Protein 6A9T (pdb70)

Solvent-accessible surface area: 17846 Å² total

GO terms:
  GO:0005634 nucleus (C, IDA)
  GO:0005739 mitochondrion (C, IDA)
  GO:0004177 aminopeptidase activity (F, IDA)
  GO:0016485 protein processing (P, IGI)
  GO:0005739 mitochondrion (C, HDA)
  GO:0004177 aminopeptidase activity (F, IMP)
  GO:0016485 protein processing (P, IMP)
  GO:0050821 protein stabilization (P, IMP)
  GO:0005743 mitochondrial inner membrane (C, EXP)

Secondary structure (DSSP, 8-state):
--EEETTEEHHHHHHHHHHHHTTS-SSEEEEEEPP-----PPP---HHHHHHH----SS-EEEEEE-SS-GGG-EEEEEE----HHHHHH----HHHHHHHTS--SEEEEGGGHHHHHHHHHHT-SEEE--S----HHHHHHHHHH--EE--HHHHHHHHTS--HHHHHHHHHHHHHHHHHHHHHHTS--SBHHHHHHHHHHHHHHHT-SEESS--EEEEGGGGG-TT-----PBP-TTSEEEEE--EEETTEE---EEEEETTSS--HHHHHHHHHHHHHHHHHHHT-BGGG--BHHHHHHHHHHHHHHHHHHTT-S--TT--HHHHS-S-S--B-SSSSS--TTS-TTSBP-TT-EEEE--EEEE-S-TTS-TTTTTEEEE-BEEEEEBSSSEEETTTTS--SHHHHHHHHHH--

CATH classification: 3.90.230.10

Nearest PDB structures (foldseek):
  6a9t-assembly1_A  TM=1.002E+00  e=1.272E-88  Saccharomyces cerevisiae S288C
  6a9v-assembly1_A  TM=9.992E-01  e=2.237E-77  Saccharomyces cerevisiae S288C
  6a9u-assembly1_A  TM=9.750E-01  e=1.141E-74  Saccharomyces cerevisiae S288C
  5x49-assembly1_B  TM=9.338E-01  e=5.862E-43  Homo sapiens
  5wze-assembly1_A  TM=8.970E-01  e=6.207E-39  Pseudomonas aeruginosa PAO1

Radius of gyration: 23.92 Å; Cα contacts (8 Å, |Δi|>4): 901; chains: 1; bounding box: 66×60×61 Å

Structure (mmCIF, N/CA/C/O backbone):
data_6A9T
#
_entry.id   6A9T
#
_cell.length_a   141.163
_cell.length_b   141.163
_cell.length_c   118.381
_cell.angle_alpha   90.00
_cell.angle_beta   90.00
_cell.angle_gamma   90.00
#
_symmetry.space_group_name_H-M   'I 4 2 2'
#
loop_
_entity.id
_entity.type
_entity.pdbx_description
1 polymer 'Intermediate cleaving peptidase 55'
2 non-polymer 'MANGANESE (II) ION'
3 non-polymer GLYCINE
4 non-polymer "O-(O-(2-AMINOPROPYL)-O'-(2-METHOXYETHYL)POLYPROPYLENE GLYCOL 500)"
5 water water
#
loop_
_atom_site.group_PDB
_atom_site.id
_atom_site.type_symbol
_atom_site.label_atom_id
_atom_site.label_alt_id
_atom_site.label_comp_id
_atom_site.label_asym_id
_atom_site.label_entity_id
_atom_site.label_seq_id
_atom_site.pdbx_PDB_ins_code
_atom_site.Cartn_x
_atom_site.Cartn_y
_atom_site.Cartn_z
_atom_site.occupancy
_atom_site.B_iso_or_equiv
_atom_site.auth_seq_id
_atom_site.auth_comp_id
_atom_site.auth_asym_id
_atom_site.auth_atom_id
_atom_site.pdbx_PDB_model_num
ATOM 1 N N . SE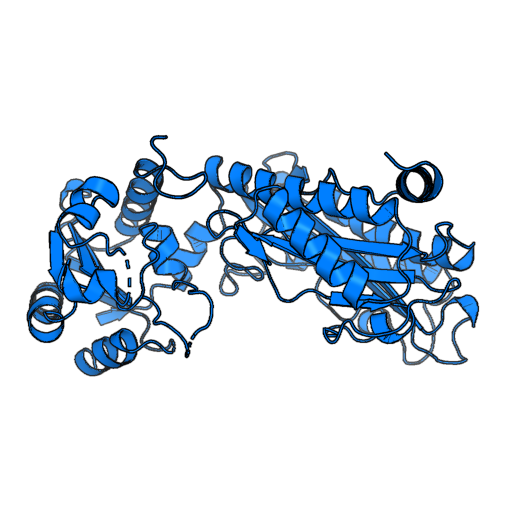R A 1 2 ? -27.238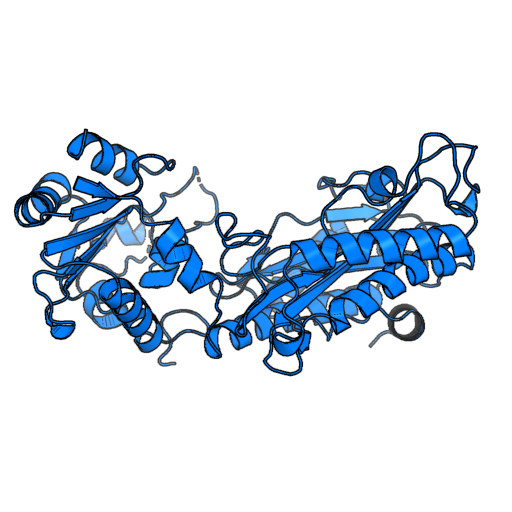 -23.637 -0.945 1.00 66.49 58 SER A N 1
ATOM 2 C CA . SER A 1 2 ? -28.494 -24.092 -0.361 1.00 68.63 58 SER A CA 1
ATOM 3 C C . SER A 1 2 ? -29.351 -24.783 -1.413 1.00 69.37 58 SER A C 1
ATOM 4 O O . SER A 1 2 ? -29.326 -24.415 -2.587 1.00 68.32 58 SER A O 1
ATOM 7 N N . GLY A 1 3 ? -30.111 -25.790 -0.984 1.00 74.86 59 GLY A N 1
ATOM 8 C CA . GLY A 1 3 ? -30.845 -26.635 -1.898 1.00 74.21 59 GLY A CA 1
ATOM 9 C C . GLY A 1 3 ? -30.003 -27.629 -2.662 1.00 71.48 59 GLY A C 1
ATOM 10 O O . GLY A 1 3 ? -30.563 -28.539 -3.285 1.00 72.46 59 GLY A O 1
ATOM 11 N N . GLU A 1 4 ? -28.680 -27.485 -2.646 1.00 68.16 60 GLU A N 1
ATOM 12 C CA . GLU A 1 4 ? -27.796 -28.434 -3.301 1.00 62.11 60 GLU A CA 1
ATOM 13 C C . GLU A 1 4 ? -27.648 -29.691 -2.457 1.00 60.35 60 GLU A C 1
ATOM 14 O O . GLU A 1 4 ? -27.808 -29.668 -1.233 1.00 63.24 60 GLU A O 1
ATOM 20 N N . LEU A 1 5 ? -27.344 -30.799 -3.128 1.00 50.87 61 LEU A N 1
ATOM 21 C CA . LEU A 1 5 ? -26.957 -32.018 -2.432 1.00 44.59 61 LEU A CA 1
ATOM 22 C C . LEU A 1 5 ? -25.440 -32.142 -2.350 1.00 41.53 61 LEU A C 1
ATOM 23 O O . LEU A 1 5 ? -24.891 -32.424 -1.281 1.00 37.45 61 LEU A O 1
ATOM 28 N N . THR A 1 6 ? -24.762 -31.931 -3.468 1.00 42.72 62 THR A N 1
ATOM 29 C CA . THR A 1 6 ? -23.318 -31.799 -3.565 1.00 42.27 62 THR A CA 1
ATOM 30 C C . THR A 1 6 ? -23.028 -30.485 -4.272 1.00 40.49 62 THR A C 1
ATOM 31 O O . THR A 1 6 ? -23.921 -29.911 -4.905 1.00 42.50 62 THR A O 1
ATOM 35 N N . PRO A 1 7 ? -21.790 -29.957 -4.162 1.00 38.46 63 PRO A N 1
ATOM 36 C CA . PRO A 1 7 ? -21.482 -28.664 -4.796 1.00 39.27 63 PRO A CA 1
ATOM 37 C C . PRO A 1 7 ? -21.862 -28.584 -6.267 1.00 39.55 63 PRO A C 1
ATOM 38 O O . PRO A 1 7 ? -21.315 -29.309 -7.104 1.00 39.70 63 PRO A O 1
ATOM 42 N N . GLY A 1 8 ? -22.809 -27.700 -6.586 1.00 40.76 64 GLY A N 1
ATOM 43 C CA . GLY A 1 8 ? -23.224 -27.458 -7.948 1.00 39.64 64 GLY A CA 1
ATOM 44 C C . GLY A 1 8 ? -24.399 -28.286 -8.426 1.00 40.21 64 GLY A C 1
ATOM 45 O O . GLY A 1 8 ? -25.009 -27.938 -9.442 1.00 39.45 64 GLY A O 1
ATOM 46 N N . ILE A 1 9 ? -24.736 -29.367 -7.727 1.00 39.27 65 ILE A N 1
ATOM 47 C CA . ILE A 1 9 ? -25.760 -30.309 -8.168 1.00 36.12 65 ILE A CA 1
ATOM 48 C C . ILE A 1 9 ? -26.823 -30.410 -7.082 1.00 37.99 65 ILE A C 1
ATOM 49 O O . ILE A 1 9 ? -26.508 -30.709 -5.924 1.00 39.10 65 ILE A O 1
ATOM 54 N N . SER A 1 10 ? -28.075 -30.166 -7.457 1.00 40.48 66 SER A N 1
ATOM 55 C CA . SER A 1 10 ? -29.179 -30.316 -6.524 1.00 41.13 66 SER A CA 1
ATOM 56 C C . SER A 1 10 ? -29.619 -31.775 -6.453 1.00 42.98 66 SER A C 1
ATOM 57 O O . SER A 1 10 ? -29.307 -32.591 -7.326 1.00 40.03 66 SER A O 1
ATOM 60 N N . ALA A 1 11 ? -30.363 -32.097 -5.393 1.00 37.07 67 ALA A N 1
ATOM 61 C CA . ALA A 1 11 ? -30.901 -33.445 -5.251 1.00 45.32 67 ALA A CA 1
ATOM 62 C C . ALA A 1 11 ? -31.899 -33.781 -6.349 1.00 46.45 67 ALA A C 1
ATOM 63 O O . ALA A 1 11 ? -32.168 -34.964 -6.587 1.00 43.53 67 ALA A O 1
ATOM 65 N N . LEU A 1 12 ? -32.453 -32.770 -7.021 1.00 47.61 68 LEU A N 1
ATOM 66 C CA . LEU A 1 12 ? -33.393 -33.037 -8.104 1.00 47.46 68 LEU A CA 1
ATOM 67 C C . LEU A 1 12 ? -32.676 -33.583 -9.332 1.00 43.09 68 LEU A C 1
ATOM 68 O O . LEU A 1 12 ? -33.194 -34.478 -10.010 1.00 42.88 68 LEU A O 1
ATOM 73 N N . GLU A 1 13 ? -31.483 -33.063 -9.634 1.00 41.44 69 GLU A N 1
ATOM 74 C CA . GLU A 1 13 ? -30.729 -33.580 -10.772 1.00 38.54 69 GLU A CA 1
ATOM 75 C C . GLU A 1 13 ? -30.287 -35.018 -10.532 1.00 38.66 69 GLU A C 1
ATOM 76 O O . GLU A 1 13 ? -30.333 -35.846 -11.449 1.00 40.25 69 GLU A O 1
ATOM 82 N N . TYR A 1 14 ? -29.852 -35.334 -9.308 1.00 37.80 70 TYR A N 1
ATOM 83 C CA . TYR A 1 14 ? -29.516 -36.715 -8.977 1.00 37.18 70 TYR A CA 1
ATOM 84 C C . TYR A 1 14 ? -30.715 -37.633 -9.173 1.00 37.54 70 TYR A C 1
ATOM 85 O O . TYR A 1 14 ? -30.574 -38.755 -9.673 1.00 35.30 70 TYR A O 1
ATOM 94 N N . TYR A 1 15 ? -31.905 -37.170 -8.783 1.00 39.94 71 TYR A N 1
ATOM 95 C CA . TYR A 1 15 ? -33.119 -37.942 -9.024 1.00 41.03 71 TYR A CA 1
ATOM 96 C C . TYR A 1 15 ? -33.369 -38.119 -10.516 1.00 39.23 71 TYR A C 1
ATOM 97 O O . TYR A 1 15 ? -33.717 -39.215 -10.970 1.00 37.92 71 TYR A O 1
ATOM 106 N N . GLU A 1 16 ? -33.186 -37.051 -11.296 1.00 38.17 72 GLU A N 1
ATOM 107 C CA . GLU A 1 16 ? -33.425 -37.134 -12.732 1.00 37.72 72 GLU A CA 1
ATOM 108 C C . GLU A 1 16 ? -32.406 -38.031 -13.423 1.00 37.61 72 GLU A C 1
ATOM 109 O O . GLU A 1 16 ? -32.718 -38.640 -14.453 1.00 38.06 72 GLU A O 1
ATOM 115 N N . ARG A 1 17 ? -31.190 -38.125 -12.880 1.00 33.88 73 ARG A N 1
ATOM 116 C CA . ARG A 1 17 ? -30.215 -39.066 -13.423 1.00 32.05 73 ARG A CA 1
ATOM 117 C C . ARG A 1 17 ? -30.667 -40.505 -13.211 1.00 33.12 73 ARG A C 1
ATOM 118 O O . ARG A 1 17 ? -30.523 -41.346 -14.107 1.00 30.93 73 ARG A O 1
ATOM 126 N N . ARG A 1 18 ? -31.211 -40.808 -12.029 1.00 33.88 74 ARG A N 1
ATOM 127 C CA . ARG A 1 18 ? -31.727 -42.148 -11.774 1.00 36.89 74 ARG A CA 1
ATOM 128 C C . ARG A 1 18 ? -32.925 -42.451 -12.663 1.00 36.89 74 ARG A C 1
ATOM 129 O O . ARG A 1 18 ? -33.099 -43.587 -13.121 1.00 34.69 74 ARG A O 1
ATOM 137 N N . ILE A 1 19 ? -33.761 -41.443 -12.924 1.00 39.34 75 ILE A N 1
ATOM 138 C CA . ILE A 1 19 ? -34.896 -41.629 -13.822 1.00 39.95 75 ILE A CA 1
ATOM 139 C C . ILE A 1 19 ? -34.414 -41.922 -15.236 1.00 38.92 75 ILE A C 1
ATOM 140 O O . ILE A 1 19 ? -34.944 -42.809 -15.917 1.00 37.04 75 ILE A O 1
ATOM 145 N N . ARG A 1 20 ? -33.397 -41.187 -15.699 1.00 38.97 76 ARG A N 1
ATOM 146 C CA . ARG A 1 20 ? -32.883 -41.401 -17.049 1.00 34.31 76 ARG A CA 1
ATOM 147 C C . ARG A 1 20 ? -32.298 -42.799 -17.205 1.00 33.79 76 ARG A C 1
ATOM 148 O O . ARG A 1 20 ? -32.475 -43.440 -18.247 1.00 36.31 76 ARG A O 1
ATOM 156 N N . LEU A 1 21 ? -31.600 -43.291 -16.178 1.00 33.93 77 LEU A N 1
ATOM 157 C CA . LEU A 1 21 ? -31.098 -44.661 -16.227 1.00 35.86 77 LEU A CA 1
ATOM 158 C C . LEU A 1 21 ? -32.241 -45.669 -16.213 1.00 36.31 77 LEU A C 1
ATOM 159 O O . LEU A 1 21 ? -32.225 -46.647 -16.970 1.00 36.32 77 LEU A O 1
ATOM 164 N N . ALA A 1 22 ? -33.245 -45.446 -15.359 1.00 38.24 78 ALA A N 1
ATOM 165 C CA . ALA A 1 22 ? -34.399 -46.337 -15.315 1.00 38.41 78 ALA A CA 1
ATOM 166 C C . ALA A 1 22 ? -35.192 -46.313 -16.615 1.00 40.14 78 ALA A C 1
ATOM 167 O O . ALA A 1 22 ? -35.893 -47.284 -16.924 1.00 42.00 78 ALA A O 1
ATOM 169 N N . GLU A 1 23 ? -35.089 -45.231 -17.389 1.00 39.39 79 GLU A N 1
ATOM 170 C CA . GLU A 1 23 ? -35.741 -45.167 -18.691 1.00 43.17 79 GLU A CA 1
ATOM 171 C C . GLU A 1 23 ? -35.136 -46.131 -19.702 1.00 35.43 79 GLU A C 1
ATOM 172 O O . GLU A 1 23 ? -35.728 -46.332 -20.768 1.00 34.52 79 GLU A O 1
ATOM 178 N N . THR A 1 24 ? -33.981 -46.722 -19.403 1.00 33.15 80 THR A N 1
ATOM 179 C CA . THR A 1 24 ? -33.324 -47.664 -20.299 1.00 32.36 80 THR A CA 1
ATOM 180 C C . THR A 1 24 ? -33.362 -49.093 -19.772 1.00 32.82 80 THR A C 1
ATOM 181 O O . THR A 1 24 ? -32.763 -49.984 -20.383 1.00 32.50 80 THR A O 1
ATOM 185 N N . LEU A 1 25 ? -34.054 -49.334 -18.654 1.00 33.45 81 LEU A N 1
ATOM 186 C CA . LEU A 1 25 ? -34.051 -50.637 -18.009 1.00 38.78 81 LEU A CA 1
ATOM 187 C C . LEU A 1 25 ? -35.362 -51.376 -18.250 1.00 36.68 81 LEU A C 1
ATOM 188 O O . LEU A 1 25 ? -36.436 -50.763 -18.219 1.00 38.04 81 LEU A O 1
ATOM 193 N N . PRO A 1 26 ? -35.306 -52.682 -18.489 1.00 36.31 82 PRO A N 1
ATOM 194 C CA . PRO A 1 26 ? -36.532 -53.464 -18.663 1.00 38.26 82 PRO A CA 1
ATOM 195 C C . PRO A 1 26 ? -37.249 -53.655 -17.339 1.00 40.30 82 PRO A C 1
ATOM 196 O O . PRO A 1 26 ? -36.675 -53.391 -16.271 1.00 41.52 82 PRO A O 1
ATOM 200 N N . PRO A 1 27 ? -38.509 -54.093 -17.363 1.00 42.04 83 PRO A N 1
ATOM 201 C CA . PRO A 1 27 ? -39.212 -54.365 -16.105 1.00 43.53 83 PRO A CA 1
A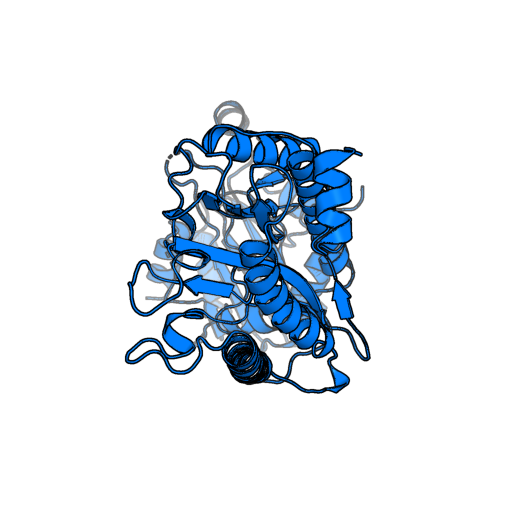TOM 202 C C . PRO A 1 27 ? -38.536 -55.485 -15.329 1.00 45.06 83 PRO A C 1
ATOM 203 O O . PRO A 1 27 ? -37.931 -56.392 -15.905 1.00 43.21 83 PRO A O 1
ATOM 207 N N . LYS A 1 28 ? -38.649 -55.406 -14.001 1.00 45.39 84 LYS A N 1
ATOM 208 C CA . LYS A 1 28 ? -38.015 -56.357 -13.085 1.00 44.58 84 LYS A CA 1
ATOM 209 C C . LYS A 1 28 ? -36.496 -56.343 -13.244 1.00 45.03 84 LYS A C 1
ATOM 210 O O . LYS A 1 28 ? -35.855 -57.377 -13.444 1.00 46.71 84 LYS A O 1
ATOM 212 N N . SER A 1 29 ? -35.920 -55.147 -13.155 1.00 42.90 85 SER A N 1
ATOM 213 C CA . SER A 1 29 ? -34.479 -54.957 -13.179 1.00 41.30 85 SER A CA 1
ATOM 214 C C . SER A 1 29 ? -34.032 -54.286 -11.888 1.00 42.64 85 SER A C 1
ATOM 215 O O . SER A 1 29 ? -34.797 -53.554 -11.252 1.00 44.59 85 SER A O 1
ATOM 218 N N . CYS A 1 30 ? -32.787 -54.546 -11.499 1.00 42.76 86 CYS A N 1
ATOM 219 C CA . CYS A 1 30 ? -32.184 -53.858 -10.366 1.00 44.42 86 CYS A CA 1
ATOM 220 C C . CYS A 1 30 ? -30.715 -53.606 -10.662 1.00 44.56 86 CYS A C 1
ATOM 221 O O . CYS A 1 30 ? -29.983 -54.526 -11.040 1.00 44.78 86 CYS A O 1
ATOM 224 N N . VAL A 1 31 ? -30.298 -52.355 -10.511 1.00 43.63 87 VAL A N 1
ATOM 225 C CA . VAL A 1 31 ? -28.901 -51.973 -10.663 1.00 42.24 87 VAL A CA 1
ATOM 226 C C . VAL A 1 31 ? -28.251 -51.989 -9.288 1.00 42.29 87 VAL A C 1
ATOM 227 O O . VAL A 1 31 ? -28.765 -51.383 -8.342 1.00 40.19 87 VAL A O 1
ATOM 231 N N . ILE A 1 32 ? -27.124 -52.685 -9.171 1.00 41.72 88 ILE A N 1
ATOM 232 C CA . ILE A 1 32 ? -26.406 -52.817 -7.909 1.00 40.09 88 ILE A CA 1
ATOM 233 C C . ILE A 1 32 ? -25.044 -52.156 -8.068 1.00 41.96 88 ILE A C 1
ATOM 234 O O . ILE A 1 32 ? -24.243 -52.570 -8.916 1.00 41.25 88 ILE A O 1
ATOM 239 N N . LEU A 1 33 ? -24.786 -51.132 -7.258 1.00 36.61 89 LEU A N 1
ATOM 240 C CA . LEU A 1 33 ? -23.522 -50.405 -7.270 1.00 39.89 89 LEU A CA 1
ATOM 241 C C . LEU A 1 33 ? -22.900 -50.476 -5.884 1.00 45.47 89 LEU A C 1
ATOM 242 O O . LEU A 1 33 ? -23.501 -50.020 -4.905 1.00 46.50 89 LEU 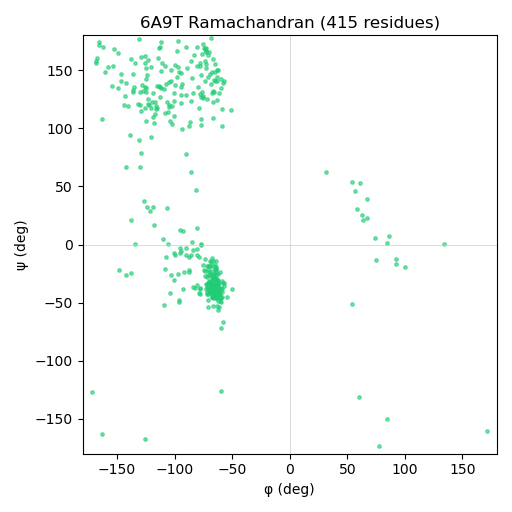A O 1
ATOM 247 N N . ALA A 1 34 ? -21.701 -51.046 -5.803 1.00 44.95 90 ALA A N 1
ATOM 248 C CA . ALA A 1 34 ? -20.970 -51.138 -4.547 1.00 45.92 90 ALA A CA 1
ATOM 249 C C . ALA A 1 34 ? -20.021 -49.951 -4.433 1.00 46.62 90 ALA A C 1
ATOM 250 O O . ALA A 1 34 ? -19.166 -49.748 -5.302 1.00 44.77 90 ALA A O 1
ATOM 252 N N . GLY A 1 35 ? -20.177 -49.168 -3.370 1.00 48.32 91 GLY A N 1
ATOM 253 C CA . GLY A 1 35 ? -19.306 -48.034 -3.146 1.00 48.00 91 GLY A CA 1
ATOM 254 C C . GLY A 1 35 ? -17.915 -48.459 -2.718 1.00 50.48 91 GLY A C 1
ATOM 255 O O . GLY A 1 35 ? -17.648 -49.617 -2.396 1.00 52.32 91 GLY A O 1
ATOM 256 N N . ASN A 1 36 ? -17.005 -47.488 -2.718 1.00 51.79 92 ASN A N 1
ATOM 257 C CA . ASN A 1 36 ? -15.632 -47.749 -2.317 1.00 52.57 92 ASN A CA 1
ATOM 258 C C . ASN A 1 36 ? -15.503 -47.764 -0.794 1.00 53.18 92 ASN A C 1
ATOM 259 O O . ASN A 1 36 ? -16.424 -47.405 -0.056 1.00 54.80 92 ASN A O 1
ATOM 264 N N . ASP A 1 37 ? -14.334 -48.194 -0.330 1.00 56.06 93 ASP A N 1
ATOM 265 C CA . ASP A 1 37 ? -13.989 -48.220 1.083 1.00 58.91 93 ASP A CA 1
ATOM 266 C C . ASP A 1 37 ? -12.860 -47.239 1.365 1.00 59.37 93 ASP A C 1
ATOM 267 O O . ASP A 1 37 ? -12.233 -46.686 0.457 1.00 55.20 93 ASP A O 1
ATOM 272 N N . ILE A 1 38 ? -12.620 -47.015 2.655 1.00 66.53 94 ILE A N 1
ATOM 273 C CA . ILE A 1 38 ? -11.447 -46.263 3.074 1.00 67.35 94 ILE A CA 1
ATOM 274 C C . ILE A 1 38 ? -10.207 -47.065 2.721 1.00 68.86 94 ILE A C 1
ATOM 275 O O . ILE A 1 38 ? -10.128 -48.267 3.003 1.00 69.77 94 ILE A O 1
ATOM 280 N N . GLN A 1 39 ? -9.244 -46.414 2.081 1.00 71.03 95 GLN A N 1
ATOM 281 C CA . GLN A 1 39 ? -7.972 -47.039 1.739 1.00 75.51 95 GLN A CA 1
ATOM 282 C C . GLN A 1 39 ? -6.923 -46.606 2.756 1.00 80.23 95 GLN A C 1
ATOM 283 O O . GLN A 1 39 ? -6.509 -45.444 2.770 1.00 80.48 95 GLN A O 1
ATOM 285 N N . PHE A 1 40 ? -6.486 -47.543 3.590 1.00 83.87 96 PHE A N 1
ATOM 286 C CA . PHE A 1 40 ? -5.522 -47.245 4.647 1.00 84.73 96 PHE A CA 1
ATOM 287 C C . PHE A 1 40 ? -4.093 -47.278 4.120 1.00 86.00 96 PHE A C 1
ATOM 288 O O . PHE A 1 40 ? -3.870 -47.411 2.918 1.00 85.43 96 PHE A O 1
ATOM 290 N N . PHE A 1 46 ? -4.754 -43.431 6.430 1.00 93.66 102 PHE A N 1
ATOM 291 C CA . PHE A 1 46 ? -5.964 -43.457 5.616 1.00 92.90 102 PHE A CA 1
ATOM 292 C C . PHE A 1 46 ? -5.962 -42.327 4.592 1.00 90.50 102 PHE A C 1
ATOM 293 O O . PHE A 1 46 ? -5.782 -41.160 4.940 1.00 91.36 102 PHE A O 1
ATOM 295 N N . TYR A 1 47 ? -6.163 -42.685 3.329 1.00 87.76 103 TYR A N 1
ATOM 296 C CA . TYR A 1 47 ? -6.182 -41.715 2.248 1.00 85.80 103 TYR A CA 1
ATOM 297 C C . TYR A 1 47 ? -7.518 -40.977 2.211 1.00 82.88 103 TYR A C 1
ATOM 298 O O . TYR A 1 47 ? -8.529 -41.478 2.712 1.00 84.59 103 TYR A O 1
ATOM 300 N N . PRO A 1 48 ? -7.546 -39.772 1.640 1.00 77.70 104 PRO A N 1
ATOM 301 C CA . PRO A 1 48 ? -8.826 -39.072 1.465 1.00 74.44 104 PRO A CA 1
ATOM 302 C C . PRO A 1 48 ? -9.761 -39.872 0.569 1.00 68.02 104 PRO A C 1
ATOM 303 O O . PRO A 1 48 ? -9.382 -40.311 -0.519 1.00 66.65 104 PRO A O 1
ATOM 307 N N . PHE A 1 49 ? -10.993 -40.054 1.038 1.00 62.77 105 PHE A N 1
ATOM 308 C CA . PHE A 1 49 ? -11.907 -41.006 0.420 1.00 56.79 105 PHE A CA 1
ATOM 309 C C . PHE A 1 49 ? -12.299 -40.571 -0.987 1.00 53.14 105 PHE A C 1
ATOM 310 O O . PHE A 1 49 ? -12.663 -39.414 -1.218 1.00 51.24 105 PHE A O 1
ATOM 318 N N . GLN A 1 50 ? -12.222 -41.512 -1.927 1.00 53.04 106 GLN A N 1
ATOM 319 C CA . GLN A 1 50 ? -12.691 -41.327 -3.296 1.00 48.08 106 GLN A CA 1
ATOM 320 C C . GLN A 1 50 ? -13.825 -42.316 -3.532 1.00 47.17 106 GLN A C 1
ATOM 321 O O . GLN A 1 50 ? -13.600 -43.530 -3.564 1.00 49.84 106 GLN A O 1
ATOM 327 N N . GLN A 1 51 ? -15.039 -41.798 -3.689 1.00 43.30 107 GLN A N 1
ATOM 328 C CA . GLN A 1 51 ? -16.197 -42.654 -3.892 1.00 40.20 107 GLN A CA 1
ATOM 329 C C . GLN A 1 51 ? -16.175 -43.267 -5.289 1.00 40.18 107 GLN A C 1
ATOM 330 O O . GLN A 1 51 ? -15.614 -42.702 -6.232 1.00 41.98 107 GLN A O 1
ATOM 336 N N . GLU A 1 52 ? -16.775 -44.450 -5.409 1.00 39.82 108 GLU A N 1
ATOM 337 C CA . GLU A 1 52 ? -17.027 -45.028 -6.722 1.00 38.27 108 GLU A CA 1
ATOM 338 C C . GLU A 1 52 ? -17.904 -44.074 -7.526 1.00 33.53 108 GLU A C 1
ATOM 339 O O . GLU A 1 52 ? -19.048 -43.802 -7.149 1.00 33.95 108 GLU A O 1
ATOM 345 N N . ASN A 1 53 ? -17.358 -43.558 -8.631 1.00 32.74 109 ASN A N 1
ATOM 346 C CA . ASN A 1 53 ? -17.960 -42.403 -9.290 1.00 33.39 109 ASN A CA 1
ATOM 347 C C . ASN A 1 53 ? -19.289 -42.716 -9.964 1.00 31.76 109 ASN A C 1
ATOM 348 O O . ASN A 1 53 ? -20.094 -41.798 -10.157 1.00 30.51 109 ASN A O 1
ATOM 353 N N . ASP A 1 54 ? -19.545 -43.973 -10.330 1.00 34.61 110 ASP A N 1
ATOM 354 C CA . ASP A 1 54 ? -20.866 -44.313 -10.851 1.00 36.19 110 ASP A CA 1
ATOM 355 C C . ASP A 1 54 ? -21.924 -44.204 -9.761 1.00 35.17 110 ASP A C 1
ATOM 356 O O . ASP A 1 54 ? -23.028 -43.703 -10.006 1.00 34.65 110 ASP A O 1
ATOM 361 N N . LEU A 1 55 ? -21.602 -44.660 -8.547 1.00 34.94 111 LEU A N 1
ATOM 362 C CA . LEU A 1 55 ? -22.527 -44.503 -7.429 1.00 36.38 111 LEU A CA 1
ATOM 363 C C . LEU A 1 55 ? -22.684 -43.036 -7.052 1.00 36.37 111 LEU A C 1
ATOM 364 O O . LEU A 1 55 ? -23.795 -42.582 -6.752 1.00 34.77 111 LEU A O 1
ATOM 369 N N . PHE A 1 56 ? -21.582 -42.283 -7.052 1.00 35.42 112 PHE A N 1
ATOM 370 C CA . PHE A 1 56 ? -21.651 -40.865 -6.714 1.00 34.65 112 PHE A CA 1
ATOM 371 C C . PHE A 1 56 ? -22.454 -40.092 -7.751 1.00 34.35 112 PHE A C 1
ATOM 372 O O . PHE A 1 56 ? -23.196 -39.164 -7.407 1.00 36.96 112 PHE A O 1
ATOM 380 N N . TYR A 1 57 ? -22.320 -40.462 -9.027 1.00 31.71 113 TYR A N 1
ATOM 381 C CA . TYR A 1 57 ? -23.051 -39.774 -10.086 1.00 32.16 113 TYR A CA 1
ATOM 382 C C . TYR A 1 57 ? -24.557 -39.935 -9.930 1.00 34.33 113 TYR A C 1
ATOM 383 O O . TYR A 1 57 ? -25.315 -39.011 -10.241 1.00 33.92 113 TYR A O 1
ATOM 392 N N . LEU A 1 58 ? -25.009 -41.089 -9.441 1.00 34.11 114 LEU A N 1
ATOM 393 C CA . LEU A 1 58 ? -26.431 -41.381 -9.329 1.00 37.12 114 LEU A CA 1
ATOM 394 C C . LEU A 1 58 ? -27.014 -41.064 -7.958 1.00 39.32 114 LEU A C 1
ATOM 395 O O . LEU A 1 58 ? -28.233 -41.175 -7.785 1.00 39.97 114 LEU A O 1
ATOM 400 N N . SER A 1 59 ? -26.192 -40.674 -6.986 1.00 31.94 115 SER A N 1
ATOM 401 C CA . SER A 1 59 ? -26.696 -40.447 -5.634 1.00 37.94 115 SER A CA 1
ATOM 402 C C . SER A 1 59 ? -26.068 -39.261 -4.914 1.00 40.48 115 SER A C 1
ATOM 403 O O . SER A 1 59 ? -26.720 -38.694 -4.032 1.00 36.86 115 SER A O 1
ATOM 406 N N . GLY A 1 60 ? -24.844 -38.858 -5.246 1.00 39.73 116 GLY A N 1
ATOM 407 C CA . GLY A 1 60 ? -24.163 -37.853 -4.457 1.00 38.93 116 GLY A CA 1
ATOM 408 C C . GLY A 1 60 ? -23.648 -38.349 -3.128 1.00 40.07 116 GLY A C 1
ATOM 409 O O . GLY A 1 60 ? -23.140 -37.549 -2.336 1.00 42.55 116 GLY A O 1
ATOM 410 N N . TRP A 1 61 ? -23.761 -39.648 -2.864 1.00 40.81 117 TRP A N 1
ATOM 411 C CA . TRP A 1 61 ? -23.341 -40.223 -1.595 1.00 40.40 117 TRP A CA 1
ATOM 412 C C . TRP A 1 61 ? -21.825 -40.380 -1.568 1.00 38.98 117 TRP A C 1
ATOM 413 O O . TRP A 1 61 ? -21.235 -40.950 -2.491 1.00 36.88 117 TRP A O 1
ATOM 424 N N . ASN A 1 62 ? -21.196 -39.880 -0.506 1.00 42.90 118 ASN A N 1
ATOM 425 C CA . ASN A 1 62 ? -19.741 -39.842 -0.405 1.00 44.16 118 ASN A CA 1
ATOM 426 C C . ASN A 1 62 ? -19.263 -40.496 0.885 1.00 47.93 118 ASN A C 1
ATOM 427 O O . ASN A 1 62 ? -18.301 -40.044 1.514 1.00 44.87 118 ASN A O 1
ATOM 432 N N . GLU A 1 63 ? -19.925 -41.573 1.305 1.00 50.56 119 GLU A N 1
ATOM 433 C CA . GLU A 1 63 ? -19.441 -42.310 2.463 1.00 53.04 119 GLU A CA 1
ATOM 434 C C . GLU A 1 63 ? -18.940 -43.689 2.043 1.00 52.18 119 GLU A C 1
ATOM 435 O O . GLU A 1 63 ? -19.443 -44.271 1.078 1.00 50.14 119 GLU A O 1
ATOM 441 N N . PRO A 1 64 ? -17.949 -44.235 2.742 1.00 53.92 120 PRO A N 1
ATOM 442 C CA . PRO A 1 64 ? -17.457 -45.574 2.405 1.00 53.17 120 PRO A CA 1
ATOM 443 C C . PRO A 1 64 ? -18.418 -46.653 2.879 1.00 51.72 120 PRO A C 1
ATOM 444 O O . PRO A 1 64 ? -19.397 -46.397 3.583 1.00 52.26 120 PRO A O 1
ATOM 448 N N . ASN A 1 65 ? -18.118 -47.883 2.464 1.00 53.32 121 ASN A N 1
ATOM 449 C CA . ASN A 1 65 ? -18.832 -49.078 2.912 1.00 57.02 121 ASN A CA 1
ATOM 450 C C . ASN A 1 65 ? -20.338 -48.939 2.689 1.00 57.40 121 ASN A C 1
ATOM 451 O O . ASN A 1 65 ? -21.149 -49.097 3.604 1.00 58.58 121 ASN A O 1
ATOM 456 N N . SER A 1 66 ? -20.710 -48.630 1.450 1.00 54.99 122 SER A N 1
ATOM 457 C CA . SER A 1 66 ? -22.102 -48.408 1.096 1.00 52.79 122 SER A CA 1
ATOM 458 C C . SER A 1 66 ? -22.431 -49.141 -0.196 1.00 49.67 122 SER A C 1
ATOM 459 O O . SER A 1 66 ? -21.554 -49.434 -1.012 1.00 47.82 122 SER A O 1
ATOM 462 N N . VAL A 1 67 ? -23.718 -49.441 -0.366 1.00 49.55 123 VAL A N 1
ATOM 463 C CA . VAL A 1 67 ? -24.226 -50.127 -1.550 1.00 49.90 123 VAL A CA 1
ATOM 464 C C . VAL A 1 67 ? -25.504 -49.434 -1.997 1.00 48.79 123 VAL A C 1
ATOM 465 O O . VAL A 1 67 ? -26.395 -49.177 -1.181 1.00 50.48 123 VAL A O 1
ATOM 469 N N . MET A 1 68 ? -25.593 -49.129 -3.289 1.00 45.51 124 MET A N 1
ATOM 470 C CA . MET A 1 68 ? -26.784 -48.539 -3.882 1.00 44.25 124 MET A CA 1
ATOM 471 C C . MET A 1 68 ? -27.496 -49.572 -4.745 1.00 45.00 124 MET A C 1
ATOM 472 O O . MET A 1 68 ? -26.853 -50.334 -5.475 1.00 46.49 124 MET A O 1
ATOM 477 N N . ILE A 1 69 ? -28.823 -49.599 -4.653 1.00 44.01 125 ILE A N 1
ATOM 478 C CA . ILE A 1 69 ? -29.654 -50.456 -5.488 1.00 46.31 125 ILE A CA 1
ATOM 479 C C . ILE A 1 69 ? -30.757 -49.602 -6.097 1.00 46.87 125 ILE A C 1
ATOM 480 O O . ILE A 1 69 ? -31.556 -49.002 -5.366 1.00 49.13 125 ILE A O 1
ATOM 485 N N . LEU A 1 70 ? -30.796 -49.539 -7.425 1.00 42.77 126 LEU A N 1
ATOM 486 C CA . LEU A 1 70 ? -31.883 -48.903 -8.157 1.00 42.34 126 LEU A CA 1
ATOM 487 C C . LEU A 1 70 ? -32.734 -50.003 -8.778 1.00 43.56 126 LEU A C 1
ATOM 488 O O . LEU A 1 70 ? -32.266 -50.732 -9.658 1.00 40.66 126 LEU A O 1
ATOM 493 N N . GLU A 1 71 ? -33.974 -50.125 -8.315 1.00 45.38 127 GLU A N 1
ATOM 494 C CA . GLU A 1 71 ? -34.860 -51.210 -8.708 1.00 44.46 127 GLU A CA 1
ATOM 495 C C . GLU A 1 71 ? -36.018 -50.666 -9.532 1.00 43.42 127 GLU A C 1
ATOM 496 O O . GLU A 1 71 ? -36.613 -49.644 -9.181 1.00 43.53 127 GLU A O 1
ATOM 502 N N . LYS A 1 72 ? -36.331 -51.353 -10.632 1.00 43.01 128 LYS A N 1
ATOM 503 C CA . LYS A 1 72 ? -37.458 -51.013 -11.500 1.00 44.06 128 LYS A CA 1
ATOM 504 C C . LYS A 1 72 ? -38.400 -52.210 -11.541 1.00 46.89 128 LYS A C 1
ATOM 505 O O . LYS A 1 72 ? -38.236 -53.117 -12.373 1.00 44.38 128 LYS A O 1
ATOM 511 N N . PRO A 1 73 ? -39.403 -52.256 -10.660 1.00 51.02 129 PRO A N 1
ATOM 512 C CA . PRO A 1 73 ? -40.263 -53.449 -10.598 1.00 54.26 129 PRO A CA 1
ATOM 513 C C . PRO A 1 73 ? -41.202 -53.589 -11.783 1.00 55.72 129 PRO A C 1
ATOM 514 O O . PRO A 1 73 ? -41.490 -54.719 -12.194 1.00 57.32 129 PRO A O 1
ATOM 518 N N . THR A 1 74 ? -41.698 -52.485 -12.340 1.00 56.76 130 THR A N 1
ATOM 519 C CA . THR A 1 74 ? -42.618 -52.556 -13.470 1.00 57.54 130 THR A CA 1
ATOM 520 C C . THR A 1 74 ? -42.111 -51.716 -14.634 1.00 59.49 130 THR A C 1
ATOM 521 O O . THR A 1 74 ? -40.955 -51.283 -14.638 1.00 58.40 130 THR A O 1
ATOM 525 N N . ASP A 1 75 ? -42.968 -51.485 -15.627 1.00 60.45 131 ASP A N 1
ATOM 526 C CA . ASP A 1 75 ? -42.631 -50.603 -16.737 1.00 59.42 131 ASP A CA 1
ATOM 527 C C . ASP A 1 75 ? -42.904 -49.138 -16.426 1.00 60.61 131 ASP A C 1
ATOM 528 O O . ASP A 1 75 ? -42.694 -48.286 -17.296 1.00 60.04 131 ASP A O 1
ATOM 533 N N . SER A 1 76 ? -43.363 -48.828 -15.217 1.00 64.77 132 SER A N 1
ATOM 534 C CA . SER A 1 76 ? -43.655 -47.458 -14.823 1.00 65.32 132 SER A CA 1
ATOM 535 C C . SER A 1 76 ? -42.453 -46.843 -14.121 1.00 62.48 132 SER A C 1
ATOM 536 O O . SER A 1 76 ? -41.798 -47.492 -13.300 1.00 63.39 132 SER A O 1
ATOM 539 N N . LEU A 1 77 ? -42.167 -45.581 -14.451 1.00 61.26 133 LEU A N 1
ATOM 540 C CA . LEU A 1 77 ? -41.039 -44.886 -13.841 1.00 60.36 133 LEU A CA 1
ATOM 541 C C . LEU A 1 77 ? -41.321 -44.452 -12.409 1.00 61.84 133 LEU A C 1
ATOM 542 O O . LEU A 1 77 ? -40.377 -44.149 -11.672 1.00 63.15 133 LEU A O 1
ATOM 547 N N . SER A 1 78 ? -42.589 -44.407 -12.000 1.00 62.33 134 SER A N 1
ATOM 548 C CA . SER A 1 78 ? -42.947 -43.997 -10.649 1.00 64.28 134 SER A CA 1
ATOM 549 C C . SER A 1 78 ? -42.899 -45.140 -9.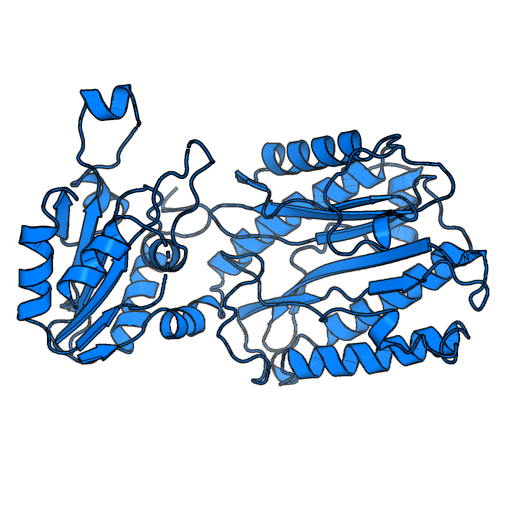643 1.00 67.00 134 SER A C 1
ATOM 550 O O . SER A 1 78 ? -43.021 -44.888 -8.439 1.00 68.00 134 SER A O 1
ATOM 553 N N . ASP A 1 79 ? -42.730 -46.379 -10.098 1.00 67.97 135 ASP A N 1
ATOM 554 C CA . ASP A 1 79 ? -42.573 -47.520 -9.206 1.00 67.33 135 ASP A CA 1
ATOM 555 C C . ASP A 1 79 ? -41.120 -47.788 -8.841 1.00 60.36 135 ASP A C 1
ATOM 556 O O . ASP A 1 79 ? -40.855 -48.695 -8.045 1.00 58.79 135 ASP A O 1
ATOM 561 N N . THR A 1 80 ? -40.180 -47.027 -9.399 1.00 57.48 136 THR A N 1
ATOM 562 C CA . THR A 1 80 ? -38.766 -47.262 -9.142 1.00 58.48 136 THR A CA 1
ATOM 563 C C . THR A 1 80 ? -38.434 -47.011 -7.676 1.00 56.51 136 THR A C 1
ATOM 564 O O . THR A 1 80 ? -38.945 -46.072 -7.059 1.00 59.49 136 THR A O 1
ATOM 568 N N . ILE A 1 81 ? -37.571 -47.858 -7.121 1.00 53.76 137 ILE A N 1
ATOM 569 C CA . ILE A 1 81 ? -37.184 -47.791 -5.717 1.00 52.33 137 ILE A CA 1
ATOM 570 C C . ILE A 1 81 ? -35.684 -47.546 -5.637 1.00 54.33 137 ILE A C 1
ATOM 571 O O . ILE A 1 81 ? -34.899 -48.246 -6.287 1.00 53.15 137 ILE A O 1
ATOM 576 N N . PHE A 1 82 ? -35.293 -46.558 -4.837 1.00 55.63 138 PHE A N 1
ATOM 577 C CA . PHE A 1 82 ? -33.896 -46.188 -4.637 1.00 51.85 138 PHE A CA 1
ATOM 578 C C . PHE A 1 82 ? -33.459 -46.715 -3.273 1.00 53.04 138 PHE A C 1
ATOM 579 O O . PHE A 1 82 ? -33.849 -46.171 -2.235 1.00 55.03 138 PHE A O 1
ATOM 587 N N . HIS A 1 83 ? -32.652 -47.774 -3.278 1.00 52.42 139 HIS A N 1
ATOM 588 C CA . HIS A 1 83 ? -32.162 -48.395 -2.056 1.00 53.58 139 HIS A CA 1
ATOM 589 C C . HIS A 1 83 ? -30.758 -47.896 -1.738 1.00 55.60 139 HIS A C 1
ATOM 590 O O . HIS A 1 83 ? -29.951 -47.660 -2.641 1.00 51.35 139 HIS A O 1
ATOM 597 N N . MET A 1 84 ? -30.473 -47.744 -0.445 1.00 58.03 140 MET A N 1
ATOM 598 C CA . MET A 1 84 ? -29.152 -47.345 0.029 1.00 55.68 140 MET A CA 1
ATOM 599 C C . MET A 1 84 ? -28.860 -48.076 1.329 1.00 58.22 140 MET A C 1
ATOM 600 O O . MET A 1 84 ? -29.595 -47.918 2.307 1.00 62.89 140 MET A O 1
ATOM 605 N N . LEU A 1 85 ? -27.796 -48.872 1.341 1.00 58.68 141 LEU A N 1
ATOM 606 C CA . LEU A 1 85 ? -27.305 -49.515 2.554 1.00 63.34 141 LEU A CA 1
ATOM 607 C C . LEU A 1 85 ? -26.051 -48.781 3.007 1.00 64.23 141 LEU A C 1
ATOM 608 O O . LEU A 1 85 ? -25.053 -48.743 2.282 1.00 61.74 141 LEU A O 1
ATOM 613 N N . VAL A 1 86 ? -26.106 -48.199 4.202 1.00 64.03 142 VAL A N 1
ATOM 614 C CA . VAL A 1 86 ? -25.079 -47.267 4.656 1.00 64.00 142 VAL A CA 1
ATOM 615 C C . VAL A 1 86 ? -24.602 -47.693 6.043 1.00 66.67 142 VAL A C 1
ATOM 616 O O . VAL A 1 86 ? -25.277 -48.469 6.734 1.00 65.53 142 VAL A O 1
ATOM 620 N N . PRO A 1 87 ? -23.430 -47.218 6.459 1.00 67.73 143 PRO A N 1
ATOM 621 C CA . PRO A 1 87 ? -23.022 -47.383 7.857 1.00 72.15 143 PRO A CA 1
ATOM 622 C C . PRO A 1 87 ? -24.037 -46.751 8.791 1.00 75.02 143 PRO A C 1
ATOM 623 O O . PRO A 1 87 ? -24.550 -45.656 8.516 1.00 75.92 143 PRO A O 1
ATOM 627 N N . PRO A 1 88 ? -24.343 -47.408 9.906 1.00 79.83 144 PRO A N 1
ATOM 628 C CA . PRO A 1 88 ? -25.462 -46.968 10.747 1.00 82.72 144 PRO A CA 1
ATOM 629 C C . PRO A 1 88 ? -25.131 -45.753 11.599 1.00 84.85 144 PRO A C 1
ATOM 630 O O . PRO A 1 88 ? -24.005 -45.572 12.064 1.00 81.13 144 PRO A O 1
ATOM 634 N N . LYS A 1 89 ? -26.152 -44.918 11.803 1.00 88.24 145 LYS A N 1
ATOM 635 C CA . LYS A 1 89 ? -26.077 -43.781 12.713 1.00 89.26 145 LYS A CA 1
ATOM 636 C C . LYS A 1 89 ? -25.742 -44.266 14.119 1.00 93.95 145 LYS A C 1
ATOM 637 O O . LYS A 1 89 ? -26.617 -44.778 14.825 1.00 96.25 145 LYS A O 1
ATOM 643 N N . ASP A 1 90 ? -24.482 -44.115 14.532 1.00 96.11 146 ASP A N 1
ATOM 644 C CA . ASP A 1 90 ? -23.992 -44.631 15.808 1.00 102.19 146 ASP A CA 1
ATOM 645 C C . ASP A 1 90 ? -23.228 -43.525 16.521 1.00 103.05 146 ASP A C 1
ATOM 646 O O . ASP A 1 90 ? -22.229 -43.024 15.997 1.00 101.45 146 ASP A O 1
ATOM 651 N N . ALA A 1 91 ? -23.688 -43.163 17.723 1.00 105.03 147 ALA A N 1
ATOM 652 C CA . ALA A 1 91 ? -23.046 -42.087 18.472 1.00 105.12 147 ALA A CA 1
ATOM 653 C C . ALA A 1 91 ? -21.596 -42.424 18.801 1.00 103.26 147 ALA A C 1
ATOM 654 O O . ALA A 1 91 ? -20.705 -41.580 18.652 1.00 100.26 147 ALA A O 1
ATOM 656 N N . PHE A 1 92 ? -21.337 -43.657 19.239 1.00 104.57 148 PHE A N 1
ATOM 657 C CA . PHE A 1 92 ? -19.970 -44.038 19.577 1.00 103.35 148 PHE A CA 1
ATOM 658 C C . PHE A 1 92 ? -19.107 -44.159 18.327 1.00 98.79 148 PHE A C 1
ATOM 659 O O . PHE A 1 92 ? -17.958 -43.700 18.310 1.00 95.83 148 PHE A O 1
ATOM 661 N N . ALA A 1 93 ? -19.648 -44.757 17.265 1.00 98.35 149 ALA A N 1
ATOM 662 C CA . ALA A 1 93 ? -18.864 -44.922 16.046 1.00 96.72 149 ALA A CA 1
ATOM 663 C C . ALA A 1 93 ? -18.602 -43.584 15.368 1.00 95.93 149 ALA A C 1
ATOM 664 O O . ALA A 1 93 ? -17.508 -43.354 14.840 1.00 97.12 149 ALA A O 1
ATOM 666 N N . GLU A 1 94 ? -19.590 -42.686 15.370 1.00 96.01 150 GLU A N 1
ATOM 667 C CA . GLU A 1 94 ? -19.405 -41.393 14.717 1.00 94.59 150 GLU A CA 1
ATOM 668 C C . GLU A 1 94 ? -18.394 -40.531 15.460 1.00 96.54 150 GLU A C 1
ATOM 669 O O . GLU A 1 94 ? -17.624 -39.793 14.834 1.00 93.70 150 GLU A O 1
ATOM 675 N N . LYS A 1 95 ? -18.384 -40.605 16.792 1.00 99.08 151 LYS A N 1
ATOM 676 C CA . LYS A 1 95 ? -17.438 -39.810 17.569 1.00 100.46 151 LYS A CA 1
ATOM 677 C C . LYS A 1 95 ? -16.000 -40.214 17.271 1.00 100.93 151 LYS A C 1
ATOM 678 O O . LYS A 1 95 ? -15.119 -39.356 17.152 1.00 100.23 151 LYS A O 1
ATOM 680 N N . TRP A 1 96 ? -15.743 -41.518 17.146 1.00 101.86 152 TRP A N 1
ATOM 681 C CA . TRP A 1 96 ? -14.394 -41.984 16.846 1.00 101.32 152 TRP A CA 1
ATOM 682 C C . TRP A 1 96 ? -14.106 -41.953 15.351 1.00 96.31 152 TRP A C 1
ATOM 683 O O . TRP A 1 96 ? -12.981 -41.647 14.941 1.00 95.22 152 TRP A O 1
ATOM 685 N N . GLU A 1 97 ? -15.100 -42.262 14.526 1.00 93.23 153 GLU A N 1
ATOM 686 C CA . GLU A 1 97 ? -14.904 -42.283 13.077 1.00 89.07 153 GLU A CA 1
ATOM 687 C C . GLU A 1 97 ? -15.629 -41.126 12.394 1.00 87.54 153 GLU A C 1
ATOM 688 O O . GLU A 1 97 ? -15.566 -40.977 11.172 1.00 85.58 153 GLU A O 1
ATOM 690 N N . PHE A 1 99 ? -18.981 -38.236 11.159 1.00 89.09 155 PHE A N 1
ATOM 691 C CA . PHE A 1 99 ? -20.419 -38.004 11.222 1.00 88.43 155 PHE A CA 1
ATOM 692 C C . PHE A 1 99 ? -21.142 -38.706 10.078 1.00 84.15 155 PHE A C 1
ATOM 693 O O . PHE A 1 99 ? -21.091 -38.258 8.936 1.00 82.78 155 PHE A O 1
ATOM 695 N N . ARG A 1 100 ? -21.816 -39.808 10.396 1.00 82.32 156 ARG A N 1
ATOM 696 C CA . ARG A 1 100 ? -22.556 -40.563 9.395 1.00 77.88 156 ARG A CA 1
ATOM 697 C C . ARG A 1 100 ? -23.944 -39.966 9.204 1.00 74.32 156 ARG A C 1
ATOM 698 O O . ARG A 1 100 ? -24.573 -39.503 10.159 1.00 73.11 156 ARG A O 1
ATOM 706 N N . SER A 1 101 ? -24.420 -39.977 7.957 1.00 69.50 157 SER A N 1
ATOM 707 C CA . SER A 1 101 ? -25.750 -39.455 7.671 1.00 68.99 157 SER A CA 1
ATOM 708 C C . SER A 1 101 ? -26.852 -40.385 8.162 1.00 70.64 157 SER A C 1
ATOM 709 O O . SER A 1 101 ? -27.980 -39.929 8.378 1.00 71.13 157 SER A O 1
ATOM 712 N N . GLY A 1 102 ? -26.556 -41.669 8.343 1.00 69.15 158 GLY A N 1
ATOM 713 C CA . GLY A 1 102 ? -27.532 -42.599 8.869 1.00 70.88 158 GLY A CA 1
ATOM 714 C C . GLY A 1 102 ? -28.556 -43.037 7.837 1.00 72.11 158 GLY A C 1
ATOM 715 O O . GLY A 1 102 ? -28.477 -42.726 6.645 1.00 73.90 158 GLY A O 1
ATOM 716 N N . VAL A 1 103 ? -29.549 -43.781 8.327 1.00 72.98 159 VAL A N 1
ATOM 717 C CA . VAL A 1 103 ? -30.585 -44.321 7.453 1.00 76.07 159 VAL A CA 1
ATOM 718 C C . VAL A 1 103 ? -31.752 -43.361 7.250 1.00 81.10 159 VAL A C 1
ATOM 719 O O . VAL A 1 103 ? -32.485 -43.496 6.262 1.00 77.84 159 VAL A O 1
ATOM 723 N N . TYR A 1 104 ? -31.952 -42.403 8.156 1.00 87.24 160 TYR A N 1
ATOM 724 C CA . TYR A 1 104 ? -32.988 -41.396 7.981 1.00 86.54 160 TYR A CA 1
ATOM 725 C C . TYR A 1 104 ? -32.476 -40.149 7.277 1.00 82.05 160 TYR A C 1
ATOM 726 O O . TYR A 1 104 ? -33.273 -39.418 6.679 1.00 81.49 160 TYR A O 1
ATOM 728 N N . GLY A 1 105 ? -31.172 -39.895 7.333 1.00 73.79 161 GLY A N 1
ATOM 729 C CA . GLY A 1 105 ? -30.586 -38.789 6.604 1.00 67.70 161 GLY A CA 1
ATOM 730 C C . GLY A 1 105 ? -30.423 -39.106 5.133 1.00 62.83 161 GLY A C 1
ATOM 731 O O . GLY A 1 105 ? -30.622 -38.238 4.280 1.00 56.18 161 GLY A O 1
ATOM 732 N N . VAL A 1 106 ? -30.069 -40.354 4.820 1.00 60.67 162 VAL A N 1
ATOM 733 C CA . VAL A 1 106 ? -29.937 -40.767 3.428 1.00 61.36 162 VAL A CA 1
ATOM 734 C C . VAL A 1 106 ? -31.276 -40.715 2.704 1.00 63.04 162 VAL A C 1
ATOM 735 O O . VAL A 1 106 ? -31.313 -40.627 1.471 1.00 65.08 162 VAL A O 1
ATOM 739 N N . GLN A 1 107 ? -32.385 -40.755 3.442 1.00 63.44 163 GLN A N 1
ATOM 740 C CA . GLN A 1 107 ? -33.709 -40.642 2.843 1.00 63.72 163 GLN A CA 1
ATOM 741 C C . GLN A 1 107 ? -34.209 -39.203 2.826 1.00 65.38 163 GLN A C 1
ATOM 742 O O . GLN A 1 107 ? -34.845 -38.780 1.855 1.00 67.94 163 GLN A O 1
ATOM 748 N N . GLU A 1 108 ? -33.932 -38.437 3.883 1.00 65.65 164 GLU A N 1
ATOM 749 C CA . GLU A 1 108 ? -34.390 -37.053 3.928 1.00 66.28 164 GLU A CA 1
ATOM 750 C C . GLU A 1 108 ? -33.477 -36.129 3.131 1.00 64.09 164 GLU A C 1
ATOM 751 O O . GLU A 1 108 ? -33.952 -35.169 2.514 1.00 66.22 164 GLU A O 1
ATOM 757 N N . ILE A 1 109 ? -32.177 -36.399 3.122 1.00 58.90 165 ILE A N 1
ATOM 758 C CA . ILE A 1 109 ? -31.213 -35.568 2.407 1.00 54.81 165 ILE A CA 1
ATOM 759 C C . ILE A 1 109 ? -30.900 -36.130 1.025 1.00 51.67 165 ILE A C 1
ATOM 760 O O . ILE A 1 109 ? -30.948 -35.407 0.030 1.00 57.45 165 ILE A O 1
ATOM 765 N N . PHE A 1 110 ? -30.582 -37.421 0.940 1.00 48.31 166 PHE A N 1
ATOM 766 C CA . PHE A 1 110 ? -30.181 -38.039 -0.319 1.00 50.09 166 PHE A CA 1
ATOM 767 C C . PHE A 1 110 ? -31.335 -38.716 -1.053 1.00 53.68 166 PHE A C 1
ATOM 768 O O . PHE A 1 110 ? -31.123 -39.245 -2.150 1.00 52.07 166 PHE A O 1
ATOM 776 N N . ASN A 1 111 ? -32.536 -38.723 -0.469 1.00 54.27 167 ASN A N 1
ATOM 777 C CA . ASN A 1 111 ? -33.767 -39.136 -1.152 1.00 52.60 167 ASN A CA 1
ATOM 778 C C . ASN A 1 111 ? -33.775 -40.623 -1.504 1.00 52.69 167 ASN A C 1
ATOM 779 O O . ASN A 1 111 ? -34.256 -41.015 -2.567 1.00 56.89 167 ASN A O 1
ATOM 784 N N . ALA A 1 112 ? -33.260 -41.458 -0.608 1.00 52.92 168 ALA A N 1
ATOM 785 C CA . ALA A 1 112 ? -33.385 -42.900 -0.771 1.00 51.84 168 ALA A CA 1
ATOM 786 C C . ALA A 1 112 ? -34.786 -43.327 -0.348 1.00 60.67 168 ALA A C 1
ATOM 787 O O . ALA A 1 112 ? -35.173 -43.138 0.810 1.00 63.77 168 ALA A O 1
ATOM 789 N N . ASP A 1 113 ? -35.554 -43.885 -1.290 1.00 61.86 169 ASP A N 1
ATOM 790 C CA . ASP A 1 113 ? -36.900 -44.350 -0.966 1.00 60.49 169 ASP A CA 1
ATOM 791 C C . ASP A 1 113 ? -36.880 -45.385 0.148 1.00 65.38 169 ASP A C 1
ATOM 792 O O . ASP A 1 113 ? -37.812 -45.446 0.959 1.00 69.58 169 ASP A O 1
ATOM 797 N N . GLU A 1 114 ? -35.828 -46.196 0.209 1.00 65.50 170 GLU A N 1
ATOM 798 C CA . GLU A 1 114 ? -35.713 -47.258 1.194 1.00 67.80 170 GLU A CA 1
ATOM 799 C C . GLU A 1 114 ? -34.245 -47.414 1.562 1.00 65.12 170 GLU A C 1
ATOM 800 O O . GLU A 1 114 ? -33.371 -47.315 0.698 1.00 63.67 170 GLU A O 1
ATOM 806 N N . SER A 1 115 ? -33.978 -47.645 2.845 1.00 66.10 171 SER A N 1
ATOM 807 C CA . SER A 1 115 ? -32.605 -47.740 3.319 1.00 67.05 171 SER A CA 1
ATOM 808 C C . SER A 1 115 ? -32.542 -48.689 4.506 1.00 70.00 171 SER A C 1
ATOM 809 O O . SER A 1 115 ? -33.558 -49.028 5.117 1.00 73.40 171 SER A O 1
ATOM 812 N N . ALA A 1 116 ? -31.322 -49.107 4.828 1.00 67.99 172 ALA A N 1
ATOM 813 C CA . ALA A 1 116 ? -31.052 -49.989 5.956 1.00 68.98 172 ALA A CA 1
ATOM 814 C C . ALA A 1 116 ? -29.555 -49.952 6.228 1.00 69.74 172 ALA A C 1
ATOM 815 O O . ALA A 1 116 ? -28.779 -49.375 5.460 1.00 69.97 172 ALA A O 1
ATOM 817 N N . SER A 1 117 ? -29.159 -50.573 7.334 1.00 70.88 173 SER A N 1
ATOM 818 C CA . SER A 1 117 ? -27.748 -50.659 7.680 1.00 68.21 173 SER A CA 1
ATOM 819 C C . SER A 1 117 ? -27.011 -51.571 6.707 1.00 65.81 173 SER A C 1
ATOM 820 O O . SER A 1 117 ? -27.559 -52.559 6.209 1.00 65.72 173 SER A O 1
ATOM 823 N N . ILE A 1 118 ? -25.747 -51.231 6.441 1.00 68.20 174 ILE A N 1
ATOM 824 C CA . ILE A 1 118 ? -24.918 -52.047 5.560 1.00 68.71 174 ILE A CA 1
ATOM 825 C C . ILE A 1 118 ? -24.675 -53.428 6.155 1.00 74.86 174 ILE A C 1
ATOM 826 O O . ILE A 1 118 ? -24.361 -54.374 5.425 1.00 73.72 174 ILE A O 1
ATOM 831 N N . ASN A 1 119 ? -24.830 -53.570 7.475 1.00 81.21 175 ASN A N 1
ATOM 832 C CA . ASN A 1 119 ? -24.676 -54.877 8.104 1.00 85.20 175 ASN A CA 1
ATOM 833 C C . ASN A 1 119 ? -25.735 -55.859 7.618 1.00 86.10 175 ASN A C 1
ATOM 834 O O . ASN A 1 119 ? -25.487 -57.070 7.576 1.00 87.60 175 ASN A O 1
ATOM 836 N N . ASP A 1 120 ? -26.909 -55.360 7.236 1.00 85.49 176 ASP A N 1
ATOM 837 C CA . ASP A 1 120 ? -28.010 -56.203 6.789 1.00 84.37 176 ASP A CA 1
ATOM 838 C C . ASP A 1 120 ? -27.877 -56.644 5.337 1.00 82.75 176 ASP A C 1
ATOM 839 O O . ASP A 1 120 ? -28.862 -57.139 4.783 1.00 83.93 176 ASP A O 1
ATOM 844 N N . LEU A 1 121 ? -26.699 -56.492 4.722 1.00 79.39 177 LEU A N 1
ATOM 845 C CA . LEU A 1 121 ? -26.578 -56.702 3.282 1.00 76.70 177 LEU A CA 1
ATOM 846 C C . LEU A 1 121 ? -26.923 -58.132 2.883 1.00 77.18 177 LEU A C 1
ATOM 847 O O . LEU A 1 121 ? -27.632 -58.353 1.895 1.00 76.43 177 LEU A O 1
ATOM 852 N N . SER A 1 122 ? -26.429 -59.119 3.634 1.00 76.70 178 SER A N 1
ATOM 853 C CA . SER A 1 122 ? -26.650 -60.513 3.262 1.00 76.26 178 SER A CA 1
ATOM 854 C C . SER A 1 122 ? -28.107 -60.933 3.400 1.00 75.30 178 SER A C 1
ATOM 855 O O . SER A 1 122 ? -28.523 -61.898 2.751 1.00 75.43 178 SER A O 1
ATOM 858 N N . LYS A 1 123 ? -28.889 -60.238 4.225 1.00 76.92 179 LYS A N 1
ATOM 859 C CA . LYS A 1 123 ? -30.308 -60.529 4.382 1.00 80.55 179 LYS A CA 1
ATOM 860 C C . LYS A 1 123 ? -31.201 -59.577 3.598 1.00 79.97 179 LYS A C 1
ATOM 861 O O . LYS A 1 123 ? -32.413 -59.806 3.526 1.00 82.75 179 LYS A O 1
ATOM 863 N N . TYR A 1 124 ? -30.633 -58.530 3.005 1.00 78.01 180 TYR A N 1
ATOM 864 C CA . TYR A 1 124 ? -31.378 -57.500 2.291 1.00 74.68 180 TYR A CA 1
ATOM 865 C C . TYR A 1 124 ? -31.280 -57.639 0.778 1.00 72.53 180 TYR A C 1
ATOM 866 O O . TYR A 1 124 ? -32.283 -57.466 0.078 1.00 68.50 180 TYR A O 1
ATOM 875 N N . LEU A 1 125 ? -30.088 -57.955 0.260 1.00 74.15 181 LEU A N 1
ATOM 876 C CA . LEU A 1 125 ? -29.899 -57.989 -1.190 1.00 72.51 181 LEU A CA 1
ATOM 877 C C . LEU A 1 125 ? -30.610 -59.162 -1.857 1.00 72.89 181 LEU A C 1
ATOM 878 O O . LEU A 1 125 ? -31.282 -58.941 -2.880 1.00 69.95 181 LEU A O 1
ATOM 883 N N . PRO A 1 126 ? -30.503 -60.409 -1.374 1.00 75.56 182 PRO A N 1
ATOM 884 C CA . PRO A 1 126 ? -31.129 -61.521 -2.112 1.00 75.18 182 PRO A CA 1
ATOM 885 C C . PRO A 1 126 ? -32.629 -61.376 -2.295 1.00 71.54 182 PRO A C 1
ATOM 886 O O . PRO A 1 126 ? -33.163 -61.841 -3.309 1.00 70.47 182 PRO A O 1
ATOM 890 N N . LYS A 1 127 ? -33.329 -60.746 -1.347 1.00 70.32 183 LYS A N 1
ATOM 891 C CA . LYS A 1 127 ? -34.761 -60.526 -1.518 1.00 69.44 183 LYS A CA 1
ATOM 892 C C . LYS A 1 127 ? -35.048 -59.624 -2.713 1.00 67.62 183 LYS A C 1
ATOM 893 O O . LYS A 1 127 ? -36.081 -59.778 -3.373 1.00 66.74 183 LYS A O 1
ATOM 895 N N . ILE A 1 128 ? -34.148 -58.686 -3.008 1.00 65.07 184 ILE A N 1
ATOM 896 C CA . ILE A 1 128 ? -34.295 -57.866 -4.206 1.00 62.57 184 ILE A CA 1
ATOM 897 C C . ILE A 1 128 ? -33.870 -58.646 -5.444 1.00 61.13 184 ILE A C 1
ATOM 898 O O . ILE A 1 128 ? -34.492 -58.534 -6.506 1.00 63.74 184 ILE A O 1
ATOM 903 N N . ILE A 1 129 ? -32.809 -59.446 -5.326 1.00 60.00 185 ILE A N 1
ATOM 904 C CA . ILE A 1 129 ? -32.316 -60.210 -6.468 1.00 58.08 185 ILE A CA 1
ATOM 905 C C . ILE A 1 129 ? -33.329 -61.270 -6.886 1.00 62.17 185 ILE A C 1
ATOM 906 O O . ILE A 1 129 ? -33.563 -61.486 -8.082 1.00 61.11 185 ILE A O 1
ATOM 911 N N . ASN A 1 130 ? -33.950 -61.941 -5.912 1.00 63.97 186 ASN A N 1
ATOM 912 C CA . ASN A 1 130 ? -34.855 -63.042 -6.229 1.00 69.69 186 ASN A CA 1
ATOM 913 C C . ASN A 1 130 ? -36.102 -62.567 -6.966 1.00 67.01 186 ASN A C 1
ATOM 914 O O . ASN A 1 130 ? -36.666 -63.318 -7.769 1.00 69.93 186 ASN A O 1
ATOM 919 N N . ARG A 1 131 ? -36.545 -61.337 -6.714 1.00 61.69 187 ARG A N 1
ATOM 920 C CA . ARG A 1 131 ? -37.759 -60.815 -7.327 1.00 61.10 187 ARG A CA 1
ATOM 921 C C . ARG A 1 131 ? -37.492 -60.045 -8.617 1.00 60.17 187 ARG A C 1
ATOM 922 O O . ARG A 1 131 ? -38.400 -59.378 -9.123 1.00 57.96 187 ARG A O 1
ATOM 930 N N . ASN A 1 132 ? -36.280 -60.127 -9.160 1.00 58.99 188 ASN A N 1
ATOM 931 C CA . ASN A 1 132 ? -35.941 -59.463 -10.409 1.00 58.47 188 ASN A CA 1
ATOM 932 C C . ASN A 1 132 ? -35.381 -60.478 -11.396 1.00 57.95 188 ASN A C 1
ATOM 933 O O . ASN A 1 132 ? -34.857 -61.528 -11.015 1.00 58.03 188 ASN A O 1
ATOM 938 N N . GLU A 1 133 ? -35.501 -60.145 -12.680 1.00 55.06 189 GLU A N 1
ATOM 939 C CA . GLU A 1 133 ? -35.037 -61.012 -13.755 1.00 54.12 189 GLU A CA 1
ATOM 940 C C . GLU A 1 133 ? -33.722 -60.558 -14.369 1.00 53.56 189 GLU A C 1
ATOM 941 O O . GLU A 1 133 ? -32.987 -61.390 -14.913 1.00 54.91 189 GLU A O 1
ATOM 947 N N . PHE A 1 134 ? -33.410 -59.266 -14.302 1.00 49.55 190 PHE A N 1
ATOM 948 C CA . PHE A 1 134 ? -32.193 -58.713 -14.881 1.00 45.20 190 PHE A CA 1
ATOM 949 C C . PHE A 1 134 ? -31.414 -58.007 -13.783 1.00 46.09 190 PHE A C 1
ATOM 950 O O . PHE A 1 134 ? -31.926 -57.074 -13.155 1.00 46.11 190 PHE A O 1
ATOM 958 N N . ILE A 1 135 ? -30.183 -58.453 -13.552 1.00 46.89 191 ILE A N 1
ATOM 959 C CA . ILE A 1 135 ? -29.325 -57.920 -12.501 1.00 45.62 191 ILE A CA 1
ATOM 960 C C . ILE A 1 135 ? -28.222 -57.116 -13.175 1.00 44.79 191 ILE A C 1
ATOM 961 O O . ILE A 1 135 ? -27.373 -57.677 -13.879 1.00 48.36 191 ILE A O 1
ATOM 966 N N . TYR A 1 136 ? -28.228 -55.803 -12.961 1.00 42.16 192 TYR A N 1
ATOM 967 C CA . TYR A 1 136 ? -27.232 -54.916 -13.558 1.00 40.52 192 TYR A CA 1
ATOM 968 C C . TYR A 1 136 ? -26.091 -54.732 -12.566 1.00 41.45 192 TYR A C 1
ATOM 969 O O . TYR A 1 136 ? -26.183 -53.935 -11.629 1.00 40.21 192 TYR A O 1
ATOM 978 N N . PHE A 1 137 ? -25.010 -55.478 -12.780 1.00 42.54 193 PHE A N 1
ATOM 979 C CA . PHE A 1 137 ? -23.851 -55.463 -11.901 1.00 41.92 193 PHE A CA 1
ATOM 980 C C . PHE A 1 137 ? -22.631 -55.867 -12.713 1.00 43.38 193 PHE A C 1
ATOM 981 O O . PHE A 1 137 ? -22.695 -56.804 -13.514 1.00 45.09 193 PHE A O 1
ATOM 989 N N . ASP A 1 138 ? -21.528 -55.151 -12.510 1.00 41.05 194 ASP A N 1
ATOM 990 C 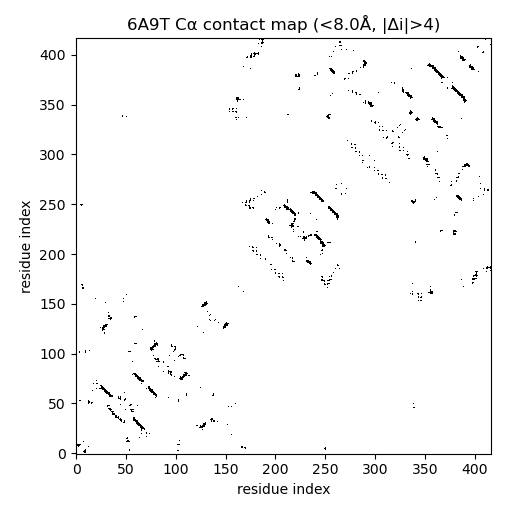CA . ASP A 1 138 ? -20.286 -55.413 -13.233 1.00 43.96 194 ASP A CA 1
ATOM 991 C C . ASP A 1 138 ? -19.494 -56.461 -12.462 1.00 49.64 194 ASP A C 1
ATOM 992 O O . ASP A 1 138 ? -18.851 -56.155 -11.455 1.00 47.81 194 ASP A O 1
ATOM 997 N N . MET A 1 139 ? -19.538 -57.706 -12.942 1.00 54.98 195 MET A N 1
ATOM 998 C CA . MET A 1 139 ? -18.831 -58.800 -12.284 1.00 60.88 195 MET A CA 1
ATOM 999 C C . MET A 1 139 ? -17.319 -58.617 -12.295 1.00 65.73 195 MET A C 1
ATOM 1000 O O . MET A 1 139 ? -16.623 -59.322 -11.556 1.00 70.69 195 MET A O 1
ATOM 1005 N N . LEU A 1 140 ? -16.798 -57.703 -13.110 1.00 67.31 196 LEU A N 1
ATOM 1006 C CA . LEU A 1 140 ? -15.382 -57.358 -13.117 1.00 71.46 196 LEU A CA 1
ATOM 1007 C C . LEU A 1 140 ? -15.248 -55.904 -12.690 1.00 73.81 196 LEU A C 1
ATOM 1008 O O . LEU A 1 140 ? -15.741 -55.005 -13.381 1.00 73.50 196 LEU A O 1
ATOM 1013 N N . SER A 1 141 ? -14.593 -55.678 -11.555 1.00 77.78 197 SER A N 1
ATOM 1014 C CA . SER A 1 141 ? -14.447 -54.337 -10.996 1.00 78.48 197 SER A CA 1
ATOM 1015 C C . SER A 1 141 ? -13.716 -53.401 -11.955 1.00 76.62 197 SER A C 1
ATOM 1016 O O . SER A 1 141 ? -12.592 -52.978 -11.688 1.00 77.54 197 SER A O 1
ATOM 1019 N N . SER A 1 146 ? -10.266 -53.393 -5.224 1.00 82.80 202 SER A N 1
ATOM 1020 C CA . SER A 1 146 ? -11.714 -53.554 -5.283 1.00 81.83 202 SER A CA 1
ATOM 1021 C C . SER A 1 146 ? -12.334 -53.403 -3.898 1.00 80.92 202 SER A C 1
ATOM 1022 O O . SER A 1 146 ? -11.672 -53.619 -2.884 1.00 81.38 202 SER A O 1
ATOM 1025 N N . SER A 1 147 ? -13.614 -53.040 -3.866 1.00 78.76 203 SER A N 1
ATOM 1026 C CA . SER A 1 147 ? -14.299 -52.790 -2.609 1.00 77.88 203 SER A CA 1
ATOM 1027 C C . SER A 1 147 ? -14.568 -54.099 -1.866 1.00 78.97 203 SER A C 1
ATOM 1028 O O . SER A 1 147 ? -14.454 -55.200 -2.414 1.00 80.37 203 SER A O 1
ATOM 1031 N N . SER A 1 148 ? -14.932 -53.963 -0.589 1.00 78.05 204 SER A N 1
ATOM 1032 C CA . SER A 1 148 ? -15.313 -55.125 0.206 1.00 79.57 204 SER A CA 1
ATOM 1033 C C . SER A 1 148 ? -16.737 -55.567 -0.107 1.00 77.55 204 SER A C 1
ATOM 1034 O O . SER A 1 148 ? -17.008 -56.768 -0.215 1.00 76.70 204 SER A O 1
ATOM 1037 N N . ASN A 1 149 ? -17.658 -54.610 -0.251 1.00 74.73 205 ASN A N 1
ATOM 1038 C CA . ASN A 1 149 ? -19.017 -54.952 -0.653 1.00 71.42 205 ASN A CA 1
ATOM 1039 C C . ASN A 1 149 ? -19.056 -55.517 -2.066 1.00 67.72 205 ASN A C 1
ATOM 1040 O O . ASN A 1 149 ? -19.924 -56.340 -2.377 1.00 64.93 205 ASN A O 1
ATOM 1045 N N . PHE A 1 150 ? -18.132 -55.096 -2.932 1.00 66.31 206 PHE A N 1
ATOM 1046 C CA . PHE A 1 150 ? -18.058 -55.676 -4.269 1.00 67.34 206 PHE A CA 1
ATOM 1047 C C . PHE A 1 150 ? -17.712 -57.157 -4.200 1.00 71.10 206 PHE A C 1
ATOM 1048 O O . PHE A 1 150 ? -18.406 -57.996 -4.786 1.00 71.92 206 PHE A O 1
ATOM 1056 N N . LYS A 1 151 ? -16.625 -57.495 -3.496 1.00 71.47 207 LYS A N 1
ATOM 1057 C CA . LYS A 1 151 ? -16.258 -58.896 -3.314 1.00 71.32 207 LYS A CA 1
ATOM 1058 C C . LYS A 1 151 ? -17.391 -59.673 -2.658 1.00 71.51 207 LYS A C 1
ATOM 1059 O O . LYS A 1 151 ? -17.612 -60.849 -2.968 1.00 72.88 207 LYS A O 1
ATOM 1061 N N . HIS A 1 152 ? -18.116 -59.027 -1.745 1.00 71.47 208 HIS A N 1
ATOM 1062 C CA . HIS A 1 152 ? -19.338 -59.585 -1.183 1.00 72.55 208 HIS A CA 1
ATOM 1063 C C . HIS A 1 152 ? -20.343 -59.836 -2.299 1.00 70.38 208 HIS A C 1
ATOM 1064 O O . HIS A 1 152 ? -20.563 -60.986 -2.688 1.00 69.07 208 HIS A O 1
ATOM 1071 N N . ILE A 1 153 ? -20.908 -58.753 -2.846 1.00 67.56 209 ILE A N 1
ATOM 1072 C CA . ILE A 1 153 ? -22.001 -58.841 -3.819 1.00 61.68 209 ILE A CA 1
ATOM 1073 C C . ILE A 1 153 ? -21.671 -59.816 -4.943 1.00 56.35 209 ILE A C 1
ATOM 1074 O O . IL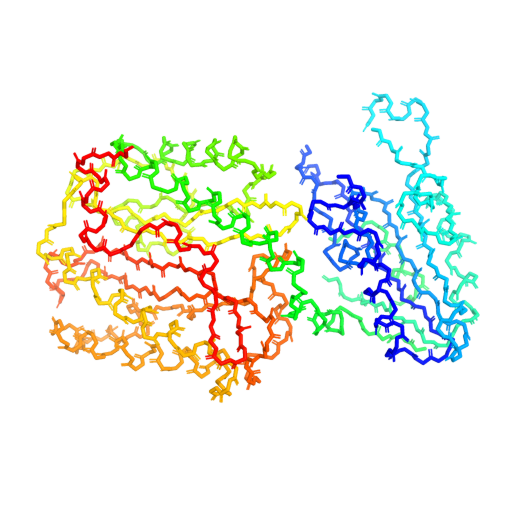E A 1 153 ? -22.534 -60.576 -5.400 1.00 56.03 209 ILE A O 1
ATOM 1079 N N . LYS A 1 154 ? -20.412 -59.834 -5.387 1.00 54.20 210 LYS A N 1
ATOM 1080 C CA . LYS A 1 154 ? -20.033 -60.729 -6.476 1.00 57.14 210 LYS A CA 1
ATOM 1081 C C . LYS A 1 154 ? -20.180 -62.193 -6.075 1.00 63.90 210 LYS A C 1
ATOM 1082 O O . LYS A 1 154 ? -20.653 -63.014 -6.869 1.00 64.37 210 LYS A O 1
ATOM 1088 N N . SER A 1 155 ? -19.780 -62.539 -4.847 1.00 68.17 211 SER A N 1
ATOM 1089 C CA . SER A 1 155 ? -19.870 -63.928 -4.405 1.00 73.23 211 SER A CA 1
ATOM 1090 C C . SER A 1 155 ? -21.313 -64.409 -4.346 1.00 73.33 211 SER A C 1
ATOM 1091 O O . SER A 1 155 ? -21.577 -65.603 -4.532 1.00 74.27 211 SER A O 1
ATOM 1094 N N . LEU A 1 156 ? -22.259 -63.504 -4.087 1.00 73.58 212 LEU A N 1
ATOM 1095 C CA . LEU A 1 156 ? -23.664 -63.895 -4.083 1.00 78.02 212 LEU A CA 1
ATOM 1096 C C . LEU A 1 156 ? -24.131 -64.280 -5.481 1.00 78.71 212 LEU A C 1
ATOM 1097 O O . LEU A 1 156 ? -24.859 -65.264 -5.647 1.00 82.26 212 LEU A O 1
ATOM 1102 N N . LEU A 1 157 ? -23.719 -63.518 -6.496 1.00 76.32 213 LEU A N 1
ATOM 1103 C CA . LEU A 1 157 ? -24.086 -63.789 -7.881 1.00 74.90 213 LEU A CA 1
ATOM 1104 C C . LEU A 1 157 ? -23.234 -64.874 -8.525 1.00 80.75 213 LEU A C 1
ATOM 1105 O O . LEU A 1 157 ? -23.502 -65.242 -9.673 1.00 83.18 213 LEU A O 1
ATOM 1110 N N . ASP A 1 158 ? -22.226 -65.382 -7.819 1.00 83.39 214 ASP A N 1
ATOM 1111 C CA . ASP A 1 158 ? -21.329 -66.425 -8.325 1.00 86.10 214 ASP A CA 1
ATOM 1112 C C . ASP A 1 158 ? -20.691 -66.041 -9.656 1.00 85.06 214 ASP A C 1
ATOM 1113 O O . ASP A 1 158 ? -19.480 -65.833 -9.731 1.00 85.14 214 ASP A O 1
ATOM 1115 N N . THR A 1 174 ? -30.354 -63.077 -15.413 1.00 65.65 230 THR A N 1
ATOM 1116 C CA . THR A 1 174 ? -29.293 -62.585 -16.283 1.00 61.22 230 THR A CA 1
ATOM 1117 C C . THR A 1 174 ? -28.534 -61.436 -15.628 1.00 57.76 230 THR A C 1
ATOM 1118 O O . THR A 1 174 ? -29.137 -60.481 -15.136 1.00 59.07 230 THR A O 1
ATOM 1122 N N . ILE A 1 175 ? -27.208 -61.537 -15.621 1.00 55.32 231 ILE A N 1
ATOM 1123 C CA . ILE A 1 175 ? -26.337 -60.513 -15.058 1.00 53.37 231 ILE A CA 1
ATOM 1124 C C . ILE A 1 175 ? -25.780 -59.683 -16.207 1.00 50.60 231 ILE A C 1
ATOM 1125 O O . ILE A 1 175 ? -25.152 -60.223 -17.126 1.00 53.35 231 ILE A O 1
ATOM 1130 N N . LYS A 1 176 ? -26.003 -58.370 -16.155 1.00 38.31 232 LYS A N 1
ATOM 1131 C CA . LYS A 1 176 ? -25.615 -57.484 -17.237 1.00 42.66 232 LYS A CA 1
ATOM 1132 C C . LYS A 1 176 ? -24.727 -56.358 -16.719 1.00 42.55 232 LYS A C 1
ATOM 1133 O O . LYS A 1 176 ? -24.948 -55.853 -15.613 1.00 42.04 232 LYS A O 1
ATOM 1139 N N . PRO A 1 177 ? -23.716 -55.951 -17.484 1.00 43.09 233 PRO A N 1
ATOM 1140 C CA . PRO A 1 177 ? -22.887 -54.813 -17.070 1.00 39.43 233 PRO A CA 1
ATOM 1141 C C . PRO A 1 177 ? -23.690 -53.521 -17.069 1.00 39.89 233 PRO A C 1
ATOM 1142 O O . PRO A 1 177 ? -24.735 -53.404 -17.713 1.00 35.62 233 PRO A O 1
ATOM 1146 N N . ILE A 1 178 ? -23.185 -52.534 -16.327 1.00 35.93 234 ILE A N 1
ATOM 1147 C CA . ILE A 1 178 ? -23.938 -51.301 -16.125 1.00 37.01 234 ILE A CA 1
ATOM 1148 C C . ILE A 1 178 ? -23.036 -50.075 -16.228 1.00 38.54 234 ILE A C 1
ATOM 1149 O O . ILE A 1 178 ? -23.503 -48.979 -16.559 1.00 39.70 234 ILE A O 1
ATOM 1154 N N . SER A 1 179 ? -21.738 -50.248 -15.967 1.00 35.93 235 SER A N 1
ATOM 1155 C CA . SER A 1 179 ? -20.846 -49.093 -15.886 1.00 37.96 235 SER A CA 1
ATOM 1156 C C . SER A 1 179 ? -20.760 -48.349 -17.216 1.00 36.67 235 SER A C 1
ATOM 1157 O O . SER A 1 179 ? -20.795 -47.113 -17.245 1.00 33.68 235 SER A O 1
ATOM 1160 N N . LYS A 1 180 ? -20.644 -49.081 -18.327 1.00 32.78 236 LYS A N 1
ATOM 1161 C CA . LYS A 1 180 ? -20.570 -48.418 -19.625 1.00 32.78 236 LYS A CA 1
ATOM 1162 C C . LYS A 1 180 ? -21.886 -47.738 -19.979 1.00 31.39 236 LYS A C 1
ATOM 1163 O O . LYS A 1 180 ? -21.885 -46.671 -20.605 1.00 28.82 236 LYS A O 1
ATOM 1169 N N . ARG A 1 181 ? -23.014 -48.334 -19.588 1.00 31.64 237 ARG A N 1
ATOM 1170 C CA . ARG A 1 181 ? -24.301 -47.689 -19.822 1.00 32.07 237 ARG A CA 1
ATOM 1171 C C . ARG A 1 181 ? -24.407 -46.383 -19.045 1.00 31.53 237 ARG A C 1
ATOM 1172 O O . ARG A 1 181 ? -24.972 -45.399 -19.538 1.00 33.52 237 ARG A O 1
ATOM 1180 N N . ILE A 1 182 ? -23.858 -46.352 -17.828 1.00 28.98 238 ILE A N 1
ATOM 1181 C CA . ILE A 1 182 ? -23.814 -45.110 -17.064 1.00 27.69 238 ILE A CA 1
ATOM 1182 C C . ILE A 1 182 ? -22.841 -44.127 -17.701 1.00 27.78 238 ILE A C 1
ATOM 1183 O O . ILE A 1 182 ? -23.062 -42.910 -17.663 1.00 32.12 238 ILE A O 1
ATOM 1188 N N . ALA A 1 183 ? -21.762 -44.632 -18.306 1.00 29.08 239 ALA A N 1
ATOM 1189 C CA . ALA A 1 183 ? -20.773 -43.754 -18.922 1.00 29.23 239 ALA A CA 1
ATOM 1190 C C . ALA A 1 183 ? -21.368 -42.944 -20.067 1.00 30.24 239 ALA A C 1
ATOM 1191 O O . ALA A 1 183 ? -20.973 -41.791 -20.279 1.00 27.84 239 ALA A O 1
ATOM 1193 N N . GLU A 1 184 ? -22.316 -43.521 -20.810 1.00 29.60 240 GLU A N 1
ATOM 1194 C CA . GLU A 1 184 ? -22.951 -42.781 -21.896 1.00 29.67 240 GLU A CA 1
ATOM 1195 C C . GLU A 1 184 ? -23.755 -41.597 -21.375 1.00 28.82 240 GLU A C 1
ATOM 1196 O O . GLU A 1 184 ? -23.910 -40.596 -22.083 1.00 27.69 240 GLU A O 1
ATOM 1202 N N . PHE A 1 185 ? -24.272 -41.689 -20.148 1.00 27.84 241 PHE A N 1
ATOM 1203 C CA . PHE A 1 185 ? -24.908 -40.533 -19.527 1.00 28.00 241 PHE A CA 1
ATOM 1204 C C . PHE A 1 185 ? -23.874 -39.552 -18.989 1.00 29.27 241 PHE A C 1
ATOM 1205 O O . PHE A 1 185 ? -24.024 -38.336 -19.154 1.00 32.31 241 PHE A O 1
ATOM 1213 N N . ARG A 1 186 ? -22.820 -40.064 -18.346 1.00 27.48 242 ARG A N 1
ATOM 1214 C CA . ARG A 1 186 ? -21.839 -39.191 -17.709 1.00 27.46 242 ARG A CA 1
ATOM 1215 C C . ARG A 1 186 ? -21.054 -38.373 -18.726 1.00 29.78 242 ARG A C 1
ATOM 1216 O O . ARG A 1 186 ? -20.576 -37.280 -18.401 1.00 28.67 242 ARG A O 1
ATOM 1224 N N . LYS A 1 187 ? -20.901 -38.877 -19.953 1.00 30.95 243 LYS A N 1
ATOM 1225 C CA . LYS A 1 187 ? -20.136 -38.140 -20.951 1.00 29.30 243 LYS A CA 1
ATOM 1226 C C . LYS A 1 187 ? -20.867 -36.893 -21.430 1.00 28.39 243 LYS A C 1
ATOM 1227 O O . LYS A 1 187 ? -20.229 -35.995 -21.989 1.00 30.32 243 LYS A O 1
ATOM 1233 N N . ILE A 1 188 ? -22.177 -36.813 -21.220 1.00 27.26 244 ILE A N 1
ATOM 1234 C CA . ILE A 1 188 ? -22.970 -35.645 -21.585 1.00 25.34 244 ILE A CA 1
ATOM 1235 C C . ILE A 1 188 ? -23.230 -34.870 -20.298 1.00 28.75 244 ILE A C 1
ATOM 1236 O O . ILE A 1 188 ? -24.072 -35.257 -19.483 1.00 28.10 244 ILE A O 1
ATOM 1241 N N . LYS A 1 189 ? -22.505 -33.771 -20.108 1.00 27.03 245 LYS A N 1
ATOM 1242 C CA . LYS A 1 189 ? -22.643 -32.977 -18.896 1.00 29.12 245 LYS A CA 1
ATOM 1243 C C . LYS A 1 189 ? -23.876 -32.089 -18.978 1.00 34.25 245 LYS A C 1
ATOM 1244 O O . LYS A 1 189 ? -24.137 -31.462 -20.009 1.00 32.56 245 LYS A O 1
ATOM 1250 N N . SER A 1 190 ? -24.633 -32.038 -17.887 1.00 34.15 246 SER A N 1
ATOM 1251 C CA . SER A 1 190 ? -25.767 -31.140 -17.788 1.00 32.65 246 SER A CA 1
ATOM 1252 C C . SER A 1 190 ? -25.266 -29.701 -17.685 1.00 34.93 246 SER A C 1
ATOM 1253 O O . SER A 1 190 ? -24.080 -29.461 -17.441 1.00 32.03 246 SER A O 1
ATOM 1256 N N . PRO A 1 191 ? -26.146 -28.714 -17.886 1.00 37.43 247 PRO A N 1
ATOM 1257 C CA . PRO A 1 191 ? -25.722 -27.321 -17.673 1.00 36.25 247 PRO A CA 1
ATOM 1258 C C . PRO A 1 191 ? -25.194 -27.062 -16.274 1.00 36.50 247 PRO A C 1
ATOM 1259 O O . PRO A 1 191 ? -24.288 -26.235 -16.106 1.00 38.91 247 PRO A O 1
ATOM 1263 N N . GLN A 1 192 ? -25.729 -27.747 -15.262 1.00 36.36 248 GLN A N 1
ATOM 1264 C CA . GLN A 1 192 ? -25.225 -27.570 -13.904 1.00 37.17 248 GLN A CA 1
ATOM 1265 C C . GLN A 1 192 ? -23.845 -28.193 -13.747 1.00 35.15 248 GLN A C 1
ATOM 1266 O O . GLN A 1 192 ? -22.981 -27.638 -13.057 1.00 36.68 248 GLN A O 1
ATOM 1272 N N . GLU A 1 193 ? -23.621 -29.350 -14.377 1.00 31.81 249 GLU A N 1
ATOM 1273 C CA . GLU A 1 193 ? -22.295 -29.959 -14.356 1.00 33.19 249 GLU A CA 1
ATOM 1274 C C . GLU A 1 193 ? -21.272 -29.072 -15.053 1.00 34.93 249 GLU A C 1
ATOM 1275 O O . GLU A 1 193 ? -20.136 -28.936 -14.584 1.00 36.88 249 GLU A O 1
ATOM 1281 N N . LEU A 1 194 ? -21.658 -28.459 -16.174 1.00 34.27 250 LEU A N 1
ATOM 1282 C CA . LEU A 1 194 ? -20.742 -27.576 -16.889 1.00 33.07 250 LEU A CA 1
ATOM 1283 C C . LEU A 1 194 ? -20.337 -26.384 -16.032 1.00 31.82 250 LEU A C 1
ATOM 1284 O O . LEU A 1 194 ? -19.191 -25.924 -16.098 1.00 32.33 250 LEU A O 1
ATOM 1289 N N . ARG A 1 195 ? -21.263 -25.871 -15.219 1.00 30.69 251 ARG A N 1
ATOM 1290 C CA . ARG A 1 195 ? -20.973 -24.694 -14.407 1.00 38.38 251 ARG A CA 1
ATOM 1291 C C . ARG A 1 195 ? -20.022 -25.021 -13.264 1.00 36.42 251 ARG A C 1
ATOM 1292 O O . ARG A 1 195 ? -19.107 -24.242 -12.974 1.00 39.13 251 ARG A O 1
ATOM 1300 N N . ILE A 1 196 ? -20.228 -26.158 -12.593 1.00 32.60 252 ILE A N 1
ATOM 1301 C CA . ILE A 1 196 ? -19.337 -26.512 -11.493 1.00 34.74 252 ILE A CA 1
ATOM 1302 C C . ILE A 1 196 ? -17.956 -26.876 -12.025 1.00 31.70 252 ILE A C 1
ATOM 1303 O O . ILE A 1 196 ? -16.943 -26.635 -11.358 1.00 32.69 252 ILE A O 1
ATOM 1308 N N . MET A 1 197 ? -17.885 -27.440 -13.235 1.00 30.16 253 MET A N 1
ATOM 1309 C CA . MET A 1 197 ? -16.589 -27.640 -13.874 1.00 30.28 253 MET A CA 1
ATOM 1310 C C . MET A 1 197 ? -15.996 -26.310 -14.318 1.00 29.44 253 MET A C 1
ATOM 1311 O O . MET A 1 197 ? -14.779 -26.107 -14.232 1.00 30.05 253 MET A O 1
ATOM 1316 N N . ARG A 1 198 ? -16.843 -25.391 -14.790 1.00 29.47 254 ARG A N 1
ATOM 1317 C CA . ARG A 1 198 ? -16.377 -24.042 -15.097 1.00 30.33 254 ARG A CA 1
ATOM 1318 C C . ARG A 1 198 ? -15.823 -23.362 -13.852 1.00 35.05 254 ARG A C 1
ATOM 1319 O O . ARG A 1 198 ? -14.819 -22.643 -13.921 1.00 32.01 254 ARG A O 1
ATOM 1327 N N . ARG A 1 199 ? -16.463 -23.583 -12.702 1.00 32.98 255 ARG A N 1
ATOM 1328 C CA . ARG A 1 199 ? -15.964 -23.014 -11.454 1.00 33.69 255 ARG A CA 1
ATOM 1329 C C . ARG A 1 199 ? -14.598 -23.590 -11.102 1.00 29.05 255 ARG A C 1
ATOM 1330 O O . ARG A 1 199 ? -13.677 -22.853 -10.728 1.00 27.54 255 ARG A O 1
ATOM 1338 N N . ALA A 1 200 ? -14.446 -24.911 -11.223 1.00 28.86 256 ALA A N 1
ATOM 1339 C CA . ALA A 1 200 ? -13.161 -25.538 -10.934 1.00 30.87 256 ALA A CA 1
ATOM 1340 C C . ALA A 1 200 ? -12.084 -25.067 -11.905 1.00 30.50 256 ALA A C 1
ATOM 1341 O O . ALA A 1 200 ? -10.937 -24.833 -11.505 1.00 27.12 256 ALA A O 1
ATOM 1343 N N . GLY A 1 201 ? -12.434 -24.926 -13.185 1.00 30.75 257 GLY A N 1
ATOM 1344 C CA . GLY A 1 201 ? -11.466 -24.440 -14.155 1.00 25.52 257 GLY A CA 1
ATOM 1345 C C . GLY A 1 201 ? -11.093 -22.987 -13.931 1.00 27.24 257 GLY A C 1
ATOM 1346 O O . GLY A 1 201 ? -9.937 -22.597 -14.118 1.00 27.16 257 GLY A O 1
ATOM 1347 N N . GLN A 1 202 ? -12.065 -22.166 -13.526 1.00 26.70 258 GLN A N 1
ATOM 1348 C CA . GLN A 1 202 ? -11.785 -20.757 -13.270 1.00 30.71 258 GLN A CA 1
ATOM 1349 C C . GLN A 1 202 ? -10.913 -20.583 -12.032 1.00 33.22 258 GLN A C 1
ATOM 1350 O O . GLN A 1 202 ? -9.987 -19.762 -12.030 1.00 31.91 258 GLN A O 1
ATOM 1356 N N . ILE A 1 203 ? -11.192 -21.343 -10.971 1.00 32.45 259 ILE A N 1
ATOM 1357 C CA . ILE A 1 203 ? -10.368 -21.274 -9.766 1.00 31.48 259 ILE A CA 1
ATOM 1358 C C . ILE A 1 203 ? -8.951 -21.741 -10.071 1.00 28.48 259 ILE A C 1
ATOM 1359 O O . ILE A 1 203 ? -7.967 -21.096 -9.686 1.00 27.67 259 ILE A O 1
ATOM 1364 N N . SER A 1 204 ? -8.826 -22.868 -10.776 1.00 26.32 260 SER A N 1
ATOM 1365 C CA . SER A 1 204 ? -7.506 -23.375 -11.130 1.00 30.35 260 SER A CA 1
ATOM 1366 C C . SER A 1 204 ? -6.784 -22.419 -12.072 1.00 32.40 260 SER A C 1
ATOM 1367 O O . SER A 1 204 ? -5.572 -22.210 -11.946 1.00 33.01 260 SER A O 1
ATOM 1370 N N . GLY A 1 205 ? -7.516 -21.826 -13.018 1.00 31.08 261 GLY A N 1
ATOM 1371 C CA . GLY A 1 205 ? -6.888 -20.922 -13.968 1.00 28.95 261 GLY A CA 1
ATOM 1372 C C . GLY A 1 205 ? -6.344 -19.666 -13.316 1.00 27.97 261 GLY A C 1
ATOM 1373 O O . GLY A 1 205 ? -5.240 -19.217 -13.639 1.00 32.89 261 GLY A O 1
ATOM 1374 N N . ARG A 1 206 ? -7.108 -19.080 -12.391 1.00 29.98 262 ARG A N 1
ATOM 1375 C CA . ARG A 1 206 ? -6.629 -17.897 -11.686 1.00 29.47 262 ARG A CA 1
ATOM 1376 C C . ARG A 1 206 ? -5.435 -18.222 -10.798 1.00 32.74 262 ARG A C 1
ATOM 1377 O O . ARG A 1 206 ? -4.603 -17.346 -10.536 1.00 32.32 262 ARG A O 1
ATOM 1379 N N . SER A 1 207 ? -5.336 -19.467 -10.326 1.00 30.53 263 SER A N 1
ATOM 1380 C CA . SER A 1 207 ? -4.176 -19.868 -9.538 1.00 32.16 263 SER A CA 1
ATOM 1381 C C . SER A 1 207 ? -2.911 -19.878 -10.387 1.00 32.77 263 SER A C 1
ATOM 1382 O O . SER A 1 207 ? -1.840 -19.475 -9.918 1.00 30.75 263 SER A O 1
ATOM 1385 N N . PHE A 1 208 ? -3.013 -20.344 -11.635 1.00 29.58 264 PHE A N 1
ATOM 1386 C CA . PHE A 1 208 ? -1.867 -20.310 -12.538 1.00 30.17 264 PHE A CA 1
ATOM 1387 C C . PHE A 1 208 ? -1.398 -18.881 -12.783 1.00 31.20 264 PHE A C 1
ATOM 1388 O O . PHE A 1 208 ? -0.191 -18.615 -12.825 1.00 33.91 264 PHE A O 1
ATOM 1396 N N . ASN A 1 209 ? -2.341 -17.949 -12.954 1.00 30.66 265 ASN A N 1
ATOM 1397 C CA . ASN A 1 209 ? -1.975 -16.555 -13.184 1.00 33.11 265 ASN A CA 1
ATOM 1398 C C . ASN A 1 209 ? -1.195 -15.987 -12.005 1.00 35.41 265 ASN A C 1
ATOM 1399 O O . ASN A 1 209 ? -0.224 -15.245 -12.194 1.00 29.14 265 ASN A O 1
ATOM 1404 N N . GLN A 1 210 ? -1.606 -16.322 -10.780 1.00 36.59 266 GLN A N 1
ATOM 1405 C CA . GLN A 1 210 ? -0.863 -15.870 -9.609 1.00 36.39 266 GLN A CA 1
ATOM 1406 C C . GLN A 1 210 ? 0.532 -16.481 -9.563 1.00 33.74 266 GLN A C 1
ATOM 1407 O O . GLN A 1 210 ? 1.477 -15.835 -9.097 1.00 34.12 266 GLN A O 1
ATOM 1413 N N . ALA A 1 211 ? 0.681 -17.717 -10.046 1.00 32.25 267 ALA A N 1
ATOM 1414 C CA . ALA A 1 211 ? 2.001 -18.335 -10.104 1.00 32.90 267 ALA A CA 1
ATOM 1415 C C . ALA A 1 211 ? 2.874 -17.691 -11.173 1.00 35.26 267 ALA A C 1
ATOM 1416 O O . ALA A 1 211 ? 4.095 -17.599 -10.998 1.00 36.53 267 ALA A O 1
ATOM 1418 N N . PHE A 1 212 ? 2.271 -17.242 -12.279 1.00 31.93 268 PHE A N 1
ATOM 1419 C CA . PHE A 1 212 ? 3.035 -16.576 -13.331 1.00 32.21 268 PHE A CA 1
ATOM 1420 C C . PHE A 1 212 ? 3.743 -15.336 -12.801 1.00 34.13 268 PHE A C 1
ATOM 1421 O O . PHE A 1 212 ? 4.882 -15.048 -13.187 1.00 37.47 268 PHE A O 1
ATOM 1429 N N . ALA A 1 213 ? 3.087 -14.594 -11.911 1.00 37.48 269 ALA A N 1
ATOM 1430 C CA . ALA A 1 213 ? 3.605 -13.324 -11.420 1.00 38.14 269 ALA A CA 1
ATOM 1431 C C . ALA A 1 213 ? 4.716 -13.478 -10.390 1.00 40.56 269 ALA A C 1
ATOM 1432 O O . ALA A 1 213 ? 5.231 -12.463 -9.910 1.00 42.23 269 ALA A O 1
ATOM 1434 N N . LYS A 1 214 ? 5.102 -14.702 -10.041 1.00 42.06 270 LYS A N 1
ATOM 1435 C CA . LYS A 1 214 ? 6.092 -14.940 -9.002 1.00 46.34 270 LYS A CA 1
ATOM 1436 C C . LYS A 1 214 ? 7.255 -15.757 -9.548 1.00 47.64 270 LYS A C 1
ATOM 1437 O O . LYS A 1 214 ? 7.139 -16.446 -10.566 1.00 48.42 270 LYS A O 1
ATOM 1443 N N . ARG A 1 215 ? 8.386 -15.665 -8.855 1.00 49.89 271 ARG A N 1
ATOM 1444 C CA . ARG A 1 215 ? 9.577 -16.437 -9.176 1.00 49.38 271 ARG A CA 1
ATOM 1445 C C . ARG A 1 215 ? 9.676 -17.639 -8.248 1.00 45.25 271 ARG A C 1
ATOM 1446 O O . ARG A 1 215 ? 9.438 -17.527 -7.041 1.00 40.50 271 ARG A O 1
ATOM 1454 N N . PHE A 1 216 ? 10.032 -18.789 -8.815 1.00 44.33 272 PHE A N 1
ATOM 1455 C CA . PHE A 1 216 ? 10.190 -20.021 -8.055 1.00 42.26 272 PHE A CA 1
ATOM 1456 C C . PHE A 1 216 ? 11.556 -20.619 -8.348 1.00 40.24 272 PHE A C 1
ATOM 1457 O O . PHE A 1 216 ? 11.952 -20.733 -9.513 1.00 41.77 272 PHE A O 1
ATOM 1465 N N . ARG A 1 217 ? 12.271 -20.998 -7.290 1.00 38.75 273 ARG A N 1
ATOM 1466 C CA . ARG A 1 217 ? 13.591 -21.597 -7.417 1.00 41.19 273 ARG A CA 1
ATOM 1467 C C . ARG A 1 217 ? 13.573 -23.115 -7.306 1.00 37.69 273 ARG A C 1
ATOM 1468 O O . ARG A 1 217 ? 14.603 -23.750 -7.556 1.00 40.01 273 ARG A O 1
ATOM 1470 N N . ASN A 1 218 ? 12.441 -23.710 -6.939 1.00 34.22 274 ASN A N 1
ATOM 1471 C CA . ASN A 1 218 ? 12.346 -25.155 -6.810 1.00 35.23 274 ASN A CA 1
ATOM 1472 C C . ASN A 1 218 ? 10.943 -25.595 -7.197 1.00 36.60 274 ASN A C 1
ATOM 1473 O O . ASN A 1 218 ? 9.967 -24.877 -6.964 1.00 36.01 274 ASN A O 1
ATOM 1478 N N . GLU A 1 219 ? 10.857 -26.789 -7.790 1.00 37.09 275 GLU A N 1
ATOM 1479 C CA . GLU A 1 219 ? 9.568 -27.309 -8.233 1.00 34.30 275 GLU A CA 1
ATOM 1480 C C . GLU A 1 219 ? 8.599 -27.496 -7.072 1.00 33.14 275 GLU A C 1
ATOM 1481 O O . GLU A 1 219 ? 7.387 -27.327 -7.246 1.00 30.14 275 GLU A O 1
ATOM 1487 N N . ARG A 1 220 ? 9.107 -27.845 -5.886 1.00 35.73 276 ARG A N 1
ATOM 1488 C CA . ARG A 1 220 ? 8.214 -28.116 -4.763 1.00 37.70 276 ARG A CA 1
ATOM 1489 C C . ARG A 1 220 ? 7.538 -26.848 -4.258 1.00 37.78 276 ARG A C 1
ATOM 1490 O O . ARG A 1 220 ? 6.392 -26.904 -3.795 1.00 40.58 276 ARG A O 1
ATOM 1498 N N . THR A 1 221 ? 8.218 -25.702 -4.339 1.00 35.40 277 THR A N 1
ATOM 1499 C CA . THR A 1 221 ? 7.597 -24.449 -3.920 1.00 34.90 277 THR A CA 1
ATOM 1500 C C . THR A 1 221 ? 6.455 -24.072 -4.854 1.00 31.94 277 THR A C 1
ATOM 1501 O O . THR A 1 221 ? 5.374 -23.682 -4.399 1.00 31.14 277 THR A O 1
ATOM 1505 N N . LEU A 1 222 ? 6.679 -24.190 -6.165 1.00 31.21 278 LEU A N 1
ATOM 1506 C CA . LEU A 1 222 ? 5.608 -23.967 -7.131 1.00 32.34 278 LEU A CA 1
ATOM 1507 C C . LEU A 1 222 ? 4.495 -24.993 -6.960 1.00 31.96 278 LEU A C 1
ATOM 1508 O O . LEU A 1 222 ? 3.310 -24.667 -7.105 1.00 31.84 278 LEU A O 1
ATOM 1513 N N . ASP A 1 223 ? 4.857 -26.237 -6.639 1.00 34.37 279 ASP A N 1
ATOM 1514 C CA . ASP A 1 223 ? 3.855 -27.275 -6.414 1.00 31.22 279 ASP A CA 1
ATOM 1515 C C . ASP A 1 223 ? 2.952 -26.917 -5.239 1.00 33.50 279 ASP A C 1
ATOM 1516 O O . ASP A 1 223 ? 1.722 -26.898 -5.368 1.00 32.53 279 ASP A O 1
ATOM 1521 N N . SER A 1 224 ? 3.548 -26.626 -4.079 1.00 31.36 280 SER A N 1
ATOM 1522 C CA . SER A 1 224 ? 2.749 -26.333 -2.894 1.00 33.25 280 SER A CA 1
ATOM 1523 C C . SER A 1 224 ? 2.009 -25.007 -3.018 1.00 34.07 280 SER A C 1
ATOM 1524 O O . SER A 1 224 ? 0.970 -24.821 -2.375 1.00 36.24 280 SER A O 1
ATOM 1527 N N . PHE A 1 225 ? 2.525 -24.074 -3.821 1.00 32.86 281 PHE A N 1
ATOM 1528 C CA . PHE A 1 225 ? 1.825 -22.810 -4.026 1.00 33.88 281 PHE A CA 1
ATOM 1529 C C . PHE A 1 225 ? 0.510 -23.027 -4.767 1.00 33.28 281 PHE A C 1
ATOM 1530 O O . PHE A 1 225 ? -0.551 -22.576 -4.319 1.00 35.58 281 PHE A O 1
ATOM 1538 N N . LEU A 1 226 ? 0.566 -23.711 -5.912 1.00 29.58 282 LEU A N 1
ATOM 1539 C CA . LEU A 1 226 ? -0.644 -23.961 -6.689 1.00 30.88 282 LEU A CA 1
ATOM 1540 C C . LEU A 1 226 ? -1.656 -24.778 -5.896 1.00 32.00 282 LEU A C 1
ATOM 1541 O O . LEU A 1 226 ? -2.866 -24.542 -5.993 1.00 33.35 282 LEU A O 1
ATOM 1546 N N . HIS A 1 227 ? -1.180 -25.746 -5.108 1.00 31.37 283 HIS A N 1
ATOM 1547 C CA . HIS A 1 227 ? -2.088 -26.542 -4.288 1.00 30.22 283 HIS A CA 1
ATOM 1548 C C . HIS A 1 227 ? -2.830 -25.671 -3.283 1.00 29.89 283 HIS A C 1
ATOM 1549 O O . HIS A 1 227 ? -4.043 -25.823 -3.094 1.00 33.42 283 HIS A O 1
ATOM 1556 N N . TYR A 1 228 ? -2.118 -24.748 -2.631 1.00 29.61 284 TYR A N 1
ATOM 1557 C CA . TYR A 1 228 ? -2.772 -23.847 -1.688 1.00 30.58 284 TYR A CA 1
ATOM 1558 C C . TYR A 1 228 ? -3.758 -22.923 -2.393 1.00 33.65 284 TYR A C 1
ATOM 1559 O O . TYR A 1 228 ? -4.845 -22.654 -1.869 1.00 31.77 284 TYR A O 1
ATOM 1568 N N . LYS A 1 229 ? -3.399 -22.427 -3.579 1.00 34.39 285 LYS A N 1
ATOM 1569 C CA . LYS A 1 229 ? -4.298 -21.533 -4.303 1.00 34.37 285 LYS A CA 1
ATOM 1570 C C . LYS A 1 229 ? -5.545 -22.263 -4.790 1.00 34.00 285 LYS A C 1
ATOM 1571 O O . LYS A 1 229 ? -6.633 -21.677 -4.828 1.00 37.93 285 LYS A O 1
ATOM 1577 N N . PHE A 1 230 ? -5.409 -23.537 -5.167 1.00 30.15 286 PHE A N 1
ATOM 1578 C CA . PHE A 1 230 ? -6.579 -24.333 -5.534 1.00 30.06 286 PHE A CA 1
ATOM 1579 C C . PHE A 1 230 ? -7.551 -24.445 -4.366 1.00 32.82 286 PHE A C 1
ATOM 1580 O O . PHE A 1 230 ? -8.757 -24.218 -4.518 1.00 31.61 286 PHE A O 1
ATOM 1588 N N . ILE A 1 231 ? -7.037 -24.800 -3.186 1.00 33.60 287 ILE A N 1
ATOM 1589 C CA . ILE A 1 231 ? -7.895 -25.042 -2.028 1.00 31.80 287 ILE A CA 1
ATOM 1590 C C . ILE A 1 231 ? -8.488 -23.735 -1.517 1.00 34.94 287 ILE A C 1
ATOM 1591 O O . ILE A 1 231 ? -9.708 -23.606 -1.365 1.00 37.63 287 ILE A O 1
ATOM 1596 N N . SER A 1 232 ? -7.633 -22.747 -1.234 1.00 33.35 288 SER A N 1
ATOM 1597 C CA . SER A 1 232 ? -8.127 -21.466 -0.740 1.00 35.68 288 SER A CA 1
ATOM 1598 C C . SER A 1 232 ? -8.992 -20.759 -1.776 1.00 35.45 288 SER A C 1
ATOM 1599 O O . SER A 1 232 ? -9.848 -19.943 -1.416 1.00 36.32 288 SER A O 1
ATOM 1602 N N . GLY A 1 233 ? -8.787 -21.058 -3.061 1.00 34.61 289 GLY A N 1
ATOM 1603 C CA . GLY A 1 233 ? -9.635 -20.503 -4.101 1.00 34.10 289 GLY A CA 1
ATOM 1604 C C . GLY A 1 233 ? -11.038 -21.072 -4.119 1.00 38.01 289 GLY A C 1
ATOM 1605 O O . GLY A 1 233 ? -11.946 -20.434 -4.661 1.00 38.35 289 GLY A O 1
ATOM 1606 N N . GLY A 1 234 ? -11.235 -22.258 -3.547 1.00 35.56 290 GLY A N 1
ATOM 1607 C CA . GLY A 1 234 ? -12.566 -22.820 -3.436 1.00 33.00 290 GLY A CA 1
ATOM 1608 C C . GLY A 1 234 ? -12.689 -24.279 -3.830 1.00 35.82 290 GLY A C 1
ATOM 1609 O O . GLY A 1 234 ? -13.786 -24.842 -3.777 1.00 37.14 290 GLY A O 1
ATOM 1610 N N . CYS A 1 235 ? -11.584 -24.905 -4.227 1.00 33.60 291 CYS A N 1
ATOM 1611 C CA . CYS A 1 235 ? -11.628 -26.306 -4.619 1.00 33.32 291 CYS A CA 1
ATOM 1612 C C . CYS A 1 235 ? -11.478 -27.214 -3.401 1.00 33.59 291 CYS A C 1
ATOM 1613 O O . CYS A 1 235 ? -10.968 -26.815 -2.350 1.00 31.75 291 CYS A O 1
ATOM 1616 N N . ASP A 1 236 ? -11.943 -28.456 -3.555 1.00 38.06 292 ASP A N 1
ATOM 1617 C CA . ASP A 1 236 ? -11.904 -29.413 -2.453 1.00 42.04 292 ASP A CA 1
ATOM 1618 C C . ASP A 1 236 ? -10.537 -30.075 -2.328 1.00 41.17 292 ASP A C 1
ATOM 1619 O O . ASP A 1 236 ? -10.067 -30.326 -1.212 1.00 45.10 292 ASP A O 1
ATOM 1624 N N . LYS A 1 237 ? -9.890 -30.363 -3.453 1.00 38.74 293 LYS A N 1
ATOM 1625 C CA . LYS A 1 237 ? -8.663 -31.148 -3.467 1.00 36.31 293 LYS A CA 1
ATOM 1626 C C . LYS A 1 237 ? -8.017 -30.985 -4.835 1.00 34.46 293 LYS A C 1
ATOM 1627 O O . LYS A 1 237 ? -8.581 -30.365 -5.739 1.00 32.50 293 LYS A O 1
ATOM 1633 N N . ASP A 1 238 ? -6.821 -31.553 -4.974 1.00 31.19 294 ASP A N 1
ATOM 1634 C CA . ASP A 1 238 ? -6.224 -31.681 -6.294 1.00 29.45 294 ASP A CA 1
ATOM 1635 C C . ASP A 1 238 ? -7.065 -32.629 -7.139 1.00 31.13 294 ASP A C 1
ATOM 1636 O O . ASP A 1 238 ? -7.601 -33.621 -6.638 1.00 30.53 294 ASP A O 1
ATOM 1641 N N . ALA A 1 239 ? -7.200 -32.308 -8.426 1.00 31.19 295 ALA A N 1
ATOM 1642 C CA . ALA A 1 239 ? -7.907 -33.216 -9.321 1.00 32.91 295 ALA A CA 1
ATOM 1643 C C . ALA A 1 239 ? -7.066 -34.445 -9.639 1.00 32.85 295 ALA A C 1
ATOM 1644 O O . ALA A 1 239 ? -7.614 -35.519 -9.908 1.00 33.69 295 ALA A O 1
ATOM 1646 N N . TYR A 1 240 ? -5.744 -34.311 -9.590 1.00 30.76 296 TYR A N 1
ATOM 1647 C CA . TYR A 1 240 ? -4.830 -35.397 -9.914 1.00 29.15 296 TYR A CA 1
ATOM 1648 C C . TYR A 1 240 ? -3.466 -35.056 -9.332 1.00 31.92 296 TYR A C 1
ATOM 1649 O O . TYR A 1 240 ? -3.233 -33.940 -8.861 1.00 29.71 296 TYR A O 1
ATOM 1658 N N . ILE A 1 241 ? -2.567 -36.035 -9.362 1.00 32.07 297 ILE A N 1
ATOM 1659 C CA . ILE A 1 241 ? -1.194 -35.825 -8.909 1.00 29.17 297 ILE A CA 1
ATOM 1660 C C . ILE A 1 241 ? -0.524 -34.856 -9.876 1.00 29.40 297 ILE A C 1
ATOM 1661 O O . ILE A 1 241 ? -0.477 -35.119 -11.087 1.00 31.41 297 ILE A O 1
ATOM 1666 N N . PRO A 1 242 ? -0.004 -33.731 -9.396 1.00 30.63 298 PRO A N 1
ATOM 1667 C CA . PRO A 1 242 ? 0.447 -32.676 -10.306 1.00 32.09 298 PRO A CA 1
ATOM 1668 C C . PRO A 1 242 ? 1.827 -32.938 -10.887 1.00 35.40 298 PRO A C 1
ATOM 1669 O O . PRO A 1 242 ? 2.669 -33.621 -10.297 1.00 37.74 298 PRO A O 1
ATOM 1673 N N . VAL A 1 243 ? 2.044 -32.370 -12.069 1.00 32.46 299 VAL A N 1
ATOM 1674 C CA . VAL A 1 243 ? 3.340 -32.382 -12.734 1.00 32.78 299 VAL A CA 1
ATOM 1675 C C . VAL A 1 243 ? 3.932 -30.986 -12.625 1.00 31.05 299 VAL A C 1
ATOM 1676 O O . VAL A 1 243 ? 3.305 -30.006 -13.044 1.00 34.27 299 VAL A O 1
ATOM 1680 N N . VAL A 1 244 ? 5.124 -30.888 -12.043 1.00 32.00 300 VAL A N 1
ATOM 1681 C CA . VAL A 1 244 ? 5.885 -29.640 -11.989 1.00 31.53 300 VAL A CA 1
ATOM 1682 C C . VAL A 1 244 ? 7.294 -29.997 -12.453 1.00 31.83 300 VAL A C 1
ATOM 1683 O O . VAL A 1 244 ? 8.157 -30.361 -11.649 1.00 30.81 300 VAL A O 1
ATOM 1687 N N . ALA A 1 245 ? 7.531 -29.907 -13.760 1.00 32.36 301 ALA A N 1
ATOM 1688 C CA . ALA A 1 245 ? 8.761 -30.390 -14.381 1.00 32.61 301 ALA A CA 1
ATOM 1689 C C . ALA A 1 245 ? 9.479 -29.223 -15.047 1.00 31.87 301 ALA A C 1
ATOM 1690 O O . ALA A 1 245 ? 9.017 -28.707 -16.071 1.00 31.63 301 ALA A O 1
ATOM 1692 N N . THR A 1 246 ? 10.610 -28.820 -14.475 1.00 32.95 302 THR A N 1
ATOM 1693 C CA . THR A 1 246 ? 11.405 -27.736 -15.029 1.00 36.40 302 THR A CA 1
ATOM 1694 C C . THR A 1 246 ? 12.522 -28.287 -15.907 1.00 36.30 302 THR A C 1
ATOM 1695 O O . THR A 1 246 ? 13.038 -29.384 -15.677 1.00 34.93 302 THR A O 1
ATOM 1699 N N . GLY A 1 247 ? 12.876 -27.515 -16.931 1.00 37.54 303 GLY A N 1
ATOM 1700 C CA . GLY A 1 247 ? 14.010 -27.870 -17.770 1.00 38.38 303 GLY A CA 1
ATOM 1701 C C . GLY A 1 247 ? 13.830 -29.216 -18.442 1.00 36.05 303 GLY A C 1
ATOM 1702 O O . GLY A 1 247 ? 12.786 -29.509 -19.037 1.00 34.13 303 GLY A O 1
ATOM 1703 N N . SER A 1 248 ? 14.863 -30.055 -18.339 1.00 37.75 304 SER A N 1
ATOM 1704 C CA . SER A 1 248 ? 14.844 -31.365 -18.981 1.00 40.90 304 SER A CA 1
ATOM 1705 C C . SER A 1 248 ? 13.846 -32.320 -18.338 1.00 41.63 304 SER A C 1
ATOM 1706 O O . SER A 1 248 ? 13.478 -33.320 -18.965 1.00 41.50 304 SER A O 1
ATOM 1709 N N . ASN A 1 249 ? 13.404 -32.042 -17.108 1.00 39.89 305 ASN A N 1
ATOM 1710 C CA . ASN A 1 249 ? 12.376 -32.868 -16.482 1.00 38.83 305 ASN A CA 1
ATOM 1711 C C . ASN A 1 249 ? 11.077 -32.869 -17.276 1.00 37.22 305 ASN A C 1
ATOM 1712 O O . ASN A 1 249 ? 10.288 -33.813 -17.153 1.00 36.48 305 ASN A O 1
ATOM 1717 N N . SER A 1 250 ? 10.838 -31.836 -18.087 1.00 35.81 306 SER A N 1
ATOM 1718 C CA . SER A 1 250 ? 9.617 -31.764 -18.882 1.00 37.44 306 SER A CA 1
ATOM 1719 C C . SER A 1 250 ? 9.556 -32.841 -19.958 1.00 34.94 306 SER A C 1
ATOM 1720 O O . SER A 1 250 ? 8.469 -33.119 -20.474 1.00 34.43 306 SER A O 1
ATOM 1723 N N . LEU A 1 251 ? 10.692 -33.449 -20.313 1.00 38.50 307 LEU A N 1
ATOM 1724 C CA . LEU A 1 251 ? 10.663 -34.543 -21.278 1.00 43.46 307 LEU A CA 1
ATOM 1725 C C . LEU A 1 251 ? 10.045 -35.801 -20.682 1.00 45.20 307 LEU A C 1
ATOM 1726 O O . LEU A 1 251 ? 9.511 -36.636 -21.421 1.00 45.75 307 LEU A O 1
ATOM 1731 N N . CYS A 1 252 ? 10.113 -35.960 -19.362 1.00 41.89 308 CYS A N 1
ATOM 1732 C CA . CYS A 1 252 ? 9.488 -37.092 -18.685 1.00 40.72 308 CYS A CA 1
ATOM 1733 C C . CYS A 1 252 ? 7.988 -36.836 -18.598 1.00 38.44 308 CYS A C 1
ATOM 1734 O O . CYS A 1 252 ? 7.539 -35.984 -17.824 1.00 38.22 308 CYS A O 1
ATOM 1737 N N . ILE A 1 253 ? 7.213 -37.575 -19.394 1.00 37.00 309 ILE A N 1
ATOM 1738 C CA . ILE A 1 253 ? 5.785 -37.300 -19.522 1.00 39.18 309 ILE A CA 1
ATOM 1739 C C . ILE A 1 253 ? 5.064 -37.520 -18.196 1.00 38.14 309 ILE A C 1
ATOM 1740 O O . ILE A 1 253 ? 4.114 -36.800 -17.865 1.00 34.89 309 ILE A O 1
ATOM 1745 N N . HIS A 1 254 ? 5.508 -38.502 -17.411 1.00 39.63 310 HIS A N 1
ATOM 1746 C CA . HIS A 1 254 ? 4.867 -38.857 -16.149 1.00 46.54 310 HIS A CA 1
ATOM 1747 C C . HIS A 1 254 ? 5.680 -38.398 -14.940 1.00 41.17 310 HIS A C 1
ATOM 1748 O O . HIS A 1 254 ? 5.650 -39.036 -13.886 1.00 42.50 310 HIS A O 1
ATOM 1755 N N . TYR A 1 255 ? 6.402 -37.288 -15.079 1.00 38.72 311 TYR A N 1
ATOM 1756 C CA . TYR A 1 255 ? 7.221 -36.775 -13.987 1.00 37.33 311 TYR A CA 1
ATOM 1757 C C . TYR A 1 255 ? 6.337 -36.191 -12.890 1.00 36.54 311 TYR A C 1
ATOM 1758 O O . TYR A 1 255 ? 5.504 -35.319 -13.150 1.00 36.04 311 TYR A O 1
ATOM 1767 N N . THR A 1 256 ? 6.519 -36.676 -11.657 1.00 39.73 312 THR A N 1
ATOM 1768 C CA . THR A 1 256 ? 5.751 -36.190 -10.518 1.00 40.25 312 THR A CA 1
ATOM 1769 C C . THR A 1 256 ? 6.590 -35.903 -9.279 1.00 41.36 312 THR A C 1
ATOM 1770 O O . THR A 1 256 ? 6.023 -35.507 -8.254 1.00 39.55 312 THR A O 1
ATOM 1774 N N . ARG A 1 257 ? 7.912 -36.095 -9.334 1.00 43.45 313 ARG A N 1
ATOM 1775 C CA . ARG A 1 257 ? 8.743 -35.879 -8.151 1.00 45.39 313 ARG A CA 1
ATOM 1776 C C . ARG A 1 257 ? 8.639 -34.442 -7.655 1.00 40.69 313 ARG A C 1
ATOM 1777 O O . ARG A 1 257 ? 8.484 -34.204 -6.452 1.00 39.85 313 ARG A O 1
ATOM 1785 N N . ASN A 1 258 ? 8.736 -33.474 -8.568 1.00 36.79 314 ASN A N 1
ATOM 1786 C CA . ASN A 1 258 ? 8.475 -32.065 -8.270 1.00 34.77 314 ASN A CA 1
ATOM 1787 C C . ASN A 1 258 ? 9.354 -31.554 -7.128 1.00 38.34 314 ASN A C 1
ATOM 1788 O O . ASN A 1 258 ? 8.885 -30.878 -6.211 1.00 40.18 314 ASN A O 1
ATOM 1793 N N . ASP A 1 259 ? 10.649 -31.882 -7.186 1.00 38.82 315 ASP A N 1
ATOM 1794 C CA . ASP A 1 259 ? 11.557 -31.457 -6.127 1.00 40.37 315 ASP A CA 1
ATOM 1795 C C . ASP A 1 259 ? 12.895 -30.953 -6.661 1.00 41.50 315 ASP A C 1
ATOM 1796 O O . ASP A 1 259 ? 13.878 -30.923 -5.911 1.00 44.69 315 ASP A O 1
ATOM 1801 N N . ASP A 1 260 ? 12.962 -30.553 -7.926 1.00 41.37 316 ASP A N 1
ATOM 1802 C CA . ASP A 1 260 ? 14.216 -30.157 -8.546 1.00 43.01 316 ASP A CA 1
ATOM 1803 C C . ASP A 1 260 ? 14.381 -28.642 -8.512 1.00 38.88 316 ASP A C 1
ATOM 1804 O O . ASP A 1 260 ? 13.403 -27.891 -8.492 1.00 37.93 316 ASP A O 1
ATOM 1809 N N . VAL A 1 261 ? 15.640 -28.203 -8.506 1.00 40.06 317 VAL A N 1
ATOM 1810 C CA . VAL A 1 261 ? 15.942 -26.778 -8.567 1.00 39.99 317 VAL A CA 1
ATOM 1811 C C . VAL A 1 261 ? 15.549 -26.234 -9.934 1.00 39.55 317 VAL A C 1
ATOM 1812 O O . VAL A 1 261 ? 15.777 -26.874 -10.970 1.00 43.19 317 VAL A O 1
ATOM 1816 N N . MET A 1 262 ? 14.944 -25.049 -9.944 1.00 38.62 318 MET A N 1
ATOM 1817 C CA . MET A 1 262 ? 14.536 -24.385 -11.174 1.00 39.01 318 MET A CA 1
ATOM 1818 C C . MET A 1 262 ? 15.554 -23.311 -11.534 1.00 42.99 318 MET A C 1
ATOM 1819 O O . MET A 1 262 ? 15.927 -22.493 -10.686 1.00 47.18 318 MET A O 1
ATOM 1824 N N . PHE A 1 263 ? 16.002 -23.318 -12.785 1.00 41.38 319 PHE A N 1
ATOM 1825 C CA . PHE A 1 263 ? 17.064 -22.435 -13.240 1.00 44.93 319 PHE A CA 1
ATOM 1826 C C . PHE A 1 263 ? 16.523 -21.387 -14.205 1.00 45.69 319 PHE A C 1
ATOM 1827 O O . PHE A 1 263 ? 15.497 -21.579 -14.861 1.00 42.13 319 PHE A O 1
ATOM 1835 N N . ASP A 1 264 ? 17.248 -20.267 -14.283 1.00 50.10 320 ASP A N 1
ATOM 1836 C CA . ASP A 1 264 ? 16.775 -19.078 -14.986 1.00 56.30 320 ASP A CA 1
ATOM 1837 C C . ASP A 1 264 ? 16.624 -19.287 -16.487 1.00 57.54 320 ASP A C 1
ATOM 1838 O O . ASP A 1 264 ? 15.831 -18.584 -17.121 1.00 62.69 320 ASP A O 1
ATOM 1843 N N . ASP A 1 265 ? 17.356 -20.229 -17.067 1.00 52.23 321 ASP A N 1
ATOM 1844 C CA . ASP A 1 265 ? 17.428 -20.358 -18.515 1.00 56.61 321 ASP A CA 1
ATOM 1845 C C . ASP A 1 265 ? 16.370 -21.282 -19.104 1.00 50.84 321 ASP A C 1
ATOM 1846 O O . ASP A 1 265 ? 16.222 -21.322 -20.331 1.00 48.62 321 ASP A O 1
ATOM 1851 N N . GLU A 1 266 ? 15.629 -22.009 -18.278 1.00 43.55 322 GLU A N 1
ATOM 1852 C CA . GLU A 1 266 ? 14.732 -23.053 -18.750 1.00 45.33 322 GLU A CA 1
ATOM 1853 C C . GLU A 1 266 ? 13.276 -22.674 -18.506 1.00 40.04 322 GLU A C 1
ATOM 1854 O O . GLU A 1 266 ? 12.962 -21.693 -17.827 1.00 39.75 322 GLU A O 1
ATOM 1860 N N . MET A 1 267 ? 12.384 -23.474 -19.085 1.00 34.21 323 MET A N 1
ATOM 1861 C CA . MET A 1 267 ? 10.950 -23.350 -18.882 1.00 36.31 323 MET A CA 1
ATOM 1862 C C . MET A 1 267 ? 10.452 -24.510 -18.032 1.00 36.40 323 MET A C 1
ATOM 1863 O O . MET A 1 267 ? 11.050 -25.589 -18.013 1.00 37.23 323 MET A O 1
ATOM 1868 N N . VAL A 1 268 ? 9.350 -24.281 -17.326 1.00 34.09 324 VAL A N 1
ATOM 1869 C CA . VAL A 1 268 ? 8.738 -25.289 -16.470 1.00 32.15 324 VAL A CA 1
ATOM 1870 C C . VAL A 1 268 ? 7.402 -25.696 -17.077 1.00 31.29 324 VAL A C 1
ATOM 1871 O O . VAL A 1 268 ? 6.625 -24.845 -17.526 1.00 29.74 324 VAL A O 1
ATOM 1875 N N . LEU A 1 269 ? 7.153 -27.002 -17.121 1.00 30.54 325 LEU A N 1
ATOM 1876 C CA . LEU A 1 269 ? 5.878 -27.551 -17.562 1.00 28.72 325 LEU A CA 1
ATOM 1877 C C . LEU A 1 269 ? 5.092 -27.958 -16.323 1.00 29.70 325 LEU A C 1
ATOM 1878 O O . LEU A 1 269 ? 5.540 -28.816 -15.555 1.00 29.77 325 LEU A O 1
ATOM 1883 N N . VAL A 1 270 ? 3.926 -27.349 -16.130 1.00 28.37 326 VAL A N 1
ATOM 1884 C CA . VAL A 1 270 ? 3.090 -27.620 -14.968 1.00 28.74 326 VAL A CA 1
ATOM 1885 C C . VAL A 1 270 ? 1.750 -28.159 -15.446 1.00 29.52 326 VAL A C 1
ATOM 1886 O O . VAL A 1 270 ? 1.052 -27.501 -16.228 1.00 29.79 326 VAL A O 1
ATOM 1890 N N . ASP A 1 271 ? 1.398 -29.355 -14.978 1.00 27.33 327 ASP A N 1
ATOM 1891 C CA . ASP A 1 271 ? 0.089 -29.955 -15.205 1.00 26.98 327 ASP A CA 1
ATOM 1892 C C . ASP A 1 271 ? -0.556 -30.139 -13.838 1.00 27.45 327 ASP A C 1
ATOM 1893 O O . ASP A 1 271 ? -0.181 -31.047 -13.088 1.00 26.21 327 ASP A O 1
ATOM 1898 N N . ALA A 1 272 ? -1.514 -29.275 -13.508 1.00 27.96 328 ALA A N 1
ATOM 1899 C CA . ALA A 1 272 ? -2.129 -29.297 -12.189 1.00 26.34 328 ALA A CA 1
ATOM 1900 C C . ALA A 1 272 ? -3.461 -28.568 -12.252 1.00 26.10 328 ALA A C 1
ATOM 1901 O O . ALA A 1 272 ? -3.629 -27.628 -13.031 1.00 26.71 328 ALA A O 1
ATOM 1903 N N . ALA A 1 273 ? -4.401 -29.009 -11.419 1.00 24.84 329 ALA A N 1
ATOM 1904 C CA . ALA A 1 273 ? -5.724 -28.402 -11.362 1.00 27.53 329 ALA A CA 1
ATOM 1905 C C . ALA A 1 273 ? -6.444 -28.906 -10.121 1.00 29.29 329 ALA A C 1
ATOM 1906 O O . ALA A 1 273 ? -6.090 -29.944 -9.554 1.00 29.02 329 ALA A O 1
ATOM 1908 N N . GLY A 1 274 ? -7.467 -28.156 -9.711 1.00 27.75 330 GLY A N 1
ATOM 1909 C CA . GLY A 1 274 ? -8.269 -28.511 -8.563 1.00 28.89 330 GLY A CA 1
ATOM 1910 C C . GLY A 1 274 ? -9.557 -29.226 -8.953 1.00 31.58 330 GLY A C 1
ATOM 1911 O O . GLY A 1 274 ? -9.969 -29.247 -10.109 1.00 32.33 330 GLY A O 1
ATOM 1912 N N . SER A 1 275 ? -10.187 -29.823 -7.945 1.00 34.10 331 SER A N 1
ATOM 1913 C CA . SER A 1 275 ? -11.460 -30.509 -8.094 1.00 32.49 331 SER A CA 1
ATOM 1914 C C . SER A 1 275 ? -12.473 -29.912 -7.127 1.00 32.91 331 SER A C 1
ATOM 1915 O O . SER A 1 275 ? -12.125 -29.495 -6.018 1.00 31.40 331 SER A O 1
ATOM 1918 N N . LEU A 1 276 ? -13.734 -29.872 -7.553 1.00 31.21 332 LEU A N 1
ATOM 1919 C CA . LEU A 1 276 ? -14.793 -29.233 -6.780 1.00 31.86 332 LEU A CA 1
ATOM 1920 C C . LEU A 1 276 ? -16.058 -30.070 -6.880 1.00 30.65 332 LEU A C 1
ATOM 1921 O O . LEU A 1 276 ? -16.589 -30.265 -7.977 1.00 27.54 332 LEU A O 1
ATOM 1926 N N . GLY A 1 277 ? -16.539 -30.555 -5.737 1.00 31.77 333 GLY A N 1
ATOM 1927 C CA . GLY A 1 277 ? -17.730 -31.387 -5.721 1.00 33.85 333 GLY A CA 1
ATOM 1928 C C . GLY A 1 277 ? -17.581 -32.686 -6.480 1.00 35.78 333 GLY A C 1
ATOM 1929 O O . GLY A 1 277 ? -18.581 -33.250 -6.937 1.00 36.38 333 GLY A O 1
ATOM 1930 N N . GLY A 1 278 ? -16.351 -33.180 -6.622 1.00 32.85 334 GLY A N 1
ATOM 1931 C CA . GLY A 1 278 ? -16.075 -34.375 -7.387 1.00 28.77 334 GLY A CA 1
ATOM 1932 C C . GLY A 1 278 ? -15.724 -34.135 -8.838 1.00 31.54 334 GLY A C 1
ATOM 1933 O O . GLY A 1 278 ? -15.235 -35.059 -9.500 1.00 31.17 334 GLY A O 1
ATOM 1934 N N . TYR A 1 279 ? -15.945 -32.927 -9.351 1.00 31.86 335 TYR A N 1
ATOM 1935 C CA . TYR A 1 279 ? -15.698 -32.622 -10.753 1.00 31.38 335 TYR A CA 1
ATOM 1936 C C . TYR A 1 279 ? -14.307 -32.027 -10.929 1.00 31.32 335 TYR A C 1
ATOM 1937 O O . TYR A 1 279 ? -13.892 -31.150 -10.163 1.00 30.28 335 TYR A O 1
ATOM 1946 N N . CYS A 1 280 ? -13.595 -32.501 -11.946 1.00 27.00 336 CYS A N 1
ATOM 1947 C CA . CYS A 1 280 ? -12.189 -32.180 -12.132 1.00 28.53 336 CYS A CA 1
ATOM 1948 C C . CYS A 1 280 ? -11.997 -31.138 -13.224 1.00 31.66 336 CYS A C 1
ATOM 1949 O O . CYS A 1 280 ? -12.684 -31.160 -14.249 1.00 32.40 336 CYS A O 1
ATOM 1952 N N . ALA A 1 281 ? -11.064 -30.222 -12.986 1.00 30.23 337 ALA A N 1
ATOM 1953 C CA . ALA A 1 281 ? -10.450 -29.430 -14.035 1.00 25.83 337 ALA A CA 1
ATOM 1954 C C . ALA A 1 281 ? -9.124 -30.087 -14.407 1.00 26.33 337 ALA A C 1
ATOM 1955 O O . ALA A 1 281 ? -8.692 -31.059 -13.783 1.00 24.78 337 ALA A O 1
ATOM 1957 N N . ASP A 1 282 ? -8.468 -29.555 -15.435 1.00 27.35 338 ASP A N 1
ATOM 1958 C CA . ASP A 1 282 ? -7.233 -30.165 -15.928 1.00 27.10 338 ASP A CA 1
ATOM 1959 C C . ASP A 1 282 ? -6.503 -29.136 -16.781 1.00 30.09 338 ASP A C 1
ATOM 1960 O O . ASP A 1 282 ? -6.936 -28.843 -17.899 1.00 28.62 338 ASP A O 1
ATOM 1965 N N . ILE A 1 283 ? -5.399 -28.599 -16.267 1.00 31.34 339 ILE A N 1
ATOM 1966 C CA . ILE A 1 283 ? -4.691 -27.504 -16.918 1.00 29.77 339 ILE A CA 1
ATOM 1967 C C . ILE A 1 283 ? -3.217 -27.858 -17.056 1.00 32.27 339 ILE A C 1
ATOM 1968 O O . ILE A 1 283 ? -2.603 -28.389 -16.124 1.00 32.65 339 ILE A O 1
ATOM 1973 N N . SER A 1 284 ? -2.651 -27.558 -18.222 1.00 28.40 340 SER A N 1
ATOM 1974 C CA . SER A 1 284 ? -1.211 -27.588 -18.432 1.00 27.78 340 SER A CA 1
ATOM 1975 C C . SER A 1 284 ? -0.770 -26.234 -18.966 1.00 27.61 340 SER A C 1
ATOM 1976 O O . SER A 1 284 ? -1.374 -25.706 -19.907 1.00 25.07 340 SER A O 1
ATOM 1979 N N . ARG A 1 285 ? 0.268 -25.672 -18.355 1.00 26.51 341 ARG A N 1
ATOM 1980 C CA . ARG A 1 285 ? 0.873 -24.435 -18.821 1.00 24.67 341 ARG A CA 1
ATOM 1981 C C . ARG A 1 285 ? 2.385 -24.583 -18.773 1.00 27.65 341 ARG A C 1
ATOM 1982 O O . ARG A 1 285 ? 2.930 -25.276 -17.910 1.00 28.22 341 ARG A O 1
ATOM 1990 N N . THR A 1 286 ? 3.057 -23.935 -19.720 1.00 28.61 342 THR A N 1
ATOM 1991 C CA . THR A 1 286 ? 4.512 -23.924 -19.784 1.00 28.00 342 THR A CA 1
ATOM 1992 C C . THR A 1 286 ? 4.971 -22.483 -19.932 1.00 27.93 342 THR A C 1
ATOM 1993 O O . THR A 1 286 ? 4.450 -21.750 -20.779 1.00 28.70 342 THR A O 1
ATOM 1997 N N . TRP A 1 287 ? 5.935 -22.072 -19.111 1.00 29.31 343 TRP A N 1
ATOM 1998 C CA . TRP A 1 287 ? 6.400 -20.695 -19.162 1.00 31.66 343 TRP A CA 1
ATOM 1999 C C . TRP A 1 287 ? 7.839 -20.619 -18.677 1.00 32.51 343 TRP A C 1
ATOM 2000 O O . TRP A 1 287 ? 8.277 -21.476 -17.898 1.00 32.45 343 TRP A O 1
ATOM 2011 N N . PRO A 1 288 ? 8.601 -19.621 -19.128 1.00 34.37 344 PRO A N 1
ATOM 2012 C CA . PRO A 1 288 ? 10.016 -19.540 -18.744 1.00 33.91 344 PRO A CA 1
ATOM 2013 C C . PRO A 1 288 ? 10.187 -19.090 -17.303 1.00 34.46 344 PRO A C 1
ATOM 2014 O O . PRO A 1 288 ? 9.478 -18.205 -16.819 1.00 34.98 344 PRO A O 1
ATOM 2018 N N . ASN A 1 289 ? 11.156 -19.708 -16.620 1.00 38.28 345 ASN A N 1
ATOM 2019 C CA . ASN A 1 289 ? 11.410 -19.369 -15.224 1.00 39.10 345 ASN A CA 1
ATOM 2020 C C . ASN A 1 289 ? 11.938 -17.947 -15.074 1.00 39.58 345 ASN A C 1
ATOM 2021 O O . ASN A 1 289 ? 11.770 -17.334 -14.013 1.00 38.38 345 ASN A O 1
ATOM 2026 N N . SER A 1 290 ? 12.574 -17.406 -16.114 1.00 40.24 346 SER A N 1
ATOM 2027 C CA . SER A 1 290 ? 13.112 -16.053 -16.054 1.00 43.40 346 SER A CA 1
ATOM 2028 C C . SER A 1 290 ? 12.055 -14.981 -16.283 1.00 42.92 346 SER A C 1
ATOM 2029 O O . SER A 1 290 ? 12.348 -13.796 -16.089 1.00 41.85 346 SER A O 1
ATOM 2032 N N . GLY A 1 291 ? 10.845 -15.361 -16.689 1.00 41.66 347 GLY A N 1
ATOM 2033 C CA . GLY A 1 291 ? 9.795 -14.398 -16.947 1.00 39.32 347 GLY A CA 1
ATOM 2034 C C . GLY A 1 291 ? 9.790 -13.806 -18.337 1.00 39.87 347 GLY A C 1
ATOM 2035 O O . GLY A 1 291 ? 9.010 -12.882 -18.594 1.00 41.70 347 GLY A O 1
ATOM 2036 N N . LYS A 1 292 ? 10.630 -14.303 -19.242 1.00 38.68 348 LYS A N 1
ATOM 2037 C CA . LYS A 1 292 ? 10.690 -13.783 -20.600 1.00 39.36 348 LYS A CA 1
ATOM 2038 C C . LYS A 1 292 ? 11.075 -14.905 -21.550 1.00 40.00 348 LYS A C 1
ATOM 2039 O O . LYS A 1 292 ? 11.998 -15.676 -21.272 1.00 42.51 348 LYS A O 1
ATOM 2041 N N . PHE A 1 293 ? 10.362 -14.988 -22.670 1.00 40.94 349 PHE A N 1
ATOM 2042 C CA . PHE A 1 293 ? 10.641 -15.993 -23.686 1.00 41.47 349 PHE A CA 1
ATOM 2043 C C . PHE A 1 293 ? 11.880 -15.615 -24.485 1.00 44.65 349 PHE A C 1
ATOM 2044 O O . PHE A 1 293 ? 12.006 -14.477 -24.950 1.00 46.50 349 PHE A O 1
ATOM 2052 N N . THR A 1 294 ? 12.792 -16.568 -24.650 1.00 44.54 350 THR A N 1
ATOM 2053 C CA . THR A 1 294 ? 13.819 -16.414 -25.665 1.00 43.84 350 THR A CA 1
ATOM 2054 C C . THR A 1 294 ? 13.207 -16.652 -27.044 1.00 42.76 350 THR A C 1
ATOM 2055 O O . THR A 1 294 ? 12.067 -17.106 -27.175 1.00 41.79 350 THR A O 1
ATOM 2059 N N . ASP A 1 295 ? 13.976 -16.333 -28.087 1.00 41.73 351 ASP A N 1
ATOM 2060 C CA . ASP A 1 295 ? 13.502 -16.593 -29.444 1.00 45.05 351 ASP A CA 1
ATOM 2061 C C . ASP A 1 295 ? 13.259 -18.080 -29.664 1.00 41.74 351 ASP A C 1
ATOM 2062 O O . ASP A 1 295 ? 12.280 -18.469 -30.312 1.00 45.27 351 ASP A O 1
ATOM 2067 N N . ALA A 1 296 ? 14.137 -18.927 -29.122 1.00 38.64 352 ALA A N 1
ATOM 2068 C CA . ALA A 1 296 ? 13.961 -20.369 -29.260 1.00 39.60 352 ALA A CA 1
ATOM 2069 C C . ALA A 1 296 ? 12.735 -20.850 -28.494 1.00 37.10 352 ALA A C 1
ATOM 2070 O O . ALA A 1 296 ? 11.940 -21.643 -29.015 1.00 36.41 352 ALA A O 1
ATOM 2072 N N . GLN A 1 297 ? 12.568 -20.384 -27.255 1.00 38.35 353 GLN A N 1
ATOM 2073 C CA . GLN A 1 297 ? 11.395 -20.765 -26.475 1.00 37.94 353 GLN A CA 1
ATOM 2074 C C . GLN A 1 297 ? 10.116 -20.250 -27.120 1.00 38.46 353 GLN A C 1
ATOM 2075 O O . GLN A 1 297 ? 9.079 -20.923 -27.087 1.00 36.08 353 GLN A O 1
ATOM 2081 N N . ARG A 1 298 ? 10.173 -19.059 -27.719 1.00 40.42 354 ARG A N 1
ATOM 2082 C CA . ARG A 1 298 ? 9.006 -18.516 -28.407 1.00 42.08 354 ARG A CA 1
ATOM 2083 C C . ARG A 1 298 ? 8.599 -19.400 -29.579 1.00 39.11 354 ARG A C 1
ATOM 2084 O O . ARG A 1 298 ? 7.424 -19.752 -29.726 1.00 39.23 354 ARG A O 1
ATOM 2092 N N . ASP A 1 299 ? 9.566 -19.779 -30.420 1.00 37.52 355 ASP A N 1
ATOM 2093 C CA . ASP A 1 299 ? 9.252 -20.563 -31.611 1.00 38.66 355 ASP A CA 1
ATOM 2094 C C . ASP A 1 299 ? 8.621 -21.903 -31.251 1.00 37.56 355 ASP A C 1
ATOM 2095 O O . ASP A 1 299 ? 7.628 -22.312 -31.863 1.00 36.64 355 ASP A O 1
ATOM 2100 N N . LEU A 1 300 ? 9.181 -22.601 -30.260 1.00 37.60 356 LEU A N 1
ATOM 2101 C CA . LEU A 1 300 ? 8.620 -23.888 -29.860 1.00 36.84 356 LEU A CA 1
ATOM 2102 C C . LEU A 1 300 ? 7.260 -23.721 -29.194 1.00 34.51 356 LEU A C 1
ATOM 2103 O O . LEU A 1 300 ? 6.340 -24.509 -29.444 1.00 34.30 356 LEU A O 1
ATOM 2108 N N . TYR A 1 301 ? 7.114 -22.703 -28.343 1.00 33.30 357 TYR A N 1
ATOM 2109 C CA . TYR A 1 301 ? 5.855 -22.515 -27.629 1.00 33.74 357 TYR A CA 1
ATOM 2110 C C . TYR A 1 301 ? 4.718 -22.185 -28.587 1.00 36.12 357 TYR A C 1
ATOM 2111 O O . TYR A 1 301 ? 3.610 -22.718 -28.453 1.00 32.46 357 TYR A O 1
ATOM 2120 N N . GLU A 1 302 ? 4.971 -21.305 -29.560 1.00 36.45 358 GLU A N 1
ATOM 2121 C CA . GLU A 1 302 ? 3.925 -20.940 -30.509 1.00 41.99 358 GLU A CA 1
ATOM 2122 C C . GLU A 1 302 ? 3.528 -22.119 -31.387 1.00 39.22 358 GLU A C 1
ATOM 2123 O O . GLU A 1 302 ? 2.379 -22.195 -31.832 1.00 37.87 358 GLU A O 1
ATOM 2129 N N . ALA A 1 303 ? 4.454 -23.048 -31.638 1.00 37.00 359 ALA A N 1
ATOM 2130 C CA . ALA A 1 303 ? 4.109 -24.245 -32.398 1.00 40.03 359 ALA A CA 1
ATOM 2131 C C . ALA A 1 303 ? 3.071 -25.082 -31.662 1.00 37.85 359 ALA A C 1
ATOM 2132 O O . ALA A 1 303 ? 2.111 -25.571 -32.270 1.00 38.38 359 ALA A O 1
ATOM 2134 N N . VAL A 1 304 ? 3.243 -25.254 -30.350 1.00 34.65 360 VAL A N 1
ATOM 2135 C CA . VAL A 1 304 ? 2.252 -25.978 -29.560 1.00 33.21 360 VAL A CA 1
ATOM 2136 C C . VAL A 1 304 ? 0.968 -25.166 -29.446 1.00 34.99 360 VAL A C 1
ATOM 2137 O O . VAL A 1 304 ? -0.139 -25.712 -29.535 1.00 36.11 360 VAL A O 1
ATOM 2141 N N . LEU A 1 305 ? 1.094 -23.850 -29.257 1.00 32.85 361 LEU A N 1
ATOM 2142 C CA . LEU A 1 305 ? -0.087 -23.003 -29.123 1.00 33.90 361 LEU A CA 1
ATOM 2143 C C . LEU A 1 305 ? -0.872 -22.933 -30.428 1.00 35.41 361 LEU A C 1
ATOM 2144 O O . LEU A 1 305 ? -2.108 -22.872 -30.410 1.00 35.74 361 LEU A O 1
ATOM 2149 N N . ASN A 1 306 ? -0.177 -22.935 -31.569 1.00 32.37 362 ASN A N 1
ATOM 2150 C CA . ASN A 1 306 ? -0.865 -22.963 -32.857 1.00 33.67 362 ASN A CA 1
ATOM 2151 C C . ASN A 1 306 ? -1.723 -24.215 -32.992 1.00 32.20 362 ASN A C 1
ATOM 2152 O O . ASN A 1 306 ? -2.886 -24.145 -33.406 1.00 31.56 362 ASN A O 1
ATOM 2157 N N . VAL A 1 307 ? -1.163 -25.375 -32.640 1.00 29.33 363 VAL A N 1
ATOM 2158 C CA . VAL A 1 307 ? -1.904 -26.627 -32.755 1.00 32.61 363 VAL A CA 1
ATOM 2159 C C . VAL A 1 307 ? -3.086 -26.642 -31.794 1.00 33.05 363 VAL A C 1
ATOM 2160 O O . VAL A 1 307 ? -4.188 -27.078 -32.151 1.00 31.68 363 VAL A O 1
ATOM 2164 N N . GLN A 1 308 ? -2.883 -26.160 -30.566 1.00 30.16 364 GLN A N 1
ATOM 2165 C CA . GLN A 1 308 ? -3.963 -26.174 -29.583 1.00 28.08 364 GLN A CA 1
ATOM 2166 C C . GLN A 1 308 ? -5.097 -25.244 -29.997 1.00 30.04 364 GLN A C 1
ATOM 2167 O O . GLN A 1 308 ? -6.274 -25.612 -29.913 1.00 32.03 364 GLN A O 1
ATOM 2173 N N . ARG A 1 309 ? -4.760 -24.032 -30.446 1.00 36.28 365 ARG A N 1
ATOM 2174 C CA . ARG A 1 309 ? -5.787 -23.084 -30.872 1.00 38.39 365 ARG A CA 1
ATOM 2175 C C . ARG A 1 309 ? -6.630 -23.655 -32.005 1.00 37.08 365 ARG A C 1
ATOM 2176 O O . ARG A 1 309 ? -7.862 -23.555 -31.987 1.00 36.51 365 ARG A O 1
ATOM 2184 N N . ASP A 1 310 ? -5.981 -24.260 -33.002 1.00 35.71 366 ASP A N 1
ATOM 2185 C CA . ASP A 1 310 ? -6.717 -24.792 -34.145 1.00 37.28 366 ASP A CA 1
ATOM 2186 C C . ASP A 1 310 ? -7.587 -25.981 -33.751 1.00 36.41 366 ASP A C 1
ATOM 2187 O O . ASP A 1 310 ? -8.688 -26.152 -34.285 1.00 41.21 366 ASP A O 1
ATOM 2192 N N . CYS A 1 311 ? -7.115 -26.812 -32.818 1.00 33.50 367 CYS A N 1
ATOM 2193 C CA . CYS A 1 311 ? -7.912 -27.954 -32.382 1.00 35.24 367 CYS A CA 1
ATOM 2194 C C . CYS A 1 311 ? -9.089 -27.524 -31.516 1.00 34.81 367 CYS A C 1
ATOM 2195 O O . CYS A 1 311 ? -10.154 -28.151 -31.566 1.00 35.92 367 CYS A O 1
ATOM 2198 N N . ILE A 1 312 ? -8.918 -26.467 -30.719 1.00 31.58 368 ILE A N 1
ATOM 2199 C CA . ILE A 1 312 ? -10.023 -25.954 -29.914 1.00 34.93 368 ILE A CA 1
ATOM 2200 C C . ILE A 1 312 ? -11.128 -25.414 -30.814 1.00 34.69 368 ILE A C 1
ATOM 2201 O O . ILE A 1 312 ? -12.321 -25.581 -30.527 1.00 36.03 368 ILE A O 1
ATOM 2206 N N . LYS A 1 313 ? -10.752 -24.778 -31.928 1.00 35.23 369 LYS A N 1
ATOM 2207 C CA . LYS A 1 313 ? -11.739 -24.217 -32.845 1.00 35.33 369 LYS A CA 1
ATOM 2208 C C . LYS A 1 313 ? -12.615 -25.285 -33.488 1.00 33.33 369 LYS A C 1
ATOM 2209 O O . LYS A 1 313 ? -13.709 -24.966 -33.967 1.00 36.57 369 LYS A O 1
ATOM 2215 N N . LEU A 1 314 ? -12.161 -26.539 -33.515 1.00 33.11 370 LEU A N 1
ATOM 2216 C CA . LEU A 1 314 ? -12.938 -27.626 -34.097 1.00 37.66 370 LEU A CA 1
ATOM 2217 C C . LEU A 1 314 ? -14.039 -28.135 -33.176 1.00 37.98 370 LEU A C 1
ATOM 2218 O O . LEU A 1 314 ? -14.892 -28.905 -33.630 1.00 41.14 370 LEU A O 1
ATOM 2223 N N . CYS A 1 315 ? -14.047 -27.724 -31.909 1.00 32.96 371 CYS A N 1
ATOM 2224 C CA . CYS A 1 315 ? -14.889 -28.358 -30.901 1.00 32.53 371 CYS A CA 1
ATOM 2225 C C . CYS A 1 315 ? -16.330 -27.858 -30.919 1.00 35.12 371 CYS A C 1
ATOM 2226 O O . CYS A 1 315 ? -16.896 -27.542 -29.868 1.00 32.22 371 CYS A O 1
ATOM 2229 N N . LYS A 1 316 ? -16.933 -27.789 -32.102 1.00 35.55 372 LYS A N 1
ATOM 2230 C CA . LYS A 1 316 ? -18.351 -27.497 -32.253 1.00 39.84 372 LYS A CA 1
ATOM 2231 C C . LYS A 1 316 ? -19.048 -28.767 -32.717 1.00 36.13 372 LYS A C 1
ATOM 2232 O O . LYS A 1 316 ? -18.558 -29.448 -33.625 1.00 31.68 372 LYS A O 1
ATOM 2238 N N . ALA A 1 317 ? -20.176 -29.095 -32.079 1.00 33.60 373 ALA A N 1
ATOM 2239 C CA . ALA A 1 317 ? -20.867 -30.338 -32.406 1.00 35.77 373 ALA A CA 1
ATOM 2240 C C . ALA A 1 317 ? -21.354 -30.361 -33.849 1.00 32.64 373 ALA A C 1
ATOM 2241 O O . ALA A 1 317 ? -21.526 -31.442 -34.423 1.00 34.88 373 ALA A O 1
ATOM 2243 N N . SER A 1 318 ? -21.587 -29.189 -34.448 1.00 30.68 374 SER A N 1
ATOM 2244 C CA . SER A 1 318 ? -21.998 -29.130 -35.846 1.00 36.44 374 SER A CA 1
ATOM 2245 C C . SER A 1 318 ? -20.915 -29.637 -36.789 1.00 37.71 374 SER A C 1
ATOM 2246 O O . SER A 1 318 ? -21.227 -30.021 -37.921 1.00 35.76 374 SER A O 1
ATOM 2249 N N . ASN A 1 319 ? -19.652 -29.649 -36.352 1.00 36.76 375 ASN A N 1
ATOM 2250 C CA . ASN A 1 319 ? -18.578 -30.179 -37.184 1.00 37.05 375 ASN A CA 1
ATOM 2251 C C . ASN A 1 319 ? -18.595 -31.700 -37.267 1.00 38.86 375 ASN A C 1
ATOM 2252 O O . ASN A 1 319 ? -18.026 -32.255 -38.210 1.00 39.56 375 ASN A O 1
ATOM 2257 N N . ASN A 1 320 ? -19.220 -32.379 -36.304 1.00 36.38 376 ASN A N 1
ATOM 2258 C CA . ASN A 1 320 ? -19.341 -33.835 -36.265 1.00 36.09 376 ASN A CA 1
ATOM 2259 C C . ASN A 1 320 ? -17.997 -34.542 -36.131 1.00 36.57 376 ASN A C 1
ATOM 2260 O O . ASN A 1 320 ? -17.883 -35.724 -36.472 1.00 36.93 376 ASN A O 1
ATOM 2265 N N . TYR A 1 321 ? -16.970 -33.852 -35.640 1.00 30.30 377 TYR A N 1
ATOM 2266 C CA . TYR A 1 321 ? -15.696 -34.510 -35.389 1.00 33.74 377 TYR A CA 1
ATOM 2267 C C . TYR A 1 321 ? -15.810 -35.455 -34.201 1.00 32.81 377 TYR A C 1
ATOM 2268 O O . TYR A 1 321 ? -16.524 -35.180 -33.232 1.00 32.68 377 TYR A O 1
ATOM 2277 N N . SER A 1 322 ? -15.101 -36.573 -34.280 1.00 28.81 378 SER A N 1
ATOM 2278 C CA . SER A 1 322 ? -14.894 -37.417 -33.117 1.00 28.08 378 SER A CA 1
ATOM 2279 C C . SER A 1 322 ? -13.625 -36.977 -32.392 1.00 32.69 378 SER A C 1
ATOM 2280 O O . SER A 1 322 ? -12.844 -36.165 -32.892 1.00 34.20 378 SER A O 1
ATOM 2283 N N . LEU A 1 323 ? -13.425 -37.519 -31.189 1.00 31.74 379 LEU A N 1
ATOM 2284 C CA . LEU A 1 323 ? -12.187 -37.238 -30.470 1.00 31.23 379 LEU A CA 1
ATOM 2285 C C . LEU A 1 323 ? -10.977 -37.699 -31.274 1.00 33.67 379 LEU A C 1
ATOM 2286 O O . LEU A 1 323 ? -9.938 -37.028 -31.290 1.00 33.16 379 LEU A O 1
ATOM 2291 N N . HIS A 1 324 ? -11.103 -38.834 -31.968 1.00 33.21 380 HIS A N 1
ATOM 2292 C CA . HIS A 1 324 ? -9.990 -39.342 -32.761 1.00 35.23 380 HIS A CA 1
ATOM 2293 C C . HIS A 1 324 ? -9.760 -38.491 -34.005 1.00 33.01 380 HIS A C 1
ATOM 2294 O O . HIS A 1 324 ? -8.613 -38.295 -34.424 1.00 33.31 380 HIS A O 1
ATOM 2301 N N . ASP A 1 325 ? -10.838 -37.991 -34.617 1.00 32.31 381 ASP A N 1
ATOM 2302 C CA . ASP A 1 325 ? -10.695 -37.066 -35.737 1.00 33.06 381 ASP A CA 1
ATOM 2303 C C . ASP A 1 325 ? -9.832 -35.873 -35.350 1.00 32.98 381 ASP A C 1
ATOM 2304 O O . ASP A 1 325 ? -8.930 -35.471 -36.093 1.00 34.65 381 ASP A O 1
ATOM 2309 N N . ILE A 1 326 ? -10.094 -35.303 -34.173 1.00 28.66 382 ILE A N 1
ATOM 2310 C CA . ILE A 1 326 ? -9.343 -34.138 -33.719 1.00 30.43 382 ILE A CA 1
ATOM 2311 C C . ILE A 1 326 ? -7.888 -34.504 -33.448 1.00 30.57 382 ILE A C 1
ATOM 2312 O O . ILE A 1 326 ? -6.976 -33.712 -33.716 1.00 33.39 382 ILE A O 1
ATOM 2317 N N . HIS A 1 327 ? -7.643 -35.706 -32.916 1.00 28.78 383 HIS A N 1
ATOM 2318 C CA . HIS A 1 327 ? -6.267 -36.128 -32.666 1.00 30.57 383 HIS A CA 1
ATOM 2319 C C . HIS A 1 327 ? -5.483 -36.242 -33.965 1.00 33.28 383 HIS A C 1
ATOM 2320 O O . HIS A 1 327 ? -4.342 -35.774 -34.058 1.00 31.69 383 HIS A O 1
ATOM 2327 N N . GLU A 1 328 ? -6.075 -36.875 -34.980 1.00 34.05 384 GLU A N 1
ATOM 2328 C CA . GLU A 1 328 ? -5.381 -37.023 -36.253 1.00 37.88 384 GLU A CA 1
ATOM 2329 C C . GLU A 1 328 ? -5.173 -35.675 -36.931 1.00 37.81 384 GLU A C 1
ATOM 2330 O O . GLU A 1 328 ? -4.154 -35.464 -37.598 1.00 38.83 384 GLU A O 1
ATOM 2336 N N . LYS A 1 329 ? -6.120 -34.747 -36.769 1.00 36.60 385 LYS A N 1
ATOM 2337 C CA . LYS A 1 329 ? -5.898 -33.390 -37.254 1.00 37.84 385 LYS A CA 1
ATOM 2338 C C . LYS A 1 329 ? -4.815 -32.683 -36.449 1.00 33.73 385 LYS A C 1
ATOM 2339 O O . LYS A 1 329 ? -4.084 -31.851 -36.997 1.00 34.28 385 LYS A O 1
ATOM 2345 N N . SER A 1 330 ? -4.688 -33.005 -35.158 1.00 31.83 386 SER A N 1
ATOM 2346 C CA . SER A 1 330 ? -3.610 -32.431 -34.359 1.00 31.50 386 SER A CA 1
ATOM 2347 C C . SER A 1 330 ? -2.250 -32.950 -34.803 1.00 31.42 386 SER A C 1
ATOM 2348 O O . SER A 1 330 ? -1.250 -32.229 -34.707 1.00 33.15 386 SER A O 1
ATOM 2351 N N . ILE A 1 331 ? -2.189 -34.196 -35.278 1.00 32.75 387 ILE A N 1
ATOM 2352 C CA . ILE A 1 331 ? -0.940 -34.730 -35.810 1.00 34.81 387 ILE A CA 1
ATOM 2353 C C . ILE A 1 331 ? -0.549 -33.989 -37.081 1.00 37.85 387 ILE A C 1
ATOM 2354 O O . ILE A 1 331 ? 0.609 -33.589 -37.256 1.00 37.95 387 ILE A O 1
ATOM 2359 N N . THR A 1 332 ? -1.511 -33.793 -37.986 1.00 35.63 388 THR A N 1
ATOM 2360 C CA . THR A 1 332 ? -1.234 -33.062 -39.218 1.00 36.61 388 THR A CA 1
ATOM 2361 C C . THR A 1 332 ? -0.803 -31.631 -38.924 1.00 39.42 388 THR A C 1
ATOM 2362 O O . THR A 1 332 ? 0.149 -31.123 -39.530 1.00 42.01 388 THR A O 1
ATOM 2366 N N . LEU A 1 333 ? -1.488 -30.968 -37.989 1.00 37.32 389 LEU A N 1
ATOM 2367 C CA . LEU A 1 333 ? -1.132 -29.596 -37.640 1.00 38.23 389 LEU A CA 1
ATOM 2368 C C . LEU A 1 333 ? 0.259 -29.525 -37.025 1.00 37.23 389 LEU A C 1
ATOM 2369 O O . LEU A 1 333 ? 1.022 -28.592 -37.304 1.00 39.81 389 LEU A O 1
ATOM 2374 N N . MET A 1 334 ? 0.608 -30.502 -36.185 1.00 33.79 390 MET A N 1
ATOM 2375 C CA . MET A 1 334 ? 1.923 -30.492 -35.552 1.00 35.48 390 MET A CA 1
ATOM 2376 C C . MET A 1 334 ? 3.032 -30.741 -36.568 1.00 35.32 390 MET A C 1
ATOM 2377 O O . MET A 1 334 ? 4.123 -30.172 -36.451 1.00 35.68 390 MET A O 1
ATOM 2382 N N . LYS A 1 335 ? 2.773 -31.583 -37.573 1.00 37.49 391 LYS A N 1
ATOM 2383 C CA . LYS A 1 335 ? 3.768 -31.821 -38.615 1.00 39.28 391 LYS A CA 1
ATOM 2384 C C . LYS A 1 335 ? 4.072 -30.545 -39.387 1.00 41.64 391 LYS A C 1
ATOM 2385 O O . LYS A 1 335 ? 5.227 -30.291 -39.749 1.00 43.36 391 LYS A O 1
ATOM 2391 N N . GLN A 1 336 ? 3.049 -29.728 -39.648 1.00 40.21 392 GLN A N 1
ATOM 2392 C CA . GLN A 1 336 ? 3.278 -28.456 -40.325 1.00 43.61 392 GLN A CA 1
ATOM 2393 C C . GLN A 1 336 ? 4.103 -27.513 -39.458 1.00 42.25 392 GLN A C 1
ATOM 2394 O O . GLN A 1 336 ? 4.991 -26.815 -39.962 1.00 44.65 392 GLN A O 1
ATOM 2400 N N . GLU A 1 337 ? 3.826 -27.480 -38.151 1.00 36.72 393 GLU A N 1
ATOM 2401 C CA . GLU A 1 337 ? 4.612 -26.644 -37.248 1.00 39.51 393 GLU A CA 1
ATOM 2402 C C . GLU A 1 337 ? 6.063 -27.106 -37.194 1.00 42.33 393 GLU A C 1
ATOM 2403 O O . GLU A 1 337 ? 6.985 -26.282 -37.179 1.00 42.23 393 GLU A O 1
ATOM 2409 N N . LEU A 1 338 ? 6.286 -28.423 -37.159 1.00 41.22 394 LEU A N 1
ATOM 2410 C CA . LEU A 1 338 ? 7.648 -28.942 -37.224 1.00 44.79 394 LEU A CA 1
ATOM 2411 C C . LEU A 1 338 ? 8.315 -28.564 -38.540 1.00 50.97 394 LEU A C 1
ATOM 2412 O O . LEU A 1 338 ? 9.515 -28.266 -38.577 1.00 41.54 394 LEU A O 1
ATOM 2417 N N . LYS A 1 339 ? 7.548 -28.567 -39.633 1.00 41.12 395 LYS A N 1
ATOM 2418 C CA . LYS A 1 339 ? 8.095 -28.168 -40.925 1.00 43.26 395 LYS A CA 1
ATOM 2419 C C . LYS A 1 339 ? 8.466 -26.690 -40.933 1.00 43.71 395 LYS A C 1
ATOM 2420 O O . LYS A 1 339 ? 9.511 -26.310 -41.476 1.00 50.90 395 LYS A O 1
ATOM 2426 N N . ASN A 1 340 ? 7.627 -25.842 -40.331 1.00 42.36 396 ASN A N 1
ATOM 2427 C CA . ASN A 1 340 ? 7.954 -24.424 -40.234 1.00 54.59 396 ASN A CA 1
ATOM 2428 C C . ASN A 1 340 ? 9.208 -24.195 -39.399 1.00 53.39 396 ASN A C 1
ATOM 2429 O O . ASN A 1 340 ? 9.975 -23.265 -39.673 1.00 53.34 396 ASN A O 1
ATOM 2434 N N . LEU A 1 341 ? 9.431 -25.025 -38.382 1.00 50.79 397 LEU A N 1
ATOM 2435 C CA . LEU A 1 341 ? 10.634 -24.941 -37.564 1.00 51.69 397 LEU A CA 1
ATOM 2436 C C . LEU A 1 341 ? 11.819 -25.674 -38.178 1.00 53.36 397 LEU A C 1
ATOM 2437 O O . LEU A 1 341 ? 12.920 -25.612 -37.621 1.00 56.65 397 LEU A O 1
ATOM 2442 N N . GLY A 1 342 ? 11.624 -26.362 -39.301 1.00 53.29 398 GLY A N 1
ATOM 2443 C CA . GLY A 1 342 ? 12.715 -27.070 -39.940 1.00 53.70 398 GLY A CA 1
ATOM 2444 C C . GLY A 1 342 ? 13.255 -28.248 -39.163 1.00 53.28 398 GLY A C 1
ATOM 2445 O O . GLY A 1 342 ? 14.402 -28.645 -39.379 1.00 54.78 398 GLY A O 1
ATOM 2446 N N . ILE A 1 343 ? 12.460 -28.821 -38.262 1.00 49.11 399 ILE A N 1
ATOM 2447 C CA . ILE A 1 343 ? 12.897 -29.952 -37.451 1.00 50.25 399 ILE A CA 1
ATOM 2448 C C . ILE A 1 343 ? 11.963 -31.131 -37.688 1.00 52.92 399 ILE A C 1
ATOM 2449 O O . ILE A 1 343 ? 11.778 -31.979 -36.808 1.00 54.43 399 ILE A O 1
ATOM 2454 N N . ASP A 1 344 ? 11.373 -31.196 -38.882 1.00 53.45 400 ASP A N 1
ATOM 2455 C CA . ASP A 1 344 ? 10.374 -32.206 -39.201 1.00 54.00 400 ASP A CA 1
ATOM 2456 C C . ASP A 1 344 ? 10.945 -33.428 -39.909 1.00 57.68 400 ASP A C 1
ATOM 2457 O O . ASP A 1 344 ? 10.211 -34.401 -40.111 1.00 58.95 400 ASP A O 1
ATOM 2462 N N . LYS A 1 345 ? 12.221 -33.409 -40.290 1.00 58.26 401 LYS A N 1
ATOM 2463 C CA . LYS A 1 345 ? 12.822 -34.510 -41.034 1.00 62.24 401 LYS A CA 1
ATOM 2464 C C . LYS A 1 345 ? 14.053 -35.069 -40.327 1.00 66.71 401 LYS A C 1
ATOM 2465 O O . LYS A 1 345 ? 14.994 -35.527 -40.976 1.00 68.84 401 LYS A O 1
ATOM 2467 N N . VAL A 1 346 ? 14.060 -35.037 -38.998 1.00 64.27 402 VAL A N 1
ATOM 2468 C CA . VAL A 1 346 ? 15.150 -35.629 -38.231 1.00 64.05 402 VAL A CA 1
ATOM 2469 C C . VAL A 1 346 ? 14.989 -37.143 -38.247 1.00 63.19 402 VAL A C 1
ATOM 2470 O O . VAL A 1 346 ? 13.928 -37.670 -37.890 1.00 62.41 402 VAL A O 1
ATOM 2474 N N . SER A 1 347 ? 16.041 -37.844 -38.665 1.00 62.81 403 SER A N 1
ATOM 2475 C CA . SER A 1 347 ? 15.973 -39.292 -38.827 1.00 62.74 403 SER A CA 1
ATOM 2476 C C . SER A 1 347 ? 15.708 -39.971 -37.490 1.00 60.00 403 SER A C 1
ATOM 2477 O O . SER A 1 347 ? 16.447 -39.771 -36.521 1.00 59.35 403 SER A O 1
ATOM 2480 N N . GLY A 1 348 ? 14.648 -40.776 -37.441 1.00 57.27 404 GLY A N 1
ATOM 2481 C CA . GLY A 1 348 ? 14.274 -41.485 -36.239 1.00 52.28 404 GLY A CA 1
ATOM 2482 C C . GLY A 1 348 ? 13.424 -40.701 -35.265 1.00 56.51 404 GLY A C 1
ATOM 2483 O O . GLY A 1 348 ? 13.081 -41.234 -34.202 1.00 57.98 404 GLY A O 1
ATOM 2484 N N . TRP A 1 349 ? 13.069 -39.455 -35.588 1.00 54.88 405 TRP A N 1
ATOM 2485 C CA . TRP A 1 349 ? 12.280 -38.602 -34.703 1.00 50.70 405 TRP A CA 1
ATOM 2486 C C . TRP A 1 349 ? 11.113 -38.011 -35.497 1.00 51.57 405 TRP A C 1
ATOM 2487 O O . TRP A 1 349 ? 11.041 -36.804 -35.735 1.00 51.12 405 TRP A O 1
ATOM 2498 N N . ASN A 1 350 ? 10.191 -38.879 -35.904 1.00 53.50 406 ASN A N 1
ATOM 2499 C CA . ASN A 1 350 ? 8.969 -38.432 -36.550 1.00 54.18 406 ASN A CA 1
ATOM 2500 C C . ASN A 1 350 ? 8.087 -37.698 -35.540 1.00 49.79 406 ASN A C 1
ATOM 2501 O O . ASN A 1 350 ? 8.410 -37.582 -34.354 1.00 44.56 406 ASN A O 1
ATOM 2506 N N . VAL A 1 351 ? 6.948 -37.195 -36.023 1.00 47.43 407 VAL A N 1
ATOM 2507 C CA . VAL A 1 351 ? 6.079 -36.381 -35.177 1.00 45.55 407 VAL A CA 1
ATOM 2508 C C . VAL A 1 351 ? 5.539 -37.188 -34.003 1.00 44.98 407 VAL A C 1
ATOM 2509 O O . VAL A 1 351 ? 5.307 -36.640 -32.918 1.00 44.17 407 VAL A O 1
ATOM 2513 N N . GLU A 1 352 ? 5.350 -38.498 -34.183 1.00 44.49 408 GLU A N 1
ATOM 2514 C CA . GLU A 1 352 ? 4.813 -39.325 -33.110 1.00 43.90 408 GLU A CA 1
ATOM 2515 C C . GLU A 1 352 ? 5.821 -39.580 -31.997 1.00 42.94 408 GLU A C 1
ATOM 2516 O O . GLU A 1 352 ? 5.428 -40.080 -30.939 1.00 42.60 408 GLU A O 1
ATOM 2522 N N . LYS A 1 353 ? 7.099 -39.264 -32.206 1.00 42.44 409 LYS A N 1
ATOM 2523 C CA . LYS A 1 353 ? 8.084 -39.349 -31.136 1.00 44.55 409 LYS A CA 1
ATOM 2524 C C . LYS A 1 353 ? 8.340 -38.011 -30.458 1.00 42.22 409 LYS A C 1
ATOM 2525 O O . LYS A 1 353 ? 8.752 -37.993 -29.293 1.00 43.03 409 LYS A O 1
ATOM 2531 N N . LEU A 1 354 ? 8.106 -36.900 -31.155 1.00 39.34 410 LEU A N 1
ATOM 2532 C CA . LEU A 1 354 ? 8.155 -35.580 -30.544 1.00 38.37 410 LEU A CA 1
ATOM 2533 C C . LEU A 1 354 ? 6.820 -35.168 -29.942 1.00 38.03 410 LEU A C 1
ATOM 2534 O O . LEU A 1 354 ? 6.790 -34.315 -29.048 1.00 37.93 410 LEU A O 1
ATOM 2539 N N . TYR A 1 355 ? 5.723 -35.753 -30.420 1.00 37.05 411 TYR A N 1
ATOM 2540 C CA . TYR A 1 355 ? 4.375 -35.516 -29.905 1.00 37.02 411 TYR A CA 1
ATOM 2541 C C . TYR A 1 355 ? 3.793 -36.899 -29.638 1.00 37.84 411 TYR A C 1
ATOM 2542 O O . TYR A 1 355 ? 2.998 -37.419 -30.432 1.00 37.63 411 TYR A O 1
ATOM 2551 N N . PRO A 1 356 ? 4.177 -37.528 -28.526 1.00 39.04 412 PRO A N 1
ATOM 2552 C CA . PRO A 1 356 ? 3.951 -38.974 -28.352 1.00 38.30 412 PRO A CA 1
ATOM 2553 C C . PRO A 1 356 ? 2.691 -39.367 -27.587 1.00 41.17 412 PRO A C 1
ATOM 2554 O O . PRO A 1 356 ? 2.581 -40.539 -27.213 1.00 48.53 412 PRO A O 1
ATOM 2558 N N . HIS A 1 357 ? 1.754 -38.454 -27.346 1.00 35.01 413 HIS A N 1
ATOM 2559 C CA . HIS A 1 357 ? 0.550 -38.785 -26.598 1.00 35.50 413 HIS A CA 1
ATOM 2560 C C . HIS A 1 357 ? -0.678 -38.282 -27.349 1.00 34.30 413 HIS A C 1
ATOM 2561 O O . HIS A 1 357 ? -0.578 -37.640 -28.399 1.00 33.32 413 HIS A O 1
ATOM 2568 N N . TYR A 1 358 ? -1.848 -38.586 -26.794 1.00 32.83 414 TYR A N 1
ATOM 2569 C CA . TYR A 1 358 ? -3.122 -38.262 -27.414 1.00 32.87 414 TYR A CA 1
ATOM 2570 C C . TYR A 1 358 ? -3.432 -36.774 -27.260 1.00 32.19 414 TYR A C 1
ATOM 2571 O O . TYR A 1 358 ? -2.833 -36.069 -26.444 1.00 33.24 414 TYR A O 1
ATOM 2580 N N . ILE A 1 359 ? -4.392 -36.301 -28.060 1.00 30.00 415 ILE A N 1
ATOM 2581 C CA . ILE A 1 359 ? -4.736 -34.882 -28.047 1.00 28.22 415 ILE A CA 1
ATOM 2582 C C . ILE A 1 359 ? -5.485 -34.510 -26.773 1.00 28.91 415 ILE A C 1
ATOM 2583 O O . ILE A 1 359 ? -5.421 -33.360 -26.322 1.00 32.03 415 ILE A O 1
ATOM 2588 N N . GLY A 1 360 ? -6.201 -35.455 -26.175 1.00 30.22 416 GLY A N 1
ATOM 2589 C CA . GLY A 1 360 ? -6.993 -35.140 -25.003 1.00 31.68 416 GLY A CA 1
ATOM 2590 C C . GLY A 1 360 ? -7.877 -36.307 -24.616 1.00 30.47 416 GLY A C 1
ATOM 2591 O O . GLY A 1 360 ? -7.638 -37.446 -25.019 1.00 29.23 416 GLY A O 1
ATOM 2592 N N . HIS A 1 361 ? -8.910 -35.996 -23.839 1.00 26.95 417 HIS A N 1
ATOM 2593 C CA . HIS A 1 361 ? -9.744 -37.015 -23.218 1.00 28.82 417 HIS A CA 1
ATOM 2594 C C . HIS A 1 361 ? -10.990 -36.348 -22.658 1.00 28.23 417 HIS A C 1
ATOM 2595 O O . HIS A 1 361 ? -11.002 -35.142 -22.396 1.00 27.20 417 HIS A O 1
ATOM 2602 N N . ASN A 1 362 ? -12.037 -37.150 -22.475 1.00 30.23 418 ASN A N 1
ATOM 2603 C CA . ASN A 1 362 ? -13.213 -36.675 -21.761 1.00 29.89 418 ASN A CA 1
ATOM 2604 C C . ASN A 1 362 ? -12.844 -36.327 -20.324 1.00 26.69 418 ASN A C 1
ATOM 2605 O O . ASN A 1 362 ? -11.927 -36.906 -19.736 1.00 27.17 418 ASN A O 1
ATOM 2610 N N . LEU A 1 363 ? -13.568 -35.364 -19.758 1.00 28.14 419 LEU A N 1
ATOM 2611 C CA . LEU A 1 363 ? -13.273 -34.850 -18.429 1.00 28.21 419 LEU A CA 1
ATOM 2612 C C . LEU A 1 363 ? -14.566 -34.718 -17.638 1.00 25.88 419 LEU A C 1
ATOM 2613 O O . LEU A 1 363 ? -15.571 -34.229 -18.161 1.00 26.21 419 LEU A O 1
ATOM 2618 N N . GLY A 1 364 ? -14.535 -35.150 -16.380 1.00 25.38 420 GLY A N 1
ATOM 2619 C CA . GLY A 1 364 ? -15.706 -35.072 -15.527 1.00 25.43 420 GLY A CA 1
ATOM 2620 C C . GLY A 1 364 ? -15.423 -35.426 -14.081 1.00 27.35 420 GLY A C 1
ATOM 2621 O O . GLY A 1 364 ? -14.522 -34.851 -13.461 1.00 28.88 420 GLY A O 1
ATOM 2622 N N . LEU A 1 365 ? -16.197 -36.365 -13.527 1.00 27.19 421 LEU A N 1
ATOM 2623 C CA . LEU A 1 365 ? -15.926 -36.839 -12.174 1.00 31.80 421 LEU A CA 1
ATOM 2624 C C . LEU A 1 365 ? -14.569 -37.522 -12.089 1.00 32.58 421 LEU A C 1
ATOM 2625 O O . LEU A 1 365 ? -13.905 -37.463 -11.047 1.00 32.13 421 LEU A O 1
ATOM 2630 N N . ASP A 1 366 ? -14.148 -38.178 -13.164 1.00 31.13 422 ASP A N 1
ATOM 2631 C CA . ASP A 1 366 ? -12.795 -38.686 -13.311 1.00 33.24 422 ASP A CA 1
ATOM 2632 C C . ASP A 1 366 ? -12.010 -37.769 -14.239 1.00 30.57 422 ASP A C 1
ATOM 2633 O O . ASP A 1 366 ? -12.574 -37.134 -15.134 1.00 28.76 422 ASP A O 1
ATOM 2638 N N . VAL A 1 367 ? -10.697 -37.695 -14.010 1.00 29.45 423 VAL A N 1
ATOM 2639 C CA . VAL A 1 367 ? -9.836 -36.897 -14.882 1.00 32.91 423 VAL A CA 1
ATOM 2640 C C . VAL A 1 367 ? -9.879 -37.449 -16.300 1.00 29.54 423 VAL A C 1
ATOM 2641 O O . VAL A 1 367 ? -10.206 -36.739 -17.258 1.00 28.87 423 VAL A O 1
ATOM 2645 N N . HIS A 1 368 ? -9.551 -38.732 -16.452 1.00 31.33 424 HIS A N 1
ATOM 2646 C CA . HIS A 1 368 ? -9.758 -39.437 -17.714 1.00 31.81 424 HIS A CA 1
ATOM 2647 C C . HIS A 1 368 ? -11.155 -40.048 -17.664 1.00 29.53 424 HIS A C 1
ATOM 2648 O O . HIS A 1 368 ? -11.351 -41.241 -17.419 1.00 29.43 424 HIS A O 1
ATOM 2655 N N . ASP A 1 369 ? -12.142 -39.188 -17.899 1.00 28.18 425 ASP A N 1
ATOM 2656 C CA . ASP A 1 369 ? -13.536 -39.540 -17.682 1.00 30.45 425 ASP A CA 1
ATOM 2657 C C . ASP A 1 369 ? -14.034 -40.503 -18.754 1.00 32.77 425 ASP A C 1
ATOM 2658 O O . ASP A 1 369 ? -13.521 -40.538 -19.876 1.00 30.26 425 ASP A O 1
ATOM 2663 N N . VAL A 1 370 ? -15.066 -41.266 -18.390 1.00 32.91 426 VAL A N 1
ATOM 2664 C CA . VAL A 1 370 ? -15.773 -42.239 -19.229 1.00 31.55 426 VAL A CA 1
ATOM 2665 C C . VAL A 1 370 ? -14.851 -42.891 -20.258 1.00 35.17 426 VAL A C 1
ATOM 2666 O O . VAL A 1 370 ? -15.076 -42.754 -21.469 1.00 34.43 426 VAL A O 1
ATOM 2670 N N . PRO A 1 371 ? -13.819 -43.627 -19.832 1.00 35.19 427 PRO A N 1
ATOM 2671 C CA . PRO A 1 371 ? -12.878 -44.195 -20.811 1.00 38.47 427 PRO A CA 1
ATOM 2672 C C . PRO A 1 371 ? -13.487 -45.263 -21.705 1.00 40.45 427 PRO A C 1
ATOM 2673 O O . PRO A 1 371 ? -12.878 -45.606 -22.725 1.00 42.18 427 PRO A O 1
ATOM 2677 N N . LYS A 1 372 ? -14.660 -45.796 -21.367 1.00 40.36 428 LYS A N 1
ATOM 2678 C CA . LYS A 1 372 ? -15.270 -46.853 -22.162 1.00 40.74 428 LYS A CA 1
ATOM 2679 C C . LYS A 1 372 ? -16.134 -46.330 -23.303 1.00 41.25 428 LYS A C 1
ATOM 2680 O O . LYS A 1 372 ? -16.546 -47.125 -24.155 1.00 41.85 428 LYS A O 1
ATOM 2686 N N . VAL A 1 373 ? -16.426 -45.027 -23.346 1.00 38.35 429 VAL A N 1
ATOM 2687 C CA . VAL A 1 373 ? -17.160 -44.492 -24.488 1.00 38.53 429 VAL A CA 1
ATOM 2688 C C . VAL A 1 373 ? -16.243 -44.437 -25.707 1.00 39.48 429 VAL A C 1
ATOM 2689 O O . VAL A 1 373 ? -15.010 -44.423 -25.602 1.00 42.34 429 VAL A O 1
ATOM 2693 N N . SER A 1 374 ? -16.861 -44.407 -26.884 1.00 35.66 430 SER A N 1
ATOM 2694 C CA . SER A 1 374 ? -16.130 -44.571 -28.133 1.00 36.70 430 SER A CA 1
ATOM 2695 C C . SER A 1 374 ? -15.352 -43.310 -28.493 1.00 36.27 430 SER A C 1
ATOM 2696 O O . SER A 1 374 ? -15.914 -42.211 -28.534 1.00 30.26 430 SER A O 1
ATOM 2699 N N . ARG A 1 375 ? -14.055 -43.480 -28.764 1.00 41.05 431 ARG A N 1
ATOM 2700 C CA . ARG A 1 375 ? -13.230 -42.390 -29.271 1.00 42.05 431 ARG A CA 1
ATOM 2701 C C . ARG A 1 375 ? -13.598 -42.001 -30.698 1.00 40.05 431 ARG A C 1
ATOM 2702 O O . ARG A 1 375 ? -13.191 -40.930 -31.160 1.00 38.11 431 ARG A O 1
ATOM 2710 N N . TYR A 1 376 ? -14.362 -42.838 -31.397 1.00 37.00 432 TYR A N 1
ATOM 2711 C CA . TYR A 1 376 ? -14.603 -42.676 -32.823 1.00 39.06 432 TYR A CA 1
ATOM 2712 C C . TYR A 1 376 ? -15.996 -42.154 -33.147 1.00 38.55 432 TYR A C 1
ATOM 2713 O O . TYR A 1 376 ? -16.319 -41.988 -34.327 1.00 41.93 432 TYR A O 1
ATOM 2722 N N . GLU A 1 377 ? -16.816 -41.896 -32.152 1.00 36.04 433 GLU A N 1
ATOM 2723 C CA . GLU A 1 377 ? -18.114 -41.331 -32.477 1.00 38.28 433 GLU A CA 1
ATOM 2724 C C . GLU A 1 377 ? -18.070 -39.809 -32.372 1.00 35.71 433 GLU A C 1
ATOM 2725 O O . GLU A 1 377 ? -17.325 -39.260 -31.553 1.00 33.60 433 GLU A O 1
ATOM 2731 N N . PRO A 1 378 ? -18.844 -39.112 -33.206 1.00 33.87 434 PRO A N 1
ATOM 2732 C CA . PRO A 1 378 ? -18.793 -37.644 -33.209 1.00 32.04 434 PRO A CA 1
ATOM 2733 C C . PRO A 1 378 ? -19.100 -37.060 -31.838 1.00 31.28 434 PRO A C 1
ATOM 2734 O O . PRO A 1 378 ? -19.967 -37.552 -31.112 1.00 32.57 434 PRO A O 1
ATOM 2738 N N . LEU A 1 379 ? -18.365 -36.006 -31.485 1.00 32.82 435 LEU A N 1
ATOM 2739 C CA . LEU A 1 379 ? -18.594 -35.327 -30.217 1.00 34.58 435 LEU A CA 1
ATOM 2740 C C . LEU A 1 379 ? -19.990 -34.723 -30.185 1.00 35.55 435 LEU A C 1
ATOM 2741 O O . LEU A 1 379 ? -20.479 -34.187 -31.184 1.00 35.63 435 LEU A O 1
ATOM 2746 N N . LYS A 1 380 ? -20.631 -34.805 -29.026 1.00 31.64 436 LYS A N 1
ATOM 2747 C CA . LYS A 1 380 ? -21.993 -34.332 -28.851 1.00 32.37 436 LYS A CA 1
ATOM 2748 C C . LYS A 1 380 ? -22.021 -33.156 -27.885 1.00 31.61 436 LYS A C 1
ATOM 2749 O O . LYS A 1 380 ? -21.090 -32.942 -27.104 1.00 31.02 436 LYS A O 1
ATOM 2755 N N . VAL A 1 381 ? -23.109 -32.384 -27.958 1.00 31.75 437 VAL A N 1
ATOM 2756 C CA . VAL A 1 381 ? -23.282 -31.241 -27.070 1.00 33.69 437 VAL A CA 1
ATOM 2757 C C . VAL A 1 381 ? -23.273 -31.715 -25.625 1.00 35.06 437 VAL A C 1
ATOM 2758 O O . VAL A 1 381 ? -23.909 -32.716 -25.272 1.00 34.89 437 VAL A O 1
ATOM 2762 N N . GLY A 1 382 ? -22.536 -30.998 -24.780 1.00 34.90 438 GLY A N 1
ATOM 2763 C CA . GLY A 1 382 ? -22.436 -31.310 -23.376 1.00 30.14 438 GLY A CA 1
ATOM 2764 C C . GLY A 1 382 ? -21.177 -32.051 -22.982 1.00 31.44 438 GLY A C 1
ATOM 2765 O O . GLY A 1 382 ? -20.824 -32.053 -21.798 1.00 31.11 438 GLY A O 1
ATOM 2766 N N . GLN A 1 383 ? -20.496 -32.682 -23.935 1.00 27.91 439 GLN A N 1
ATOM 2767 C CA . GLN A 1 383 ? -19.239 -33.345 -23.623 1.00 29.27 439 GLN A CA 1
ATOM 2768 C C . GLN A 1 383 ? -18.170 -32.320 -23.262 1.00 28.77 439 GLN A C 1
ATOM 2769 O O . GLN A 1 383 ? -18.160 -31.192 -23.762 1.00 27.71 439 GLN A O 1
ATOM 2775 N N . VAL A 1 384 ? -17.268 -32.724 -22.373 1.00 27.40 440 VAL A N 1
ATOM 2776 C CA . VAL A 1 384 ? -16.118 -31.917 -21.986 1.00 28.48 440 VAL A CA 1
ATOM 2777 C C . VAL A 1 384 ? -14.868 -32.716 -22.313 1.00 28.48 440 VAL A C 1
ATOM 2778 O O . VAL A 1 384 ? -14.655 -33.800 -21.755 1.00 28.94 440 VAL A O 1
ATOM 2782 N N . ILE A 1 385 ? -14.048 -32.190 -23.217 1.00 24.89 441 ILE A N 1
ATOM 2783 C CA . ILE A 1 385 ? -12.792 -32.829 -23.580 1.00 28.55 441 ILE A CA 1
ATOM 2784 C C . ILE A 1 385 ? -11.656 -31.839 -23.383 1.00 28.07 441 ILE A C 1
ATOM 2785 O O . ILE A 1 385 ? -11.840 -30.620 -23.469 1.00 25.09 441 ILE A O 1
ATOM 2790 N N . THR A 1 386 ? -10.474 -32.372 -23.107 1.00 27.03 442 THR A N 1
ATOM 2791 C CA . THR A 1 386 ? -9.270 -31.563 -23.042 1.00 28.82 442 THR A CA 1
ATOM 2792 C C . THR A 1 386 ? -8.621 -31.491 -24.419 1.00 30.40 442 THR A C 1
ATOM 2793 O O . THR A 1 386 ? -8.772 -32.392 -25.249 1.00 30.41 442 THR A O 1
ATOM 2797 N N . ILE A 1 387 ? -7.910 -30.394 -24.659 1.00 31.62 443 ILE A N 1
ATOM 2798 C CA . ILE A 1 387 ? -7.094 -30.212 -25.853 1.00 29.97 443 ILE A CA 1
ATOM 2799 C C . ILE A 1 387 ? -5.695 -29.876 -25.362 1.00 29.04 443 ILE A C 1
ATOM 2800 O O . ILE A 1 387 ? -5.456 -28.761 -24.881 1.00 28.72 443 ILE A O 1
ATOM 2805 N N . GLU A 1 388 ? -4.774 -30.836 -25.466 1.00 27.30 444 GLU A N 1
ATOM 2806 C CA . GLU A 1 388 ? -3.463 -30.729 -24.823 1.00 29.91 444 GLU A CA 1
ATOM 2807 C C . GLU A 1 388 ? -2.365 -31.303 -25.714 1.00 31.45 444 GLU A C 1
ATOM 2808 O O . GLU A 1 388 ? -1.735 -32.310 -25.379 1.00 31.60 444 GLU A O 1
ATOM 2814 N N . PRO A 1 389 ? -2.088 -30.666 -26.850 1.00 29.33 445 PRO A N 1
ATOM 2815 C CA . PRO A 1 389 ? -0.937 -31.086 -27.654 1.00 28.46 445 PRO A CA 1
ATOM 2816 C C . PRO A 1 389 ? 0.361 -30.704 -26.959 1.00 29.98 445 PRO A C 1
ATOM 2817 O O . PRO A 1 389 ? 0.390 -29.873 -26.049 1.00 27.98 445 PRO A O 1
ATOM 2821 N N . GLY A 1 390 ? 1.449 -31.327 -27.400 1.00 30.49 446 GLY A N 1
ATOM 2822 C CA . GLY A 1 390 ? 2.729 -31.085 -26.762 1.00 30.45 446 GLY A CA 1
ATOM 2823 C C . GLY A 1 390 ? 3.894 -31.417 -27.663 1.00 33.13 446 GLY A C 1
ATOM 2824 O O . GLY A 1 390 ? 3.791 -32.253 -28.566 1.00 33.15 446 GLY A O 1
ATOM 2825 N N . LEU A 1 391 ? 5.012 -30.736 -27.411 1.00 32.05 447 LEU A N 1
ATOM 2826 C CA . LEU A 1 391 ? 6.279 -30.996 -28.079 1.00 35.82 447 LEU A CA 1
ATOM 2827 C C . LEU A 1 391 ? 7.343 -31.267 -27.028 1.00 34.22 447 LEU A C 1
ATOM 2828 O O . LEU A 1 391 ? 7.439 -30.544 -26.032 1.00 33.30 447 LEU A O 1
ATOM 2833 N N . TYR A 1 392 ? 8.143 -32.308 -27.256 1.00 31.16 448 TYR A N 1
ATOM 2834 C CA . TYR A 1 392 ? 9.150 -32.753 -26.292 1.00 34.05 448 TYR A CA 1
ATOM 2835 C C . TYR A 1 392 ? 10.402 -33.117 -27.083 1.00 38.67 448 TYR A C 1
ATOM 2836 O O . TYR A 1 392 ? 10.526 -34.239 -27.584 1.00 35.72 448 TYR A O 1
ATOM 2845 N N . ILE A 1 393 ? 11.321 -32.164 -27.199 1.00 33.88 449 ILE A N 1
ATOM 2846 C CA . ILE A 1 393 ? 12.484 -32.293 -28.067 1.00 35.61 449 ILE A CA 1
ATOM 2847 C C . ILE A 1 393 ? 13.582 -33.021 -27.287 1.00 38.90 449 ILE A C 1
ATOM 2848 O O . ILE A 1 393 ? 13.970 -32.544 -26.210 1.00 38.05 449 ILE A O 1
ATOM 2853 N N . PRO A 1 394 ? 14.100 -34.137 -27.787 1.00 41.79 450 PRO A N 1
ATOM 2854 C CA . PRO A 1 394 ? 15.119 -34.882 -27.036 1.00 43.52 450 PRO A CA 1
ATOM 2855 C C . PRO A 1 394 ? 16.466 -34.174 -27.065 1.00 47.56 450 PRO A C 1
ATOM 2856 O O . PRO A 1 394 ? 16.704 -33.234 -27.826 1.00 47.23 450 PRO A O 1
ATOM 2860 N N . ASN A 1 395 ? 17.366 -34.656 -26.209 1.00 47.88 451 ASN A N 1
ATOM 2861 C CA . ASN A 1 395 ? 18.727 -34.127 -26.130 1.00 47.15 451 ASN A CA 1
ATOM 2862 C C . ASN A 1 395 ? 19.622 -34.825 -27.157 1.00 49.85 451 ASN A C 1
ATOM 2863 O O . ASN A 1 395 ? 20.589 -35.513 -26.832 1.00 50.64 451 ASN A O 1
ATOM 2868 N N . GLU A 1 396 ? 19.269 -34.640 -28.425 1.00 51.57 452 GLU A N 1
ATOM 2869 C CA . GLU A 1 396 ? 19.993 -35.229 -29.540 1.00 54.36 452 GLU A CA 1
ATOM 2870 C C . GLU A 1 396 ? 20.657 -34.133 -30.361 1.00 52.47 452 GLU A C 1
ATOM 2871 O O . GLU A 1 396 ? 20.045 -33.098 -30.641 1.00 53.99 452 GLU A O 1
ATOM 2877 N N . GLU A 1 397 ? 21.915 -34.369 -30.747 1.00 51.49 453 GLU A N 1
ATOM 2878 C CA . GLU A 1 397 ? 22.672 -33.372 -31.496 1.00 51.70 453 GLU A CA 1
ATOM 2879 C C . GLU A 1 397 ? 22.075 -33.095 -32.869 1.00 56.05 453 GLU A C 1
ATOM 2880 O O . GLU A 1 397 ? 22.391 -32.064 -33.472 1.00 58.96 453 GLU A O 1
ATOM 2882 N N . SER A 1 398 ? 21.222 -33.988 -33.376 1.00 54.66 454 SER A N 1
ATOM 2883 C CA . SER A 1 398 ? 20.567 -33.764 -34.659 1.00 55.98 454 SER A CA 1
ATOM 2884 C C . SER A 1 398 ? 19.557 -32.625 -34.614 1.00 53.36 454 SER A C 1
ATOM 2885 O O . SER A 1 398 ? 19.139 -32.150 -35.675 1.00 54.48 454 SER A O 1
ATOM 2888 N N . PHE A 1 399 ? 19.153 -32.181 -33.422 1.00 51.61 455 PHE A N 1
ATOM 2889 C CA . PHE A 1 399 ? 18.284 -31.037 -33.211 1.00 45.94 455 PHE A CA 1
ATOM 2890 C C . PHE A 1 399 ? 19.106 -29.810 -32.830 1.00 46.25 455 PHE A C 1
ATOM 2891 O O . PHE A 1 399 ? 20.216 -29.941 -32.305 1.00 48.21 455 PHE A O 1
ATOM 2899 N N . PRO A 1 400 ? 18.599 -28.606 -33.096 1.00 48.52 456 PRO A N 1
ATOM 2900 C CA . PRO A 1 400 ? 19.311 -27.400 -32.656 1.00 47.58 456 PRO A CA 1
ATOM 2901 C C . PRO A 1 400 ? 19.470 -27.386 -31.142 1.00 45.98 456 PRO A C 1
ATOM 2902 O O . PRO A 1 400 ? 18.582 -27.815 -30.402 1.00 45.31 456 PRO A O 1
ATOM 2906 N N . SER A 1 401 ? 20.625 -26.891 -30.687 1.00 45.63 457 SER A N 1
ATOM 2907 C CA . SER A 1 401 ? 20.936 -26.928 -29.262 1.00 45.76 457 SER A CA 1
ATOM 2908 C C . SER A 1 401 ? 19.940 -26.117 -28.445 1.00 45.37 457 SER A C 1
ATOM 2909 O O . SER A 1 401 ? 19.671 -26.452 -27.286 1.00 42.18 457 SER A O 1
ATOM 2912 N N . TYR A 1 402 ? 19.381 -25.057 -29.025 1.00 45.50 458 TYR A N 1
ATOM 2913 C CA . TYR A 1 402 ? 18.401 -24.242 -28.321 1.00 43.94 458 TYR A CA 1
ATOM 2914 C C . TYR A 1 402 ? 17.021 -24.886 -28.266 1.00 44.10 458 TYR A C 1
ATOM 2915 O O . TYR A 1 402 ? 16.101 -24.290 -27.695 1.00 43.45 458 TYR A O 1
ATOM 2924 N N . PHE A 1 403 ? 16.855 -26.082 -28.835 1.00 45.83 459 PHE A N 1
ATOM 2925 C CA . PHE A 1 403 ? 15.604 -26.820 -28.743 1.00 43.73 459 PHE A CA 1
ATOM 2926 C C . PHE A 1 403 ? 15.680 -28.041 -27.838 1.00 40.78 459 PHE A C 1
ATOM 2927 O O . PHE A 1 403 ? 14.636 -28.503 -27.369 1.00 38.82 459 PHE A O 1
ATOM 2935 N N . ARG A 1 404 ? 16.877 -28.563 -27.579 1.00 41.12 460 ARG A N 1
ATOM 2936 C CA . ARG A 1 404 ? 17.023 -29.808 -26.839 1.00 43.60 460 ARG A CA 1
ATOM 2937 C C . ARG A 1 404 ? 16.539 -29.663 -25.399 1.00 43.40 460 ARG A C 1
ATOM 2938 O O . ARG A 1 404 ? 16.631 -28.592 -24.792 1.00 41.55 460 ARG A O 1
ATOM 2946 N N . ASN A 1 405 ? 16.018 -30.767 -24.858 1.00 43.44 461 ASN A N 1
ATOM 2947 C CA . ASN A 1 405 ? 15.570 -30.854 -23.466 1.00 39.44 461 ASN A CA 1
ATOM 2948 C C . ASN A 1 405 ? 14.491 -29.826 -23.139 1.00 39.50 461 ASN A C 1
ATOM 2949 O O . ASN A 1 405 ? 14.384 -29.364 -22.000 1.00 40.34 461 ASN A O 1
ATOM 2954 N N . VAL A 1 406 ? 13.675 -29.464 -24.125 1.00 37.87 462 VAL A N 1
ATOM 2955 C CA . VAL A 1 406 ? 12.578 -28.524 -23.933 1.00 37.02 462 VAL A CA 1
ATOM 2956 C C . VAL A 1 406 ? 11.271 -29.269 -24.161 1.00 37.65 462 VAL A C 1
ATOM 2957 O O . VAL A 1 406 ? 11.014 -29.767 -25.265 1.00 38.86 462 VAL A O 1
ATOM 2961 N N . GLY A 1 407 ? 10.454 -29.349 -23.122 1.00 36.27 463 GLY A N 1
ATOM 2962 C CA . GLY A 1 407 ? 9.131 -29.948 -23.215 1.00 36.16 463 GLY A CA 1
ATOM 2963 C C . GLY A 1 407 ? 8.065 -28.903 -22.957 1.00 35.93 463 GLY A C 1
ATOM 2964 O O . GLY A 1 407 ? 8.192 -28.092 -22.038 1.00 35.43 463 GLY A O 1
ATOM 2965 N N . ILE A 1 408 ? 7.017 -28.923 -23.778 1.00 35.18 464 ILE A N 1
ATOM 2966 C CA . ILE A 1 408 ? 5.949 -27.930 -23.715 1.00 32.62 464 ILE A CA 1
ATOM 2967 C C . ILE A 1 408 ? 4.612 -28.645 -23.843 1.00 33.88 464 ILE A C 1
ATOM 2968 O O . ILE A 1 408 ? 4.444 -29.500 -24.718 1.00 33.44 464 ILE A O 1
ATOM 2973 N N . ARG A 1 409 ? 3.664 -28.300 -22.972 1.00 33.83 465 ARG A N 1
ATOM 2974 C CA . ARG A 1 409 ? 2.282 -28.727 -23.130 1.00 32.64 465 ARG A CA 1
ATOM 2975 C C . ARG A 1 409 ? 1.358 -27.593 -22.713 1.00 28.01 465 ARG A C 1
ATOM 2976 O O . ARG A 1 409 ? 1.617 -26.897 -21.726 1.00 30.11 465 ARG A O 1
ATOM 2984 N N . ILE A 1 410 ? 0.290 -27.403 -23.485 1.00 27.55 466 ILE A N 1
ATOM 2985 C CA . ILE A 1 410 ? -0.720 -26.384 -23.224 1.00 28.41 466 ILE A CA 1
ATOM 2986 C C . ILE A 1 410 ? -2.078 -27.070 -23.256 1.00 29.57 466 ILE A C 1
ATOM 2987 O O . ILE A 1 410 ? -2.499 -27.567 -24.308 1.00 27.19 466 ILE A O 1
ATOM 2992 N N . GLU A 1 411 ? -2.763 -27.095 -22.112 1.00 25.26 467 GLU A N 1
ATOM 2993 C CA . GLU A 1 411 ? -3.993 -27.860 -21.961 1.00 26.23 467 GLU A CA 1
ATOM 2994 C C . GLU A 1 411 ? -5.118 -26.968 -21.464 1.00 27.19 467 GLU A C 1
ATOM 2995 O O . GLU A 1 411 ? -4.927 -26.176 -20.535 1.00 26.26 467 GLU A O 1
ATOM 3001 N N . ASP A 1 412 ? -6.291 -27.118 -22.074 1.00 28.26 468 ASP A N 1
ATOM 3002 C CA . ASP A 1 412 ? -7.496 -26.428 -21.644 1.00 30.13 468 ASP A CA 1
ATOM 3003 C C . ASP A 1 412 ? -8.667 -27.398 -21.702 1.00 31.97 468 ASP A C 1
ATOM 3004 O O . ASP A 1 412 ? -8.623 -28.418 -22.394 1.00 31.19 468 ASP A O 1
ATOM 3009 N N . ASP A 1 413 ? -9.719 -27.069 -20.959 1.00 30.02 469 ASP A N 1
ATOM 3010 C CA . ASP A 1 413 ? -10.915 -27.896 -20.864 1.00 28.56 469 ASP A CA 1
ATOM 3011 C C . ASP A 1 413 ? -12.020 -27.252 -21.689 1.00 27.24 469 ASP A C 1
ATOM 3012 O O . ASP A 1 413 ? -12.417 -26.114 -21.418 1.00 31.18 469 ASP A O 1
ATOM 3017 N N . ILE A 1 414 ? -12.517 -27.981 -22.685 1.00 25.86 470 ILE A N 1
ATOM 3018 C CA . ILE A 1 414 ? -13.429 -27.438 -23.685 1.00 28.56 470 ILE A CA 1
ATOM 3019 C C . ILE A 1 414 ? -14.760 -28.167 -23.582 1.00 28.00 470 ILE A C 1
ATOM 3020 O O . ILE A 1 414 ? -14.813 -29.397 -23.711 1.00 28.26 470 ILE A O 1
ATOM 3025 N N . ALA A 1 415 ? -15.832 -27.411 -23.356 1.00 29.94 471 ALA A N 1
ATOM 3026 C CA . ALA A 1 415 ? -17.183 -27.951 -23.379 1.00 32.23 471 ALA A CA 1
ATOM 3027 C C . ALA A 1 415 ? -17.742 -27.844 -24.792 1.00 33.43 471 ALA A C 1
ATOM 3028 O O . ALA A 1 415 ? -17.704 -26.769 -25.400 1.00 28.90 471 ALA A O 1
ATOM 3030 N N . ILE A 1 416 ? -18.254 -28.956 -25.310 1.00 31.43 472 ILE A N 1
ATOM 3031 C CA . ILE A 1 416 ? -18.767 -28.994 -26.675 1.00 28.23 472 ILE A CA 1
ATOM 3032 C C . ILE A 1 416 ? -20.142 -28.339 -26.712 1.00 28.32 472 ILE A C 1
ATOM 3033 O O . ILE A 1 416 ? -21.039 -28.701 -25.942 1.00 33.24 472 ILE A O 1
ATOM 3038 N N . GLY A 1 417 ? -20.311 -27.371 -27.612 1.00 28.52 473 GLY A N 1
ATOM 3039 C CA . GLY A 1 417 ? -21.584 -26.727 -27.833 1.00 30.51 473 GLY A CA 1
ATOM 3040 C C . GLY A 1 417 ? -22.149 -27.074 -29.203 1.00 34.24 473 GLY A C 1
ATOM 3041 O O . GLY A 1 417 ? -21.511 -27.731 -30.024 1.00 36.37 473 GLY A O 1
ATOM 3042 N N . GLU A 1 418 ? -23.381 -26.619 -29.431 1.00 35.68 474 GLU A N 1
ATOM 3043 C CA . GLU A 1 418 ? -24.057 -26.818 -30.709 1.00 39.58 474 GLU A CA 1
ATOM 3044 C C . GLU A 1 418 ? -23.251 -26.224 -31.855 1.00 39.56 474 GLU A C 1
ATOM 3045 O O . GLU A 1 418 ? -22.755 -26.946 -32.726 1.00 41.50 474 GLU A O 1
ATOM 3051 N N . ASP A 1 419 ? -23.127 -24.898 -31.853 1.00 37.13 475 ASP A N 1
ATOM 3052 C CA . ASP A 1 419 ? -22.468 -24.152 -32.917 1.00 39.92 475 ASP A CA 1
ATOM 3053 C C . ASP A 1 419 ? -21.250 -23.395 -32.404 1.00 38.18 475 ASP A C 1
ATOM 3054 O O . ASP A 1 419 ? -20.763 -22.479 -33.074 1.00 35.25 475 ASP A O 1
ATOM 3059 N N . THR A 1 420 ? -20.753 -23.761 -31.227 1.00 35.07 476 THR A N 1
ATOM 3060 C CA . THR A 1 420 ? -19.621 -23.087 -30.608 1.00 37.74 476 THR A CA 1
ATOM 3061 C C . THR A 1 420 ? -19.061 -24.010 -29.525 1.00 37.96 476 THR A C 1
ATOM 3062 O O . THR A 1 420 ? -19.340 -25.208 -29.513 1.00 38.86 476 THR A O 1
ATOM 3066 N N . TYR A 1 421 ? -18.268 -23.440 -28.620 1.00 41.78 477 TYR A N 1
ATOM 3067 C CA . TYR A 1 421 ? -17.706 -24.181 -27.503 1.00 41.73 477 TYR A CA 1
ATOM 3068 C C . TYR A 1 421 ? -17.455 -23.202 -26.367 1.00 38.80 477 TYR A C 1
ATOM 3069 O O . TYR A 1 421 ? -17.512 -21.984 -26.548 1.00 37.96 477 TYR A O 1
ATOM 3078 N N . THR A 1 422 ? -17.167 -23.744 -25.189 1.00 35.49 478 THR A N 1
ATOM 3079 C CA . THR A 1 422 ? -16.877 -22.939 -24.010 1.00 36.88 478 THR A CA 1
ATOM 3080 C C . THR A 1 422 ? -15.530 -23.363 -23.445 1.00 33.33 478 THR A C 1
ATOM 3081 O O . THR A 1 422 ? -15.358 -24.518 -23.040 1.00 30.83 478 THR A O 1
ATOM 3085 N N . ASN A 1 423 ? -14.579 -22.433 -23.429 1.00 33.95 479 ASN A N 1
ATOM 3086 C CA . ASN A 1 423 ? -13.277 -22.662 -22.808 1.00 34.58 479 ASN A CA 1
ATOM 3087 C C . ASN A 1 423 ? -13.459 -22.540 -21.301 1.00 35.46 479 ASN A C 1
ATOM 3088 O O . ASN A 1 423 ? -13.560 -21.436 -20.762 1.00 36.45 479 ASN A O 1
ATOM 3093 N N . LEU A 1 424 ? -13.502 -23.684 -20.614 1.00 33.07 480 LEU A N 1
ATOM 3094 C CA . LEU A 1 424 ? -13.763 -23.686 -19.179 1.00 34.02 480 LEU A CA 1
ATOM 3095 C C . LEU A 1 424 ? -12.588 -23.162 -18.365 1.00 36.05 480 LEU A C 1
ATOM 3096 O O . LEU A 1 424 ? -12.777 -22.784 -17.204 1.00 35.83 480 LEU A O 1
ATOM 3101 N N . THR A 1 425 ? -11.386 -23.128 -18.942 1.00 32.97 481 THR A N 1
ATOM 3102 C CA . THR A 1 425 ? -10.177 -22.716 -18.237 1.00 33.94 481 THR A CA 1
ATOM 3103 C C . THR A 1 425 ? -9.547 -21.484 -18.879 1.00 32.37 481 THR A C 1
ATOM 3104 O O . THR A 1 425 ? -8.325 -21.320 -18.859 1.00 34.12 481 THR A O 1
ATOM 3108 N N . VAL A 1 426 ? -10.377 -20.602 -19.441 1.00 30.39 482 VAL A N 1
ATOM 3109 C CA . VAL A 1 426 ? -9.872 -19.481 -20.224 1.00 33.46 482 VAL A CA 1
ATOM 3110 C C . VAL A 1 426 ? -9.157 -18.444 -19.363 1.00 32.38 482 VAL A C 1
ATOM 3111 O O . VAL A 1 426 ? -8.379 -17.642 -19.893 1.00 31.55 482 VAL A O 1
ATOM 3115 N N . GLU A 1 427 ? -9.389 -18.441 -18.046 1.00 34.30 483 GLU A N 1
ATOM 3116 C CA . GLU A 1 427 ? -8.753 -17.446 -17.185 1.00 34.13 483 GLU A CA 1
ATOM 3117 C C . GLU A 1 427 ? -7.234 -17.559 -17.227 1.00 32.60 483 GLU A C 1
ATOM 3118 O O . GLU A 1 427 ? -6.529 -16.543 -17.246 1.00 35.94 483 GLU A O 1
ATOM 3124 N N . ALA A 1 428 ? -6.713 -18.784 -17.241 1.00 31.47 484 ALA A N 1
ATOM 3125 C CA . ALA A 1 428 ? -5.271 -19.004 -17.289 1.00 33.05 484 ALA A CA 1
ATOM 3126 C C . ALA A 1 428 ? -4.731 -18.526 -18.631 1.00 30.80 484 ALA A C 1
ATOM 3127 O O . ALA A 1 428 ? -4.988 -19.148 -19.667 1.00 31.50 484 ALA A O 1
ATOM 3129 N N . VAL A 1 429 ? -3.984 -17.418 -18.615 1.00 30.13 485 VAL A N 1
ATOM 3130 C CA . VAL A 1 429 ? -3.441 -16.878 -19.855 1.00 32.38 485 VAL A CA 1
ATOM 3131 C C . VAL A 1 429 ? -2.442 -17.863 -20.459 1.00 33.33 485 VAL A C 1
ATOM 3132 O O . VAL A 1 429 ? -1.843 -18.695 -19.767 1.00 33.46 485 VAL A O 1
ATOM 3136 N N . LYS A 1 430 ? -2.267 -17.765 -21.777 1.00 32.48 486 LYS A N 1
ATOM 3137 C CA . LYS A 1 430 ? -1.374 -18.678 -22.480 1.00 28.96 486 LYS A CA 1
ATOM 3138 C C . LYS A 1 430 ? -0.718 -18.005 -23.679 1.00 32.14 486 LYS A C 1
ATOM 3139 O O . LYS A 1 430 ? 0.332 -18.456 -24.149 1.00 35.09 486 LYS A O 1
ATOM 3145 N N . GLU A 1 431 ? -1.326 -16.936 -24.189 1.00 32.29 487 GLU A N 1
ATOM 3146 C CA . GLU A 1 431 ? -0.680 -16.156 -25.236 1.00 36.08 487 GLU A CA 1
ATOM 3147 C C . GLU A 1 431 ? 0.611 -15.552 -24.700 1.00 37.73 487 GLU A C 1
ATOM 3148 O O . GLU A 1 431 ? 0.697 -15.173 -23.528 1.00 39.86 487 GLU A O 1
ATOM 3154 N N . ILE A 1 432 ? 1.626 -15.477 -25.565 1.00 37.88 488 ILE A N 1
ATOM 3155 C CA . ILE A 1 432 ? 2.953 -15.050 -25.125 1.00 39.92 488 ILE A CA 1
ATOM 3156 C C . ILE A 1 432 ? 2.910 -13.635 -24.560 1.00 39.74 488 ILE A C 1
ATOM 3157 O O . ILE A 1 432 ? 3.527 -13.345 -23.528 1.00 42.12 488 ILE A O 1
ATOM 3162 N N . ASP A 1 433 ? 2.177 -12.735 -25.219 1.00 40.80 489 ASP A N 1
ATOM 3163 C CA . ASP A 1 433 ? 2.081 -11.365 -24.725 1.00 43.69 489 ASP A CA 1
ATOM 3164 C C . ASP A 1 433 ? 1.350 -11.305 -23.388 1.00 38.00 489 ASP A C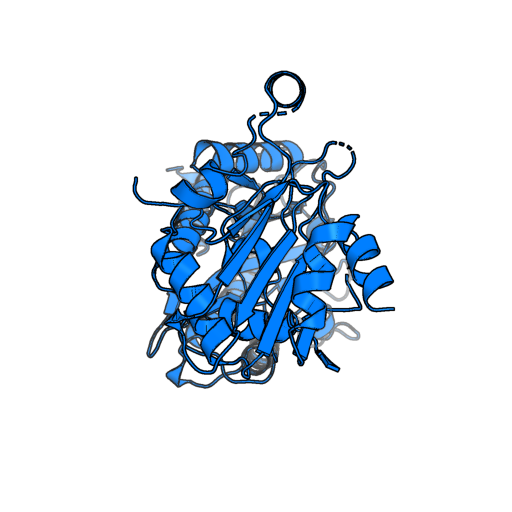 1
ATOM 3165 O O . ASP A 1 433 ? 1.736 -10.537 -22.499 1.00 38.54 489 ASP A O 1
ATOM 3170 N N . ASP A 1 434 ? 0.294 -12.105 -23.228 1.00 35.97 490 ASP A N 1
ATOM 3171 C CA . ASP A 1 434 ? -0.394 -12.164 -21.943 1.00 34.58 490 ASP A CA 1
ATOM 3172 C C . ASP A 1 434 ? 0.495 -12.779 -20.870 1.00 37.21 490 ASP A C 1
ATOM 3173 O O . ASP A 1 434 ? 0.549 -12.280 -19.739 1.00 38.34 490 ASP A O 1
ATOM 3178 N N . LEU A 1 435 ? 1.195 -13.866 -21.206 1.00 34.77 491 LEU A N 1
ATOM 3179 C CA . LEU A 1 435 ? 2.077 -14.517 -20.241 1.00 34.06 491 LEU A CA 1
ATOM 3180 C C . LEU A 1 435 ? 3.161 -13.564 -19.756 1.00 36.21 491 LEU A C 1
ATOM 3181 O O . LEU A 1 435 ? 3.384 -13.422 -18.548 1.00 39.71 491 LEU A O 1
ATOM 3186 N N . GLU A 1 436 ? 3.845 -12.895 -20.687 1.00 37.78 492 GLU A N 1
ATOM 3187 C CA . GLU A 1 436 ? 4.931 -12.002 -20.298 1.00 40.25 492 GLU A CA 1
ATOM 3188 C C . GLU A 1 436 ? 4.416 -10.773 -19.560 1.00 40.40 492 GLU A C 1
ATOM 3189 O O . GLU A 1 436 ? 5.148 -10.186 -18.755 1.00 40.51 492 GLU A O 1
ATOM 3195 N N . ASN A 1 437 ? 3.169 -10.370 -19.814 1.00 41.21 493 ASN A N 1
ATOM 3196 C CA . ASN A 1 437 ? 2.588 -9.257 -19.071 1.00 43.74 493 ASN A CA 1
ATOM 3197 C C . ASN A 1 437 ? 2.418 -9.614 -17.599 1.00 39.80 493 ASN A C 1
ATOM 3198 O O . ASN A 1 437 ? 2.761 -8.822 -16.713 1.00 37.03 493 ASN A O 1
ATOM 3203 N N . VAL A 1 438 ? 1.895 -10.809 -17.320 1.00 37.61 494 VAL A N 1
ATOM 3204 C CA . VAL A 1 438 ? 1.681 -11.223 -15.937 1.00 40.79 494 VAL A CA 1
ATOM 3205 C C . VAL A 1 438 ? 3.010 -11.523 -15.252 1.00 41.70 494 VAL A C 1
ATOM 3206 O O . VAL A 1 438 ? 3.213 -11.172 -14.084 1.00 41.08 494 VAL A O 1
ATOM 3210 N N . MET A 1 439 ? 3.935 -12.173 -15.965 1.00 40.14 495 MET A N 1
ATOM 3211 C CA . MET A 1 439 ? 5.199 -12.573 -15.354 1.00 41.70 495 MET A CA 1
ATOM 3212 C C . MET A 1 439 ? 6.054 -11.374 -14.962 1.00 44.95 495 MET A C 1
ATOM 3213 O O . MET A 1 439 ? 6.774 -11.431 -13.959 1.00 44.97 495 MET A O 1
ATOM 3218 N N . GLN A 1 440 ? 5.991 -10.287 -15.729 1.00 48.60 496 GLN A N 1
ATOM 3219 C CA . GLN A 1 440 ? 6.862 -9.140 -15.506 1.00 53.82 496 GLN A CA 1
ATOM 3220 C C . GLN A 1 440 ? 6.184 -7.995 -14.768 1.00 57.02 496 GLN A C 1
ATOM 3221 O O . GLN A 1 440 ? 6.858 -7.267 -14.031 1.00 60.14 496 GLN A O 1
ATOM 3227 N N . ASN A 1 441 ? 4.874 -7.816 -14.939 1.00 57.48 497 ASN A N 1
ATOM 3228 C CA . ASN A 1 441 ? 4.154 -6.726 -14.296 1.00 59.79 497 ASN A CA 1
ATOM 3229 C C . ASN A 1 441 ? 3.248 -7.181 -13.161 1.00 61.17 497 ASN A C 1
ATOM 3230 O O . ASN A 1 441 ? 2.750 -6.332 -12.414 1.00 61.90 497 ASN A O 1
ATOM 3235 N N . GLY A 1 442 ? 3.020 -8.484 -13.011 1.00 62.37 498 GLY A N 1
ATOM 3236 C CA . GLY A 1 442 ? 2.169 -8.964 -11.939 1.00 65.64 498 GLY A CA 1
ATOM 3237 C C . GLY A 1 442 ? 0.697 -8.937 -12.320 1.00 69.63 498 GLY A C 1
ATOM 3238 O O . GLY A 1 442 ? 0.324 -9.084 -13.485 1.00 69.26 498 GLY A O 1
ATOM 3239 N N . LEU A 1 443 ? -0.146 -8.745 -11.311 1.00 72.63 499 LEU A N 1
ATOM 3240 C CA . LEU A 1 443 ? -1.589 -8.693 -11.516 1.00 74.63 499 LEU A CA 1
ATOM 3241 C C . LEU A 1 443 ? -2.183 -7.423 -10.914 1.00 80.13 499 LEU A C 1
ATOM 3242 O O . LEU A 1 443 ? -3.003 -7.483 -9.997 1.00 83.85 499 LEU A O 1
#

Foldseek 3Di:
DQCLFVLHHLVVLVVLLLVLLLPDAAQEKEKDAWAAQDPPDDFDIPVLVCSNFVDGHHLKMWMWGHHHNDSVPIFIEMAEAACDPVCVVVPHDCHQVSCCVRRNGNGYYHSVCVVVPPVVSVVSGDEYADDLDDDHPVSVVVNVVVCVYHHCLLVSQVVQQFADPSQLVQLLLQLAQLQVQLLQLLQDADFFQVVSVVSSQVSSVVSPFDGKQDQKAWAKFLRLLVVPDRPRGGTHDQLIKIWIWTTGHGSLFTWIWIAIDGNNLADDPLNVLQLVLQVVLLVVLLFCQELVNFFFQVNSQVVSLVSSLVSCVVVVNQPQPPCHSCNQFVDTQWAWGTSHRNGSVVDDSGGGDDARGKIKGKTKGAADQDPSDDNSNHSHIGIGMFIWGYYNGHIDGSNPSNDHPNVVSSCCNPVND

B-factor: mean 45.57, std 15.96, range [21.17, 111.19]

Sequence (417 aa):
SGELTPGISALEYYERRIRLAETLPPKSCVILAGNDIQFFYPFQQENDLFYLSGWNEPNSVMILEKPTDSLSDTIFHMLVPPKDAFAEKWEFRSGVYGVQEIFNADESASINDLSKYLPKIINRNEFIYFDMLSSSSNFKHIKSLLDTIKPISKRIAEFRKIKSPQELRIMRRAGQISGRSFNQAFAKRFRNERTLDSFLHYKFISGGCDKDAYIPVVATGSNSLCIHYTRNDDVMFDDEMVLVDAAGSLGGYCADISRTWPNSGKFTDAQRDLYEAVLNVQRDCIKLCKASNNYSLHDIHEKSITLMKQELKNLGIDKVSGWNVEKLYPHYIGHNLGLDVHDVPKVSRYEPLKVGQVITIEPGLYIPNEESFPSYFRNVGIRIEDDIAIGEDTYTNLTVEAVKEIDDLENVMQNGL

Organism: Saccharomyces cerevisiae (strain ATCC 204508 / S288c) (NCBI:txid559292)

InterPro domains:
  IPR000994 Peptidase M24 [PF00557] (252-473)
  IPR001131 Peptidase M24B, X-Pro dipeptidase/aminopeptidase P, conserved site [PS00491] (413-425)
  IPR007865 Aminopeptidase P, N-terminal [PF05195] (70-191)
  IPR007865 Aminopeptidase P, N-terminal [SM01011] (65-202)
  IPR029149 Creatinase/Aminopeptidase P/Spt16, N-terminal [G3DSA:3.40.350.10] (64-242)
  IPR029149 Creatinase/Aminopeptidase P/Spt16, N-terminal [SSF53092] (63-245)
  IPR036005 Creatinase/aminopeptidase-like [G3DSA:3.90.230.10] (243-511)
  IPR036005 Creatinase/aminopeptidase-like [SSF55920] (246-496)
  IPR052433 Xaa-Pro dipeptidase-like [PTHR43226] (43-497)

=== Feature glossary ===
The features interleaved in this record are:

— What the protein is —

Sequence gives the chain of amino acids in standard one-letter code (A=alanine, C=cysteine, …, Y=tyrosine), read N→C. It is the only feature that is directly encoded by the gene; all structural features are derived from the folded form of this sequence.

Database cross-references. InterPro integrates a dozen domain/family signature databases into unified entries with residue-range hits. GO terms attach function/process/location labels with evidence codes. CATH codes position the fold in a four-level structural taxonomy. Organism is the NCBI-taxonomy species name.

— Where its atoms are —

Atomic coordinates in PDBx/mmCIF format — the same representation the Protein Data Bank distributes. Each line of the _atom_site loop places one backbone atom in Cartesian space (units: ångströms, origin: arbitrary).

The six renders are orthographic views along the three Cartesian axes in both directions. Representation (cartoon, sticks, or surface) and color scheme (sequence-rainbow or by-chain) vary across proteins so the training set covers all the common visualization conventions.

— Local backbone conformation —

Eight-state secondary structure (DSSP): H is the canonical α-helix, G the tighter 3₁₀-helix, I the wider π-helix; E/B are β-structure, T and S are turns and bends, and '-' is everything else. DSSP derives these from the pattern of main-chain N–H···O=C hydrogen bonds, not from the sequence.

P-SEA three-state annotation labels each residue as helix, strand, or coil based purely on the geometry of the Cα trace. It serves as a fallback when the full backbone (and thus DSSP) is unavailable.

The φ/ψ torsion pair specifies the backbone conformation at each residue. φ rotates about the N–Cα bond, ψ about the Cα–C bond. Steric clashes forbid most of the (φ, ψ) plane — the allowed regions (α-helix basin, β-sheet basin, left-handed helix) are the Ramachandran-allowed regions.

— Global shape and packing —

The geometric summary reports three shape descriptors. Rg (radius of gyration) measures how spread out the Cα atoms are about their centre of mass; compact globular proteins have small Rg, elongated or unfolded ones large. Cα contacts (<8 Å, |i−j|>4) count long-range residue pairs in spatial proximity — high for tightly packed folds, near zero for rods or random coil. The bounding-box extents give the protein's footprint along x, y, z in Å.

Solvent-accessible surface area (SASA) is the area in Å² traced out by the centre of a 1.4 Å probe sphere (a water molecule) rolled over the protein's van der Waals surface (Shrake–Rupley / Lee–Richards construction). Buried residues have near-zero SASA; fully exposed residues can exceed 200 Å². The total SASA scales roughly with the number of surface residues.

The contact map is a binary N×N matrix image: pixel (i, j) is dark where Cα_i and Cα_j are within 8 Å and |i−j|>4. Because the |i−j|>4 filter removes local helical contacts, off-diagonal stripes parallel to the main diagonal indicate parallel β-sheets; stripes perpendicular to it indicate antiparallel β-sheets. The Ramachandran plot scatters every residue's (φ, ψ) pair against the sterically allowed regions. The PAE heatmap renders the predicted-aligned-error matrix.

— Structural neighborhood —

3Di is Foldseek's structural alphabet. Each residue is assigned one of twenty discrete states based on how its Cα sits relative to its spatial (not sequential) neighbors. Aligning 3Di strings finds structural homologs roughly as well as full 3D superposition, but orders of magnitude faster.

Nearest PDB neighbors are the top structural matches found by Foldseek when searching this structure against the entire Protein Data Bank. Each hit reports a TM-score (0 to 1; >0.5 almost always implies the same fold) and an E-value. These are *structural* homologs — they may share no detectable sequence similarity.

— Confidence and disorder —

For AlphaFold models, the B-factor field carries pLDDT — the model's own estimate of local accuracy on a 0–100 scale. Regions with pLDDT<50 should be treated as essentially unmodeled; they often correspond to intrinsically disordered segments.

Crystallographic B-factors measure how much each atom's electron density is smeared out, in Å². They rise in mobile loops and surface residues and fall in the buried interior. In AlphaFold models this column is repurposed to hold pLDDT instead.

Predicted aligned error is AlphaFold's pairwise confidence. Unlike pLDDT (per-residue), PAE is per-residue-pair and captures whether two parts of the structure are correctly placed relative to each other. Units are ångströms of expected positional error.